Protein 4H40 (pdb70)

Solvent-accessible surface area: 27819 Å² total

Sequence (594 aa):
RVRIDPVAGGYYPSISPSRGATPDGETLKDRPIFLLEDGSTIRLVVYDDAKNLLEEYSKAYLVRRNAGTSGSSLLYPCEVDDNGAVISSSSTPLYKAGTYYFRILSPAKALNSKGFVNIGNGEYLLATDDRYTQTATAVTITNVQTLYLPPIINQTARQFTVRAGEGVHTLELAEGIEISGIQQPLDNTTSFDWVNGDVLPVKVGDQSASVRITQATRNADNSLVAHTGVLPTDARSHSISVLLNLKVNGNPTQYQLLTGLYLTAGHSYNYTATVKISNGVTVLTWQNRSWTENVVDRVRIDPVAGGYYPSISPSAQTRGATPDGETLKDRPIFLLEDGSTIRLVVYDDAKNLLEEYSKAYLVRNAGTSGSSLLYPCEVDDNGAVISSSSTPLYKAGTYYFRILSPAKALNSKGFVNIGNGEYLLATDDRYTQTATAVTITNVQTLYLPPIINQTARQFTVRAGEGVHTLELAEGIEISGIQQPLDNTTSFDWVNGDVLPVKVGDQSASVRITQATRNADNSLVAHTGVLPTDARSHSISVLLNLKVNGNPTQYQLLTGLYLTAGHSYNYTATVKISNGVTVLTWQNRSWTENVV

Nearest PDB structures (foldseek):
  4h40-assembly1_B  TM=1.003E+00  e=1.495E-59  Bacteroides fragilis NCTC 9343
  4h40-assembly1_A  TM=9.725E-01  e=2.189E-54  Bacteroides fragilis NCTC 9343
  7czp-assembly1_J  TM=1.763E-01  e=9.739E-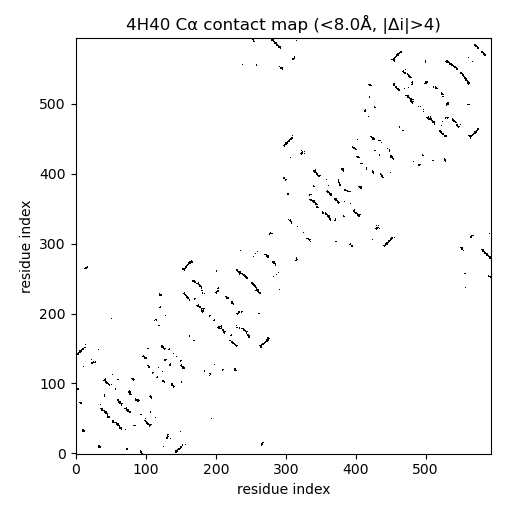01  Homo sapiens
  5lgj-assembly1_A  TM=1.960E-01  e=3.233E+00  Homo sapiens
  4h40-assembly1_A  TM=1.003E+00  e=3.041E-61  Bacteroides fragilis NCTC 9343

Structure (mmCIF, N/CA/C/O backbone):
data_4H40
#
_entry.id   4H40
#
_cell.length_a   87.638
_cell.length_b   132.421
_cell.length_c   64.255
_cell.angle_alpha   90.000
_cell.angle_beta   101.060
_cell.angle_gamma   90.000
#
_symmetry.space_group_name_H-M   'C 1 2 1'
#
loop_
_entity.id
_entity.type
_entity.pdbx_description
1 polymer 'putative cell adhesion protein'
2 non-polymer 'CHLORIDE ION'
3 water water
#
loop_
_atom_site.group_PDB
_atom_site.id
_atom_site.type_symbol
_atom_site.label_atom_id
_atom_site.label_alt_id
_atom_site.label_comp_id
_atom_site.label_asym_id
_atom_site.label_entity_id
_atom_site.label_seq_id
_atom_site.pdbx_PDB_ins_code
_atom_site.Cartn_x
_atom_site.Cartn_y
_atom_site.Cartn_z
_atom_site.occupancy
_atom_site.B_iso_or_equiv
_atom_site.auth_seq_id
_atom_site.auth_comp_id
_atom_site.auth_asym_id
_atom_site.auth_atom_id
_atom_site.pdbx_PDB_model_num
ATOM 1 N N . ARG A 1 13 ? -51.955 32.940 16.391 1.00 108.36 34 ARG A N 1
ATOM 2 C CA . ARG A 1 13 ? -50.788 32.072 16.281 1.00 104.22 34 ARG A CA 1
ATOM 3 C C . ARG A 1 13 ? -50.586 31.637 14.813 1.00 107.17 34 ARG A C 1
ATOM 4 O O . ARG A 1 13 ? -51.540 31.228 14.142 1.00 109.17 34 ARG A O 1
ATOM 6 N N . VAL A 1 14 ? -49.344 31.773 14.320 1.00 99.61 35 VAL A N 1
ATOM 7 C CA . VAL A 1 14 ? -48.911 31.465 12.951 1.00 96.81 35 VAL A CA 1
ATOM 8 C C . VAL A 1 14 ? -48.487 29.998 12.864 1.00 95.72 35 VAL A C 1
ATOM 9 O O . VAL A 1 14 ? -47.844 29.506 13.790 1.00 92.99 35 VAL A O 1
ATOM 13 N N . ARG A 1 15 ? -48.830 29.308 11.751 1.00 91.54 36 ARG A N 1
ATOM 14 C CA . ARG A 1 15 ? -48.387 27.930 11.523 1.00 88.67 36 ARG A CA 1
ATOM 15 C C . ARG A 1 15 ? -46.929 27.938 11.028 1.00 91.40 36 ARG A C 1
ATOM 16 O O . ARG A 1 15 ? -46.605 28.661 10.077 1.00 91.82 36 ARG A O 1
ATOM 24 N N . ILE A 1 16 ? -46.059 27.142 11.695 1.00 85.44 37 ILE A N 1
ATOM 25 C CA . ILE A 1 16 ? -44.641 27.004 11.353 1.00 83.00 37 ILE A CA 1
ATOM 26 C C . ILE A 1 16 ? -44.445 25.803 10.415 1.00 86.71 37 ILE A C 1
ATOM 27 O O . ILE A 1 16 ? -44.764 24.663 10.774 1.00 84.42 37 ILE A O 1
ATOM 32 N N . ASP A 1 17 ? -43.920 26.086 9.212 1.00 86.20 38 ASP A N 1
ATOM 33 C CA . ASP A 1 17 ? -43.581 25.098 8.180 1.00 86.19 38 ASP A CA 1
ATOM 34 C C . ASP A 1 17 ? -42.037 25.057 8.049 1.00 86.92 38 ASP A C 1
ATOM 35 O O . ASP A 1 17 ? -41.450 25.896 7.348 1.00 86.94 38 ASP A O 1
ATOM 40 N N . PRO A 1 18 ? -41.346 24.141 8.778 1.00 80.31 39 PRO A N 1
ATOM 41 C CA . PRO A 1 18 ? -39.886 24.137 8.701 1.00 77.33 39 PRO A CA 1
ATOM 42 C C . PRO A 1 18 ? -39.377 23.445 7.439 1.00 81.49 39 PRO A C 1
ATOM 43 O O . PRO A 1 18 ? -39.937 22.437 7.006 1.00 82.53 39 PRO A O 1
ATOM 47 N N . VAL A 1 19 ? -38.319 24.010 6.842 1.00 76.65 40 VAL A N 1
ATOM 48 C CA . VAL A 1 19 ? -37.702 23.504 5.621 1.00 74.39 40 VAL A CA 1
ATOM 49 C C . VAL A 1 19 ? -36.274 23.072 5.971 1.00 75.05 40 VAL A C 1
ATOM 50 O O . VAL A 1 19 ? -35.481 23.880 6.458 1.00 74.49 40 VAL A O 1
ATOM 54 N N . ALA A 1 20 ? -35.977 21.776 5.751 1.00 68.63 41 ALA A N 1
ATOM 55 C CA . ALA A 1 20 ? -34.688 21.138 6.020 1.00 64.91 41 ALA A CA 1
ATOM 56 C C . ALA A 1 20 ? -33.526 21.855 5.323 1.00 65.94 41 ALA A C 1
ATOM 57 O O . ALA A 1 20 ? -33.654 22.271 4.167 1.00 66.11 41 ALA A O 1
ATOM 59 N N . GLY A 1 21 ? -32.417 22.004 6.050 1.00 58.57 42 GLY A N 1
ATOM 60 C CA . GLY A 1 21 ? -31.218 22.658 5.543 1.00 56.95 42 GLY A CA 1
ATOM 61 C C . GLY A 1 21 ? -30.068 21.718 5.270 1.00 57.95 42 GLY A C 1
ATOM 62 O O . GLY A 1 21 ? -28.994 22.165 4.866 1.00 58.11 42 GLY A O 1
ATOM 63 N N . GLY A 1 22 ? -30.295 20.425 5.497 1.00 51.83 43 GLY A N 1
ATOM 64 C CA . GLY A 1 22 ? -29.321 19.372 5.260 1.00 49.54 43 GLY A CA 1
ATOM 65 C C . GLY A 1 22 ? -28.301 19.207 6.364 1.00 51.19 43 GLY A C 1
ATOM 66 O O . GLY A 1 22 ? -28.504 19.683 7.472 1.00 50.21 43 GLY A O 1
ATOM 67 N N . TYR A 1 23 ? -27.215 18.477 6.085 1.00 47.27 44 TYR A N 1
ATOM 68 C CA . TYR A 1 23 ? -26.165 18.306 7.066 1.00 45.84 44 TYR A CA 1
ATOM 69 C C . TYR A 1 23 ? -24.786 18.231 6.416 1.00 49.97 44 TYR A C 1
ATOM 70 O O . TYR A 1 23 ? -24.659 17.920 5.228 1.00 48.11 44 TYR A O 1
ATOM 79 N N . TYR A 1 24 ? -23.756 18.575 7.211 1.00 46.10 45 TYR A N 1
ATOM 80 C CA . TYR A 1 24 ? -22.369 18.448 6.809 1.00 44.01 45 TYR A CA 1
ATOM 81 C C . TYR A 1 24 ? -21.910 17.094 7.327 1.00 49.62 45 TYR A C 1
ATOM 82 O O . TYR A 1 24 ? -21.932 16.859 8.542 1.00 48.13 45 TYR A O 1
ATOM 91 N N . PRO A 1 25 ? -21.604 16.138 6.426 1.00 47.94 46 PRO A N 1
ATOM 92 C CA . PRO A 1 25 ? -21.195 14.802 6.899 1.00 46.07 46 PRO A CA 1
ATOM 93 C C . PRO A 1 25 ? -19.793 14.798 7.515 1.00 48.55 46 PRO A C 1
ATOM 94 O O . PRO A 1 25 ? -18.987 15.703 7.276 1.00 49.21 46 PRO A O 1
ATOM 98 N N . SER A 1 26 ? -19.499 13.754 8.280 1.00 42.38 47 SER A N 1
ATOM 99 C CA . SER A 1 26 ? -18.195 13.546 8.909 1.00 41.08 47 SER A CA 1
ATOM 100 C C . SER A 1 26 ? -17.090 13.392 7.842 1.00 47.34 47 SER A C 1
ATOM 101 O O . SER A 1 26 ? -17.320 12.727 6.828 1.00 48.80 47 SER A O 1
ATOM 104 N N . ILE A 1 27 ? -15.906 14.021 8.048 1.00 45.03 48 ILE A N 1
ATOM 105 C CA . ILE A 1 27 ? -14.757 13.942 7.122 1.00 45.36 48 ILE A CA 1
ATOM 106 C C . ILE A 1 27 ? -13.469 13.569 7.877 1.00 48.17 48 ILE A C 1
ATOM 107 O O . ILE A 1 27 ? -13.443 13.596 9.091 1.00 49.33 48 ILE A O 1
ATOM 112 N N . SER A 1 28 ? -12.407 13.268 7.168 1.00 44.59 49 SER A N 1
ATOM 113 C CA . SER A 1 28 ? -11.138 12.932 7.784 1.00 46.51 49 SER A CA 1
ATOM 114 C C . SER A 1 28 ? -10.477 14.171 8.335 1.00 58.44 49 SER A C 1
ATOM 115 O O . SER A 1 28 ? -10.598 15.235 7.731 1.00 59.07 49 SER A O 1
ATOM 118 N N . PRO A 1 29 ? -9.745 14.063 9.462 1.00 60.96 50 PRO A N 1
ATOM 119 C CA . PRO A 1 29 ? -9.074 15.253 10.009 1.00 64.42 50 PRO A CA 1
ATOM 120 C C . PRO A 1 29 ? -8.105 15.900 9.016 1.00 76.91 50 PRO A C 1
ATOM 121 O O . PRO A 1 29 ? -7.555 15.222 8.128 1.00 77.95 50 PRO A O 1
ATOM 125 N N . SER A 1 30 ? -7.980 17.249 9.122 1.00 77.54 51 SER A N 1
ATOM 126 C CA . SER A 1 30 ? -7.111 18.111 8.300 1.00 93.06 51 SER A CA 1
ATOM 127 C C . SER A 1 30 ? -6.661 19.333 9.105 1.00 129.23 51 SER A C 1
ATOM 128 O O . SER A 1 30 ? -6.712 19.313 10.335 1.00 95.70 51 SER A O 1
ATOM 131 N N . ARG A 1 34 ? -8.137 26.888 11.652 1.00 118.21 55 ARG A N 1
ATOM 132 C CA . ARG A 1 34 ? -7.839 26.953 13.082 1.00 118.32 55 ARG A CA 1
ATOM 133 C C . ARG A 1 34 ? -8.964 27.718 13.852 1.00 122.87 55 ARG A C 1
ATOM 134 O O . ARG A 1 34 ? -10.098 27.793 13.362 1.00 121.70 55 ARG A O 1
ATOM 136 N N . GLY A 1 35 ? -8.640 28.246 15.042 1.00 120.32 56 GLY A N 1
ATOM 137 C CA . GLY A 1 35 ? -9.566 28.979 15.903 1.00 120.45 56 GLY A CA 1
ATOM 138 C C . GLY A 1 35 ? -9.604 30.483 15.685 1.00 125.10 56 GLY A C 1
ATOM 139 O O . GLY A 1 35 ? -8.583 31.165 15.834 1.00 126.42 56 GLY A O 1
ATOM 140 N N . ALA A 1 36 ? -10.811 30.995 15.329 1.00 120.22 57 ALA A N 1
ATOM 141 C CA . ALA A 1 36 ? -11.215 32.396 15.071 1.00 121.41 57 ALA A CA 1
ATOM 142 C C . ALA A 1 36 ? -12.760 32.460 15.079 1.00 121.01 57 ALA A C 1
ATOM 143 O O . ALA A 1 36 ? -13.380 32.920 14.113 1.00 121.47 57 ALA A O 1
ATOM 145 N N . THR A 1 37 ? -13.363 31.954 16.185 1.00 113.12 58 THR A N 1
ATOM 146 C CA . THR A 1 37 ? -14.796 31.729 16.443 1.00 110.48 58 THR A CA 1
ATOM 147 C C . THR A 1 37 ? -15.754 32.962 16.307 1.00 111.81 58 THR A C 1
ATOM 148 O O . THR A 1 37 ? -15.567 33.969 17.000 1.00 114.20 58 THR A O 1
ATOM 150 N N . PRO A 1 38 ? -16.842 32.832 15.484 1.00 103.07 59 PRO A N 1
ATOM 151 C CA . PRO A 1 38 ? -17.152 31.671 14.640 1.00 98.26 59 PRO A CA 1
ATOM 152 C C . PRO A 1 38 ? -16.359 31.674 13.322 1.00 96.91 59 PRO A C 1
ATOM 153 O O . PRO A 1 38 ? -16.059 32.712 12.717 1.00 99.56 59 PRO A O 1
ATOM 157 N N . ASP A 1 39 ? -16.013 30.462 12.908 1.00 84.97 60 ASP A N 1
ATOM 158 C CA . ASP A 1 39 ? -15.213 30.094 11.758 1.00 80.83 60 ASP A CA 1
ATOM 159 C C . ASP A 1 39 ? -16.097 29.994 10.502 1.00 80.48 60 ASP A C 1
ATOM 160 O O . ASP A 1 39 ? -17.013 29.177 10.464 1.00 79.73 60 ASP A O 1
ATOM 165 N N . GLY A 1 40 ? -15.826 30.825 9.501 1.00 74.02 61 GLY A N 1
ATOM 166 C CA . GLY A 1 40 ? -16.589 30.812 8.262 1.00 72.18 61 GLY A CA 1
ATOM 167 C C . GLY A 1 40 ? -15.855 30.147 7.120 1.00 73.40 61 GLY A C 1
ATOM 168 O O . GLY A 1 40 ? -16.399 30.022 6.019 1.00 73.09 61 GLY A O 1
ATOM 169 N N . GLU A 1 41 ? -14.621 29.696 7.376 1.00 67.83 62 GLU A N 1
ATOM 170 C CA . GLU A 1 41 ? -13.754 29.133 6.357 1.00 67.25 62 GLU A CA 1
ATOM 171 C C . GLU A 1 41 ? -13.659 27.604 6.337 1.00 66.90 62 GLU A C 1
ATOM 172 O O . GLU A 1 41 ? -13.338 27.048 5.284 1.00 67.03 62 GLU A O 1
ATOM 178 N N . THR A 1 42 ? -13.882 26.930 7.473 1.00 59.73 63 THR A N 1
ATOM 179 C CA . THR A 1 42 ? -13.768 25.468 7.574 1.00 56.56 63 THR A CA 1
ATOM 180 C C . THR A 1 42 ? -14.780 24.739 6.658 1.00 57.27 63 THR A C 1
ATOM 181 O O . THR A 1 42 ? -14.411 23.764 5.995 1.00 57.21 63 THR A O 1
ATOM 185 N N . LEU A 1 43 ? -16.011 25.233 6.591 1.00 50.72 64 LEU A N 1
ATOM 186 C CA . LEU A 1 43 ? -17.076 24.582 5.840 1.00 48.75 64 LEU A CA 1
ATOM 187 C C . LEU A 1 43 ? -17.396 25.220 4.502 1.00 58.21 64 LEU A C 1
ATOM 188 O O . LEU A 1 43 ? -18.297 24.720 3.823 1.00 58.70 64 LEU A O 1
ATOM 193 N N . LYS A 1 44 ? -16.693 26.310 4.108 1.00 59.49 65 LYS A N 1
ATOM 194 C CA . LYS A 1 44 ? -17.020 27.026 2.869 1.00 61.48 65 LYS A CA 1
ATOM 195 C C . LYS A 1 44 ? -17.112 26.082 1.648 1.00 64.18 65 LYS A C 1
ATOM 196 O O . LYS A 1 44 ? -18.131 26.121 0.967 1.00 65.76 65 LYS A O 1
ATOM 202 N N . ASP A 1 45 ? -16.137 25.194 1.434 1.00 58.34 66 ASP A N 1
ATOM 203 C CA . ASP A 1 45 ? -16.144 24.265 0.281 1.00 57.99 66 ASP A CA 1
ATOM 204 C C . ASP A 1 45 ? -16.602 22.845 0.662 1.00 60.46 66 ASP A C 1
ATOM 205 O O . ASP A 1 45 ? -16.261 21.871 -0.022 1.00 60.78 66 ASP A O 1
ATOM 210 N N . ARG A 1 46 ? -17.325 22.717 1.772 1.00 54.53 67 ARG A N 1
ATOM 211 C CA . ARG A 1 46 ? -17.828 21.420 2.205 1.00 51.63 67 ARG A CA 1
ATOM 212 C C . ARG A 1 46 ? -19.210 21.178 1.608 1.00 54.82 67 ARG A C 1
ATOM 213 O O . ARG A 1 46 ? -20.056 22.084 1.642 1.00 55.04 67 ARG A O 1
ATOM 221 N N . PRO A 1 47 ? -19.455 19.986 1.011 1.00 49.77 68 PRO A N 1
ATOM 222 C CA . PRO A 1 47 ? -20.797 19.727 0.463 1.00 49.06 68 PRO A CA 1
ATOM 223 C C . PRO A 1 47 ? -21.793 19.386 1.571 1.00 50.11 68 PRO A C 1
ATOM 224 O O . PRO A 1 47 ? -21.438 18.816 2.605 1.00 47.40 68 PRO A O 1
ATOM 228 N N . ILE A 1 48 ? -23.043 19.747 1.328 1.00 47.95 69 ILE A N 1
ATOM 229 C CA . ILE A 1 48 ? -24.161 19.488 2.208 1.00 47.53 69 ILE A CA 1
ATOM 230 C C . ILE A 1 48 ? -24.957 18.311 1.640 1.00 53.68 69 ILE A C 1
ATOM 231 O O . ILE A 1 48 ? -25.347 18.326 0.466 1.00 54.09 69 ILE A O 1
ATOM 236 N N . PHE A 1 49 ? -25.212 17.311 2.490 1.00 49.77 70 PHE A N 1
ATOM 237 C CA . PHE A 1 49 ? -26.025 16.146 2.156 1.00 49.51 70 PHE A CA 1
ATOM 238 C C . PHE A 1 49 ? -27.445 16.369 2.631 1.00 52.29 70 PHE A C 1
ATOM 239 O O . PHE A 1 49 ? -27.657 17.207 3.500 1.00 50.26 70 PHE A O 1
ATOM 247 N N . LEU A 1 50 ? -28.420 15.645 2.060 1.00 51.17 71 LEU A N 1
ATOM 248 C CA . LEU A 1 50 ? -29.799 15.736 2.514 1.00 52.59 71 LEU A CA 1
ATOM 249 C C . LEU A 1 50 ? -29.901 14.963 3.793 1.00 60.75 71 LEU A C 1
ATOM 250 O O . LEU A 1 50 ? -29.210 13.950 3.921 1.00 61.69 71 LEU A O 1
ATOM 255 N N . LEU A 1 51 ? -30.775 15.391 4.720 1.00 57.93 72 LEU A N 1
ATOM 256 C CA . LEU A 1 51 ? -31.008 14.661 5.963 1.00 57.93 72 LEU A CA 1
ATOM 257 C C . LEU A 1 51 ? -31.468 13.268 5.591 1.00 62.64 72 LEU A C 1
ATOM 258 O O . LEU A 1 51 ? -32.239 13.132 4.645 1.00 65.16 72 LEU A O 1
ATOM 263 N N . GLU A 1 52 ? -30.946 12.234 6.243 1.00 58.74 73 GLU A N 1
ATOM 264 C CA . GLU A 1 52 ? -31.285 10.858 5.870 1.00 60.28 73 GLU A CA 1
ATOM 265 C C . GLU A 1 52 ? -32.783 10.540 6.081 1.00 65.95 73 GLU A C 1
ATOM 266 O O . GLU A 1 52 ? -33.379 10.931 7.079 1.00 65.94 73 GLU A O 1
ATOM 272 N N . ASP A 1 53 ? -33.388 9.898 5.088 1.00 64.46 74 ASP A N 1
ATOM 273 C CA . ASP A 1 53 ? -34.796 9.502 5.115 1.00 66.12 74 ASP A CA 1
ATOM 274 C C . ASP A 1 53 ? -35.060 8.620 6.352 1.00 69.37 74 ASP A C 1
ATOM 275 O O . ASP A 1 53 ? -34.281 7.688 6.619 1.00 68.56 74 ASP A O 1
ATOM 280 N N . GLY A 1 54 ? -36.099 8.972 7.120 1.00 64.07 75 GLY A N 1
ATOM 281 C CA . GLY A 1 54 ? -36.495 8.245 8.323 1.00 63.69 75 GLY A CA 1
ATOM 282 C C . GLY A 1 54 ? -35.896 8.763 9.619 1.00 65.55 75 GLY A C 1
ATOM 283 O O . GLY A 1 54 ? -36.314 8.356 10.711 1.00 66.67 75 GLY A O 1
ATOM 284 N N . SER A 1 55 ? -34.908 9.665 9.513 1.00 57.36 76 SER A N 1
ATOM 285 C CA . SER A 1 55 ? -34.291 10.293 10.667 1.00 53.98 76 SER A CA 1
ATOM 286 C C . SER A 1 55 ? -35.248 11.324 11.255 1.00 54.87 76 SER A C 1
ATOM 287 O O . SER A 1 55 ? -36.210 11.723 10.599 1.00 53.66 76 SER A O 1
ATOM 290 N N . THR A 1 56 ? -35.015 11.718 12.502 1.00 52.08 77 THR A N 1
ATOM 291 C CA . THR A 1 56 ? -35.863 12.712 13.165 1.00 52.70 77 THR A CA 1
ATOM 292 C C . THR A 1 56 ? -35.048 13.927 13.525 1.00 55.18 77 THR A C 1
ATOM 293 O O . THR A 1 56 ? -33.846 13.805 13.752 1.00 51.71 77 THR A O 1
ATOM 297 N N . ILE A 1 57 ? -35.694 15.096 13.552 1.00 54.75 78 ILE A N 1
ATOM 298 C CA . ILE A 1 57 ? -35.067 16.338 13.984 1.00 55.21 78 ILE A CA 1
ATOM 299 C C . ILE A 1 57 ? -35.932 16.927 15.086 1.00 60.12 78 ILE A C 1
ATOM 300 O O . ILE A 1 57 ? -37.158 16.815 15.025 1.00 60.44 78 ILE A O 1
ATOM 305 N N . ARG A 1 58 ? -35.291 17.506 16.109 1.00 56.54 79 ARG A N 1
ATOM 306 C CA . ARG A 1 58 ? -36.011 18.216 17.162 1.00 57.00 79 ARG A CA 1
ATOM 307 C C . ARG A 1 58 ? -35.734 19.702 17.022 1.00 61.15 79 ARG A C 1
ATOM 308 O O . ARG A 1 58 ? -34.572 20.118 16.842 1.00 57.87 79 ARG A O 1
ATOM 316 N N . LEU A 1 59 ? -36.830 20.487 17.040 1.00 60.29 80 LEU A N 1
ATOM 317 C CA . LEU A 1 59 ? -36.811 21.941 17.023 1.00 60.92 80 LEU A CA 1
ATOM 318 C C . LEU A 1 59 ? -36.845 22.442 18.462 1.00 65.24 80 LEU A C 1
ATOM 319 O O . LEU A 1 59 ? -37.739 22.090 19.245 1.00 66.84 80 LEU A O 1
ATOM 324 N N . VAL A 1 60 ? -35.828 23.210 18.825 1.00 60.24 81 VAL A N 1
ATOM 325 C CA . VAL A 1 60 ? -35.712 23.784 20.168 1.00 60.78 81 VAL A CA 1
ATOM 326 C C . VAL A 1 60 ? -35.908 25.293 20.014 1.00 67.02 81 VAL A C 1
ATOM 327 O O . VAL A 1 60 ? -35.139 25.929 19.288 1.00 64.23 81 VAL A O 1
ATOM 331 N N . VAL A 1 61 ? -36.962 25.850 20.658 1.00 68.60 82 VAL A N 1
ATOM 332 C CA . VAL A 1 61 ? -37.305 27.278 20.563 1.00 70.13 82 VAL A CA 1
ATOM 333 C C . VAL A 1 61 ? -36.936 28.017 21.845 1.00 75.86 82 VAL A C 1
ATOM 334 O O . VAL A 1 61 ? -37.124 27.493 22.943 1.00 76.14 82 VAL A O 1
ATOM 338 N N . TYR A 1 62 ? -36.384 29.235 21.675 1.00 73.76 83 TYR A N 1
ATOM 339 C CA . TYR A 1 62 ? -35.991 30.175 22.728 1.00 76.31 83 TYR A CA 1
ATOM 340 C C . TYR A 1 62 ? -36.618 31.552 22.469 1.00 84.33 83 TYR A C 1
ATOM 341 O O . TYR A 1 62 ? -36.890 31.876 21.315 1.00 84.41 83 TYR A O 1
ATOM 350 N N . ASP A 1 63 ? -36.825 32.377 23.511 1.00 84.00 84 ASP A N 1
ATOM 351 C CA . ASP A 1 63 ? -37.349 33.731 23.292 1.00 87.14 84 ASP A CA 1
ATOM 352 C C . ASP A 1 63 ? -36.183 34.653 22.841 1.00 92.67 84 ASP A C 1
ATOM 353 O O . ASP A 1 63 ? -35.059 34.162 22.662 1.00 89.57 84 ASP A O 1
ATOM 358 N N . ASP A 1 64 ? -36.440 35.971 22.662 1.00 93.14 85 ASP A N 1
ATOM 359 C CA . ASP A 1 64 ? -35.418 36.942 22.227 1.00 93.60 85 ASP A CA 1
ATOM 360 C C . ASP A 1 64 ? -34.260 37.091 23.252 1.00 94.87 85 ASP A C 1
ATOM 361 O O . ASP A 1 64 ? -33.164 37.518 22.874 1.00 92.68 85 ASP A O 1
ATOM 366 N N . ALA A 1 65 ? -34.502 36.708 24.524 1.00 91.42 86 ALA A N 1
ATOM 367 C CA . ALA A 1 65 ? -33.512 36.749 25.599 1.00 91.34 86 ALA A CA 1
ATOM 368 C C . ALA A 1 65 ? -32.790 35.381 25.787 1.00 92.42 86 ALA A C 1
ATOM 369 O O . ALA A 1 65 ? -32.056 35.199 26.769 1.00 92.98 86 ALA A O 1
ATOM 371 N N . LYS A 1 66 ? -32.983 34.446 24.826 1.00 84.94 87 LYS A N 1
ATOM 372 C CA . LYS A 1 66 ? -32.381 33.099 24.752 1.00 81.18 87 LYS A CA 1
ATOM 373 C C . LYS A 1 66 ? -32.844 32.160 25.900 1.00 86.43 87 LYS A C 1
ATOM 374 O O . LYS A 1 66 ? -32.079 31.277 26.320 1.00 85.33 87 LYS A O 1
ATOM 380 N N . ASN A 1 67 ? -34.113 32.310 26.345 1.00 83.96 88 ASN A N 1
ATOM 381 C CA . ASN A 1 67 ? -34.726 31.459 27.377 1.00 84.55 88 ASN A CA 1
ATOM 382 C C . ASN A 1 67 ? -35.593 30.388 26.723 1.00 87.25 88 ASN A C 1
ATOM 383 O O . ASN A 1 67 ? -36.361 30.698 25.809 1.00 86.88 88 ASN A O 1
ATOM 388 N N . LEU A 1 68 ? -35.479 29.137 27.203 1.00 82.24 89 LEU A N 1
ATOM 389 C CA . LEU A 1 68 ? -36.185 27.975 26.665 1.00 80.32 89 LEU A CA 1
ATOM 390 C C . LEU A 1 68 ? -37.713 28.114 26.691 1.00 87.41 89 LEU A C 1
ATOM 391 O O . LEU A 1 68 ? -38.294 28.491 27.707 1.00 90.41 89 LEU A O 1
ATOM 396 N N . LEU A 1 69 ? -38.353 27.780 25.558 1.00 83.14 90 LEU A N 1
ATOM 397 C CA . LEU A 1 69 ? -39.801 27.799 25.409 1.00 84.72 90 LEU A CA 1
ATOM 398 C C . LEU A 1 69 ? -40.276 26.382 25.115 1.00 88.69 90 LEU A C 1
ATOM 399 O O . LEU A 1 69 ? -40.541 26.028 23.967 1.00 86.79 90 LEU A O 1
ATOM 404 N N . GLU A 1 70 ? -40.364 25.570 26.183 1.00 87.13 91 GLU A N 1
ATOM 405 C CA . GLU A 1 70 ? -40.793 24.162 26.221 1.00 86.11 91 GLU A CA 1
ATOM 406 C C . GLU A 1 70 ? -42.095 23.925 25.406 1.00 91.42 91 GLU A C 1
ATOM 407 O O . GLU A 1 70 ? -42.240 22.883 24.761 1.00 89.19 91 GLU A O 1
ATOM 413 N N . GLU A 1 71 ? -43.024 24.901 25.423 1.00 91.47 92 GLU A N 1
ATOM 414 C CA . GLU A 1 71 ? -44.311 24.833 24.709 1.00 92.88 92 GLU A CA 1
ATOM 415 C C . GLU A 1 71 ? -44.129 24.767 23.174 1.00 94.68 92 GLU A C 1
ATOM 416 O O . GLU A 1 71 ? -44.946 24.142 22.499 1.00 95.85 92 GLU A O 1
ATOM 422 N N . TYR A 1 72 ? -43.057 25.376 22.633 1.00 87.10 93 TYR A N 1
ATOM 423 C CA . TYR A 1 72 ? -42.827 25.377 21.196 1.00 83.65 93 TYR A CA 1
ATOM 424 C C . TYR A 1 72 ? -41.840 24.268 20.768 1.00 81.46 93 TYR A C 1
ATOM 425 O O . TYR A 1 72 ? -41.399 24.251 19.612 1.00 77.78 93 TYR A O 1
ATOM 434 N N . SER A 1 73 ? -41.543 23.316 21.679 1.00 76.85 94 SER A N 1
ATOM 435 C CA . SER A 1 73 ? -40.643 22.197 21.381 1.00 73.82 94 SER A CA 1
ATOM 436 C C . SER A 1 73 ? -41.371 21.233 20.471 1.00 76.76 94 SER A C 1
ATOM 437 O O . SER A 1 73 ? -42.479 20.818 20.813 1.00 78.25 94 SER A O 1
ATOM 440 N N . LYS A 1 74 ? -40.788 20.920 19.282 1.00 70.49 95 LYS A N 1
ATOM 441 C CA . LYS A 1 74 ? -41.424 20.043 18.293 1.00 68.98 95 LYS A CA 1
ATOM 442 C C . LYS A 1 74 ? -40.428 19.075 17.637 1.00 69.88 95 LYS A C 1
ATOM 443 O O . LYS A 1 74 ? -39.293 19.446 17.367 1.00 67.83 95 LYS A O 1
ATOM 449 N N . ALA A 1 75 ? -40.890 17.845 17.344 1.00 65.97 96 ALA A N 1
ATOM 450 C CA . ALA A 1 75 ? -40.133 16.790 16.665 1.00 62.79 96 ALA A CA 1
ATOM 451 C C . ALA A 1 75 ? -40.692 16.552 15.264 1.00 64.88 96 ALA A C 1
ATOM 452 O O . ALA A 1 75 ? -41.906 16.639 15.064 1.00 66.58 96 ALA A O 1
ATOM 454 N N . TYR A 1 76 ? -39.814 16.264 14.294 1.00 58.34 97 TYR A N 1
ATOM 455 C CA . TYR A 1 76 ? -40.228 16.035 12.909 1.00 57.69 97 TYR A CA 1
ATOM 456 C C . TYR A 1 76 ? -39.627 14.771 12.321 1.00 60.97 97 TYR A C 1
ATOM 457 O O . TYR A 1 76 ? -38.547 14.378 12.718 1.00 60.08 97 TYR A O 1
ATOM 466 N N . LEU A 1 77 ? -40.329 14.129 11.388 1.00 60.06 98 LEU A N 1
ATOM 467 C CA . LEU A 1 77 ? -39.842 12.941 10.688 1.00 59.47 98 LEU A CA 1
ATOM 468 C C . LEU A 1 77 ? -39.420 13.358 9.289 1.00 64.38 98 LEU A C 1
ATOM 469 O O . LEU A 1 77 ? -40.134 14.128 8.633 1.00 66.13 98 LEU A O 1
ATOM 474 N N . VAL A 1 78 ? -38.230 12.901 8.859 1.00 58.06 99 VAL A N 1
ATOM 475 C CA . VAL A 1 78 ? -37.674 13.242 7.554 1.00 56.45 99 VAL A CA 1
ATOM 476 C C . VAL A 1 78 ? -38.098 12.195 6.523 1.00 63.79 99 VAL A C 1
ATOM 477 O O . VAL A 1 78 ? -38.013 10.989 6.771 1.00 64.26 99 VAL A O 1
ATOM 481 N N . ARG A 1 79 ? -38.558 12.683 5.368 1.00 62.92 100 ARG A N 1
ATOM 482 C CA A ARG A 1 79 ? -38.920 11.889 4.193 0.50 63.65 100 ARG A CA 1
ATOM 483 C CA B ARG A 1 79 ? -38.887 11.886 4.183 0.50 63.64 100 ARG A CA 1
ATOM 484 C C . ARG A 1 79 ? -38.447 12.690 2.968 1.00 67.51 100 ARG A C 1
ATOM 485 O O . ARG A 1 79 ? -38.945 13.790 2.734 1.00 66.74 100 ARG A O 1
ATOM 500 N N . ASN A 1 80 ? -37.419 12.193 2.255 1.00 66.58 101 ASN A N 1
ATOM 501 C CA . ASN A 1 80 ? -36.854 12.852 1.066 1.00 68.48 101 ASN A CA 1
ATOM 502 C C . ASN A 1 80 ? -37.808 12.636 -0.116 1.00 79.89 101 ASN A C 1
ATOM 503 O O . ASN A 1 80 ? -37.512 11.934 -1.098 1.00 81.33 101 ASN A O 1
ATOM 508 N N . ALA A 1 81 ? -38.980 13.237 0.024 1.00 80.48 102 ALA A N 1
ATOM 509 C CA . ALA A 1 81 ? -40.106 13.135 -0.889 1.00 84.36 102 ALA A CA 1
ATOM 510 C C . ALA A 1 81 ? -40.386 14.474 -1.601 1.00 93.34 102 ALA A C 1
ATOM 511 O O . ALA A 1 81 ? -41.278 14.504 -2.438 1.00 95.55 102 ALA A O 1
ATOM 513 N N . GLY A 1 82 ? -39.651 15.552 -1.251 1.00 89.59 103 GLY A N 1
ATOM 514 C CA . GLY A 1 82 ? -39.797 16.898 -1.826 1.00 90.88 103 GLY A CA 1
ATOM 515 C C . GLY A 1 82 ? -39.931 16.924 -3.337 1.00 96.45 103 GLY A C 1
ATOM 516 O O . GLY A 1 82 ? -39.275 16.132 -4.025 1.00 94.20 103 GLY A O 1
ATOM 517 N N . THR A 1 83 ? -40.794 17.836 -3.865 1.00 97.02 104 THR A N 1
ATOM 518 C CA . THR A 1 83 ? -41.133 17.965 -5.307 1.00 99.74 104 THR A CA 1
ATOM 519 C C . THR A 1 83 ? -39.865 18.153 -6.199 1.00 105.06 104 THR A C 1
ATOM 520 O O . THR A 1 83 ? -39.943 18.010 -7.431 1.00 105.91 104 THR A O 1
ATOM 524 N N . SER A 1 84 ? -38.694 18.377 -5.540 1.00 100.19 105 SER A N 1
ATOM 525 C CA . SER A 1 84 ? -37.357 18.575 -6.115 1.00 99.20 105 SER A CA 1
ATOM 526 C C . SER A 1 84 ? -36.451 17.319 -5.968 1.00 100.76 105 SER A C 1
ATOM 527 O O . SER A 1 84 ? -35.563 17.103 -6.793 1.00 101.09 105 SER A O 1
ATOM 530 N N . GLY A 1 85 ? -36.713 16.519 -4.933 1.00 94.59 106 GLY A N 1
ATOM 531 C CA . GLY A 1 85 ? -35.958 15.338 -4.515 1.00 91.75 106 GLY A CA 1
ATOM 532 C C . GLY A 1 85 ? -35.560 15.554 -3.065 1.00 91.32 106 GLY A C 1
ATOM 533 O O . GLY A 1 85 ? -34.968 14.689 -2.409 1.00 87.38 106 GLY A O 1
ATOM 534 N N . SER A 1 86 ? -35.962 16.747 -2.576 1.00 89.00 107 SER A N 1
ATOM 535 C CA . SER A 1 86 ? -35.753 17.412 -1.286 1.00 88.03 107 SER A CA 1
ATOM 536 C C . SER A 1 86 ? -36.346 16.689 -0.079 1.00 90.16 107 SER A C 1
ATOM 537 O O . SER A 1 86 ? -37.227 15.838 -0.220 1.00 92.61 107 SER A O 1
ATOM 540 N N . SER A 1 87 ? -35.901 17.093 1.121 1.00 81.04 108 SER A N 1
ATOM 541 C CA . SER A 1 87 ? -36.396 16.559 2.382 1.00 78.36 108 SER A CA 1
ATOM 542 C C . SER A 1 87 ? -37.663 17.301 2.830 1.00 79.60 108 SER A C 1
ATOM 543 O O . SER A 1 87 ? -37.717 18.542 2.830 1.00 79.84 108 SER A O 1
ATOM 546 N N . LEU A 1 88 ? -38.671 16.532 3.243 1.00 73.18 109 LEU A N 1
ATOM 547 C CA . LEU A 1 88 ? -39.917 17.060 3.787 1.00 72.25 109 LEU A CA 1
ATOM 548 C C . LEU A 1 88 ? -39.983 16.679 5.256 1.00 71.70 109 LEU A C 1
ATOM 549 O O . LEU A 1 88 ? -39.625 15.549 5.617 1.00 69.30 109 LEU A O 1
ATOM 554 N N . LEU A 1 89 ? -40.413 17.637 6.106 1.00 66.05 110 LEU A N 1
ATOM 555 C CA . LEU A 1 89 ? -40.465 17.467 7.555 1.00 63.55 110 LEU A CA 1
ATOM 556 C C . LEU A 1 89 ? -41.921 17.319 8.055 1.00 66.96 110 LEU A C 1
ATOM 557 O O . LEU A 1 89 ? -42.745 18.249 7.936 1.00 67.03 110 LEU A O 1
ATOM 562 N N . TYR A 1 90 ? -42.217 16.141 8.633 1.00 61.61 111 TYR A N 1
ATOM 563 C CA . TYR A 1 90 ? -43.556 15.812 9.108 1.00 62.87 111 TYR A CA 1
ATOM 564 C C . TYR A 1 90 ? -43.633 15.803 10.623 1.00 66.97 111 TYR A C 1
ATOM 565 O O . TYR A 1 90 ? -42.929 15.013 11.252 1.00 63.65 111 TYR A O 1
ATOM 574 N N . PRO A 1 91 ? -44.537 16.608 11.229 1.00 66.95 112 PRO A N 1
ATOM 575 C CA . PRO A 1 91 ? -44.667 16.585 12.694 1.00 68.10 112 PRO A CA 1
ATOM 576 C C . PRO A 1 91 ? -44.883 15.166 13.212 1.00 73.89 112 PRO A C 1
ATOM 577 O O . PRO A 1 91 ? -45.652 14.409 12.637 1.00 74.73 112 PRO A O 1
ATOM 581 N N . CYS A 1 92 ? -44.144 14.784 14.242 1.00 71.43 113 CYS A N 1
ATOM 582 C CA . CYS A 1 92 ? -44.252 13.449 14.800 1.00 72.86 113 CYS A CA 1
ATOM 583 C C . CYS A 1 92 ? -44.090 13.497 16.319 1.00 77.93 113 CYS A C 1
ATOM 584 O O . CYS A 1 92 ? -43.850 14.563 16.903 1.00 79.08 113 CYS A O 1
ATOM 587 N N . GLU A 1 93 ? -44.290 12.339 16.954 1.00 73.55 114 GLU A N 1
ATOM 588 C CA . GLU A 1 93 ? -44.154 12.150 18.388 1.00 72.93 114 GLU A CA 1
ATOM 589 C C . GLU A 1 93 ? -43.036 11.151 18.577 1.00 73.97 114 GLU A C 1
ATOM 590 O O . GLU A 1 93 ? -42.999 10.131 17.880 1.00 73.24 114 GLU A O 1
ATOM 596 N N . VAL A 1 94 ? -42.077 11.476 19.447 1.00 67.83 115 VAL A N 1
ATOM 597 C CA . VAL A 1 94 ? -40.926 10.602 19.640 1.00 65.51 115 VAL A CA 1
ATOM 598 C C . VAL A 1 94 ? -40.735 10.237 21.105 1.00 73.77 115 VAL A C 1
ATOM 599 O O . VAL A 1 94 ? -41.313 10.878 22.002 1.00 75.12 115 VAL A O 1
ATOM 603 N N . ASP A 1 95 ? -39.898 9.202 21.331 1.00 71.27 116 ASP A N 1
ATOM 604 C CA . ASP A 1 95 ? -39.474 8.782 22.660 1.00 73.57 116 ASP A CA 1
ATOM 605 C C . ASP A 1 95 ? -38.274 9.685 23.056 1.00 78.02 116 ASP A C 1
ATOM 606 O O . ASP A 1 95 ? -37.833 10.519 22.246 1.00 76.54 116 ASP A O 1
ATOM 611 N N . ASP A 1 96 ? -37.716 9.506 24.257 1.00 74.71 117 ASP A N 1
ATOM 612 C CA . ASP A 1 96 ? -36.602 10.347 24.699 1.00 72.32 117 ASP A CA 1
ATOM 613 C C . ASP A 1 96 ? -35.323 10.133 23.852 1.00 71.52 117 ASP A C 1
ATOM 614 O O . ASP A 1 96 ? -34.459 11.006 23.839 1.00 70.10 117 ASP A O 1
ATOM 619 N N . ASN A 1 97 ? -35.247 9.033 23.084 1.00 65.60 118 ASN A N 1
ATOM 620 C CA . ASN A 1 97 ? -34.100 8.741 22.217 1.00 62.12 118 ASN A CA 1
ATOM 621 C C . ASN A 1 97 ? -34.291 9.249 20.779 1.00 64.73 118 ASN A C 1
ATOM 622 O O . ASN A 1 97 ? -33.396 9.098 19.953 1.00 64.04 118 ASN A O 1
ATOM 627 N N . GLY A 1 98 ? -35.444 9.841 20.497 1.00 62.34 119 GLY A N 1
ATOM 628 C CA . GLY A 1 98 ? -35.767 10.390 19.190 1.00 61.10 119 GLY A CA 1
ATOM 629 C C . GLY A 1 98 ? -36.383 9.444 18.188 1.00 65.31 119 GLY A C 1
ATOM 630 O O . GLY A 1 98 ? -36.481 9.801 17.014 1.00 67.12 119 GLY A O 1
ATOM 631 N N . ALA A 1 99 ? -36.803 8.243 18.618 1.00 60.44 120 ALA A N 1
ATOM 632 C CA . ALA A 1 99 ? -37.452 7.274 17.729 1.00 60.93 120 ALA A CA 1
ATOM 633 C C . ALA A 1 99 ? -38.945 7.575 17.656 1.00 70.67 120 ALA A C 1
ATOM 634 O O . ALA A 1 99 ? -39.532 7.876 18.710 1.00 73.67 120 ALA A O 1
ATOM 636 N N . VAL A 1 100 ? -39.582 7.501 16.451 1.00 68.42 121 VAL A N 1
ATOM 637 C CA . VAL A 1 100 ? -41.031 7.794 16.373 1.00 71.92 121 VAL A CA 1
ATOM 638 C C . VAL A 1 100 ? -41.839 6.719 17.134 1.00 81.62 121 VAL A C 1
ATOM 639 O O . VAL A 1 100 ? -41.570 5.519 17.014 1.00 80.45 121 VAL A O 1
ATOM 643 N N . ILE A 1 101 ? -42.784 7.178 17.967 1.00 84.28 122 ILE A N 1
ATOM 644 C CA . ILE A 1 101 ? -43.667 6.323 18.778 1.00 87.93 122 ILE A CA 1
ATOM 645 C C . ILE A 1 101 ? -45.086 6.422 18.223 1.00 95.45 122 ILE A C 1
ATOM 646 O O . ILE A 1 101 ? -45.921 5.545 18.462 1.00 98.74 122 ILE A O 1
ATOM 651 N N . SER A 1 102 ? -45.278 7.466 17.379 1.00 91.43 123 SER A N 1
ATOM 652 C CA . SER A 1 102 ? -46.460 7.858 16.619 1.00 93.53 123 SER A CA 1
ATOM 653 C C . SER A 1 102 ? -46.090 8.920 15.572 1.00 97.92 123 SER A C 1
ATOM 654 O O . SER A 1 102 ? -45.347 9.855 15.873 1.00 95.67 123 SER A O 1
ATOM 657 N N . SER A 1 103 ? -46.616 8.782 14.349 1.00 97.44 124 SER A N 1
ATOM 658 C CA . SER A 1 103 ? -46.412 9.771 13.289 1.00 97.11 124 SER A CA 1
ATOM 659 C C . SER A 1 103 ? -47.687 10.657 13.149 1.00 106.01 124 SER A C 1
ATOM 660 O O . SER A 1 103 ? -47.884 11.285 12.099 1.00 105.91 124 SER A O 1
ATOM 663 N N . SER A 1 104 ? -48.541 10.711 14.232 1.00 105.25 125 SER A N 1
ATOM 664 C CA . SER A 1 104 ? -49.751 11.549 14.312 1.00 107.14 125 SER A CA 1
ATOM 665 C C . SER A 1 104 ? -49.311 13.024 14.400 1.00 108.86 125 SER A C 1
ATOM 666 O O . SER A 1 104 ? -48.838 13.512 15.442 1.00 107.39 125 SER A O 1
ATOM 669 N N . SER A 1 105 ? -49.394 13.692 13.237 1.00 104.24 126 SER A N 1
ATOM 670 C CA . SER A 1 105 ? -48.940 15.058 13.007 1.00 102.13 126 SER A CA 1
ATOM 671 C C . SER A 1 105 ? -49.835 16.134 13.616 1.00 104.73 126 SER A C 1
ATOM 672 O O . SER A 1 105 ? -50.989 16.305 13.216 1.00 108.62 126 SER A O 1
ATOM 675 N N . THR A 1 106 ? -49.278 16.866 14.570 1.00 96.10 127 THR A N 1
ATOM 676 C CA . THR A 1 106 ? -49.874 18.053 15.144 1.00 96.95 127 THR A CA 1
ATOM 677 C C . THR A 1 106 ? -48.919 19.201 14.743 1.00 96.92 127 THR A C 1
ATOM 678 O O . THR A 1 106 ? -47.777 19.223 15.226 1.00 94.05 127 THR A O 1
ATOM 682 N N . PRO A 1 107 ? -49.329 20.118 13.819 1.00 92.19 128 PRO A N 1
ATOM 683 C CA . PRO A 1 107 ? -48.412 21.198 13.381 1.00 89.58 128 PRO A CA 1
ATOM 684 C C . PRO A 1 107 ? -48.001 22.177 14.487 1.00 92.08 128 PRO A C 1
ATOM 685 O O . PRO A 1 107 ? -48.642 22.256 15.533 1.00 93.52 128 PRO A O 1
ATOM 689 N N . LEU A 1 108 ? -46.916 22.923 14.245 1.00 86.57 129 LEU A N 1
ATOM 690 C CA . LEU A 1 108 ? -46.431 23.904 15.202 1.00 86.63 129 LEU A CA 1
ATOM 691 C C . LEU A 1 108 ? -47.073 25.253 14.951 1.00 91.37 129 LEU A C 1
ATOM 692 O O . LEU A 1 108 ? -46.998 25.793 13.845 1.00 91.18 129 LEU A O 1
ATOM 697 N N . TYR A 1 109 ? -47.691 25.800 15.995 1.00 88.17 130 TYR A N 1
ATOM 698 C CA . TYR A 1 109 ? -48.257 27.129 15.933 1.00 89.67 130 TYR A CA 1
ATOM 699 C C . TYR A 1 109 ? -47.543 27.976 16.964 1.00 91.55 130 TYR A C 1
ATOM 700 O O . TYR A 1 109 ? -47.407 27.558 18.117 1.00 91.02 130 TYR A O 1
ATOM 717 N N . LYS A 1 111 ? -46.772 32.261 18.443 1.00 93.03 132 LYS A N 1
ATOM 718 C CA . LYS A 1 111 ? -47.217 33.660 18.407 1.00 96.84 132 LYS A CA 1
ATOM 719 C C . LYS A 1 111 ? -46.160 34.513 17.734 1.00 102.54 132 LYS A C 1
ATOM 720 O O . LYS A 1 111 ? -45.017 34.067 17.586 1.00 99.23 132 LYS A O 1
ATOM 726 N N . ALA A 1 112 ? -46.527 35.750 17.351 1.00 103.87 133 ALA A N 1
ATOM 727 C CA . ALA A 1 112 ? -45.630 36.714 16.709 1.00 104.34 133 ALA A CA 1
ATOM 728 C C . ALA A 1 112 ? -44.518 37.176 17.658 1.00 108.57 133 ALA A C 1
ATOM 729 O O . ALA A 1 112 ? -44.731 37.237 18.875 1.00 109.44 133 ALA A O 1
ATOM 731 N N . GLY A 1 113 ? -43.361 37.510 17.078 1.00 104.17 134 GLY A N 1
ATOM 732 C CA . GLY A 1 113 ? -42.184 37.989 17.797 1.00 103.78 134 GLY A CA 1
ATOM 733 C C . GLY A 1 113 ? -40.876 37.424 17.282 1.00 105.00 134 GLY A C 1
ATOM 734 O O . GLY A 1 113 ? -40.857 36.722 16.267 1.00 103.50 134 GLY A O 1
ATOM 735 N N . THR A 1 114 ? -39.763 37.731 17.979 1.00 100.82 135 THR A N 1
ATOM 736 C CA . THR A 1 114 ? -38.429 37.241 17.621 1.00 96.95 135 THR A CA 1
ATOM 737 C C . THR A 1 114 ? -38.070 36.060 18.532 1.00 97.69 135 THR A C 1
ATOM 738 O O . THR A 1 114 ? -38.218 36.166 19.759 1.00 97.93 135 THR A O 1
ATOM 742 N N . TYR A 1 115 ? -37.592 34.938 17.904 1.00 90.43 136 TYR A N 1
ATOM 743 C CA . TYR A 1 115 ? -37.200 33.679 18.556 1.00 86.53 136 TYR A CA 1
ATOM 744 C C . TYR A 1 115 ? -35.874 33.128 18.036 1.00 85.94 136 TYR A C 1
ATOM 745 O O . TYR A 1 115 ? -35.574 33.250 16.854 1.00 84.15 136 TYR A O 1
ATOM 754 N N . TYR A 1 116 ? -35.107 32.485 18.916 1.00 80.79 137 TYR A N 1
ATOM 755 C CA . TYR A 1 116 ? -33.881 31.775 18.563 1.00 77.73 137 TYR A CA 1
ATOM 756 C C . TYR A 1 116 ? -34.241 30.328 18.426 1.00 77.71 137 TYR A C 1
ATOM 757 O O . TYR A 1 116 ? -35.136 29.867 19.140 1.00 78.38 137 TYR A O 1
ATOM 766 N N . PHE A 1 117 ? -33.595 29.600 17.522 1.00 69.93 138 PHE A N 1
ATOM 767 C CA . PHE A 1 117 ? -33.922 28.186 17.424 1.00 67.79 138 PHE A CA 1
ATOM 768 C C . PHE A 1 117 ? -32.666 27.338 17.154 1.00 68.29 138 PHE A C 1
ATOM 769 O O . PHE A 1 117 ? -31.738 27.765 16.458 1.00 66.22 138 PHE A O 1
ATOM 777 N N . ARG A 1 118 ? -32.648 26.144 17.756 1.00 62.28 139 ARG A N 1
ATOM 778 C CA . ARG A 1 118 ? -31.591 25.153 17.600 1.00 59.01 139 ARG A CA 1
ATOM 779 C C . ARG A 1 118 ? -32.198 23.844 17.119 1.00 63.34 139 ARG A C 1
ATOM 780 O O . ARG A 1 118 ? -33.394 23.618 17.299 1.00 65.01 139 ARG A O 1
ATOM 788 N N . ILE A 1 119 ? -31.376 22.994 16.482 1.00 58.70 140 ILE A N 1
ATOM 789 C CA . ILE A 1 119 ? -31.783 21.687 15.939 1.00 56.66 140 ILE A CA 1
ATOM 790 C C . ILE A 1 119 ? -30.896 20.591 16.496 1.00 57.53 140 ILE A C 1
ATOM 791 O O . ILE A 1 119 ? -29.706 20.808 16.716 1.00 55.50 140 ILE A O 1
ATOM 796 N N . LEU A 1 120 ? -31.483 19.409 16.675 1.00 53.35 141 LEU A N 1
ATOM 797 C CA . LEU A 1 120 ? -30.860 18.154 17.104 1.00 50.14 141 LEU A CA 1
ATOM 798 C C . LEU A 1 120 ? -31.382 17.032 16.239 1.00 54.47 141 LEU A C 1
ATOM 799 O O . LEU A 1 120 ? -32.574 17.026 15.884 1.00 56.90 141 LEU A O 1
ATOM 804 N N . SER A 1 121 ? -30.528 16.065 15.919 1.00 47.81 142 SER A N 1
ATOM 805 C CA . SER A 1 121 ? -30.932 14.883 15.155 1.00 46.08 142 SER A CA 1
ATOM 806 C C . SER A 1 121 ? -30.066 13.719 15.581 1.00 49.31 142 SER A C 1
ATOM 807 O O . SER A 1 121 ? -28.845 13.837 15.479 1.00 48.27 142 SER A O 1
ATOM 810 N N . PRO A 1 122 ? -30.631 12.643 16.181 1.00 48.32 143 PRO A N 1
ATOM 811 C CA . PRO A 1 122 ? -32.070 12.348 16.402 1.00 51.18 143 PRO A CA 1
ATOM 812 C C . PRO A 1 122 ? -32.780 13.335 17.337 1.00 58.58 143 PRO A C 1
ATOM 813 O O . PRO A 1 122 ? -32.128 14.058 18.099 1.00 59.41 143 PRO A O 1
ATOM 817 N N . ALA A 1 123 ? -34.131 13.345 17.290 1.00 56.05 144 ALA A N 1
ATOM 818 C CA . ALA A 1 123 ? -34.974 14.229 18.108 1.00 56.60 144 ALA A CA 1
ATOM 819 C C . ALA A 1 123 ? -34.979 13.779 19.563 1.00 60.09 144 ALA A C 1
ATOM 820 O O . ALA A 1 123 ? -36.030 13.534 20.137 1.00 61.26 144 ALA A O 1
ATOM 822 N N . LYS A 1 124 ? -33.786 13.663 20.157 1.00 55.89 145 LYS A N 1
ATOM 823 C CA . LYS A 1 124 ? -33.593 13.271 21.558 1.00 57.14 145 LYS A CA 1
ATOM 824 C C . LYS A 1 124 ? -34.209 14.315 22.502 1.00 63.54 145 LYS A C 1
ATOM 825 O O . LYS A 1 124 ? -34.297 15.496 22.155 1.00 62.84 145 LYS A O 1
ATOM 831 N N . ALA A 1 125 ? -34.654 13.871 23.677 1.00 63.86 146 ALA A N 1
ATOM 832 C CA . ALA A 1 125 ? -35.272 14.746 24.678 1.00 66.97 146 ALA A CA 1
ATOM 833 C C . ALA A 1 125 ? -34.233 15.619 25.372 1.00 73.26 146 ALA A C 1
ATOM 834 O O . ALA A 1 125 ? -33.099 15.172 25.609 1.00 72.82 146 ALA A O 1
ATOM 836 N N . LEU A 1 126 ? -34.611 16.868 25.682 1.00 72.86 147 LEU A N 1
ATOM 837 C CA . LEU A 1 126 ? -33.717 17.792 26.366 1.00 74.00 147 LEU A CA 1
ATOM 838 C C . LEU A 1 126 ? -33.616 17.425 27.830 1.00 82.58 147 LEU A C 1
ATOM 839 O O . LEU A 1 126 ? -34.626 17.083 28.440 1.00 85.24 147 LEU A O 1
ATOM 844 N N . ASN A 1 127 ? -32.397 17.473 28.392 1.00 80.63 148 ASN A N 1
ATOM 845 C CA . ASN A 1 127 ? -32.171 17.177 29.804 1.00 83.48 148 ASN A CA 1
ATOM 846 C C . ASN A 1 127 ? -32.381 18.468 30.653 1.00 93.51 148 ASN A C 1
ATOM 847 O O . ASN A 1 127 ? -32.776 19.508 30.113 1.00 93.83 148 ASN A O 1
ATOM 852 N N . SER A 1 128 ? -32.134 18.385 31.972 1.00 93.73 149 SER A N 1
ATOM 853 C CA . SER A 1 128 ? -32.281 19.485 32.930 1.00 96.70 149 SER A CA 1
ATOM 854 C C . SER A 1 128 ? -31.429 20.730 32.565 1.00 99.21 149 SER A C 1
ATOM 855 O O . SER A 1 128 ? -31.869 21.860 32.778 1.00 101.11 149 SER A O 1
ATOM 858 N N . LYS A 1 129 ? -30.234 20.516 32.004 1.00 92.52 150 LYS A N 1
ATOM 859 C CA . LYS A 1 129 ? -29.288 21.571 31.628 1.00 91.50 150 LYS A CA 1
ATOM 860 C C . LYS A 1 129 ? -29.594 22.212 30.249 1.00 92.30 150 LYS A C 1
ATOM 861 O O . LYS A 1 129 ? -28.839 23.085 29.813 1.00 92.66 150 LYS A O 1
ATOM 863 N N . GLY A 1 130 ? -30.674 21.787 29.584 1.00 85.31 151 GLY A N 1
ATOM 864 C CA . GLY A 1 130 ? -31.060 22.336 28.287 1.00 82.94 151 GLY A CA 1
ATOM 865 C C . GLY A 1 130 ? -30.396 21.712 27.068 1.00 83.26 151 GLY A C 1
ATOM 866 O O . GLY A 1 130 ? -30.649 22.160 25.944 1.00 82.57 151 GLY A O 1
ATOM 867 N N . PHE A 1 131 ? -29.519 20.694 27.266 1.00 75.64 152 PHE A N 1
ATOM 868 C CA . PHE A 1 131 ? -28.890 19.948 26.170 1.00 70.41 152 PHE A CA 1
ATOM 869 C C . PHE A 1 131 ? -29.499 18.538 26.142 1.00 71.18 152 PHE A C 1
ATOM 870 O O . PHE A 1 131 ? -30.589 18.336 26.668 1.00 72.69 152 PHE A O 1
ATOM 878 N N . VAL A 1 132 ? -28.816 17.580 25.517 1.00 63.34 153 VAL A N 1
ATOM 879 C CA . VAL A 1 132 ? -29.251 16.197 25.407 1.00 60.92 153 VAL A CA 1
ATOM 880 C C . VAL A 1 132 ? -28.209 15.288 26.047 1.00 60.92 153 VAL A C 1
ATOM 881 O O . VAL A 1 132 ? -27.033 15.638 26.110 1.00 59.69 153 VAL A O 1
ATOM 885 N N . ASN A 1 133 ? -28.637 14.115 26.493 1.00 57.43 154 ASN A N 1
ATOM 886 C CA . ASN A 1 133 ? -27.740 13.101 27.021 1.00 57.59 154 ASN A CA 1
ATOM 887 C C . ASN A 1 133 ? -27.088 12.366 25.834 1.00 61.19 154 ASN A C 1
ATOM 888 O O . ASN A 1 133 ? -27.804 11.830 24.981 1.00 60.63 154 ASN A O 1
ATOM 893 N N . ILE A 1 134 ? -25.750 12.448 25.712 1.00 57.88 155 ILE A N 1
ATOM 894 C CA . ILE A 1 134 ? -24.964 11.767 24.666 1.00 56.52 155 ILE A CA 1
ATOM 895 C C . ILE A 1 134 ? -23.950 10.875 25.320 1.00 61.00 155 ILE A C 1
ATOM 896 O O . ILE A 1 134 ? -23.299 11.289 26.280 1.00 63.60 155 ILE A O 1
ATOM 901 N N . GLY A 1 135 ? -23.787 9.683 24.771 1.00 54.47 156 GLY A N 1
ATOM 902 C CA . GLY A 1 135 ? -22.742 8.752 25.164 1.00 52.59 156 GLY A CA 1
ATOM 903 C C . GLY A 1 135 ? -21.915 8.350 23.952 1.00 51.96 156 GLY A C 1
ATOM 904 O O . GLY A 1 135 ? -21.912 9.019 22.902 1.00 47.74 156 GLY A O 1
ATOM 905 N N . ASN A 1 136 ? -21.218 7.231 24.098 1.00 46.83 157 ASN A N 1
ATOM 906 C CA . ASN A 1 136 ? -20.443 6.627 23.035 1.00 43.34 157 ASN A CA 1
ATOM 907 C C . ASN A 1 136 ? -21.345 5.654 22.296 1.00 48.58 157 ASN A C 1
ATOM 908 O O . ASN A 1 13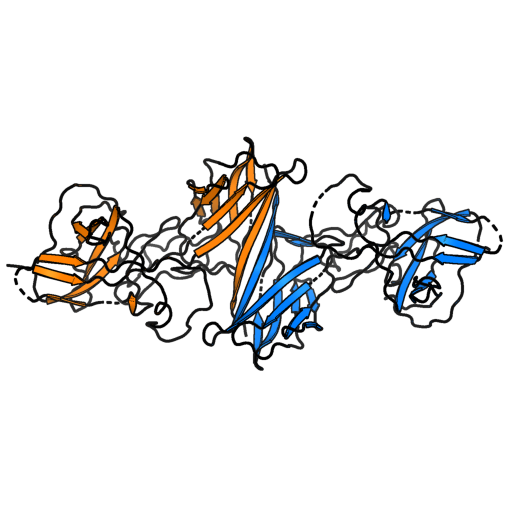6 ? -22.351 5.193 22.848 1.00 48.94 157 ASN A O 1
ATOM 913 N N . GLY A 1 137 ? -21.024 5.398 21.034 1.00 45.44 158 GLY A N 1
ATOM 914 C CA . GLY A 1 137 ? -21.821 4.500 20.211 1.00 45.42 158 GLY A CA 1
ATOM 915 C C . GLY A 1 137 ? -23.070 5.138 19.649 1.00 48.69 158 GLY A C 1
ATOM 916 O O . GLY A 1 137 ? -24.088 4.459 19.440 1.00 49.05 158 GLY A O 1
ATOM 917 N N . GLU A 1 138 ? -22.989 6.446 19.372 1.00 43.65 159 GLU A N 1
ATOM 918 C CA . GLU A 1 138 ? -24.100 7.183 18.778 1.00 42.84 159 GLU A CA 1
ATOM 919 C C . GLU A 1 138 ? -23.614 8.450 18.057 1.00 47.50 159 GLU A C 1
ATOM 920 O O . GLU A 1 138 ? -22.600 9.046 18.430 1.00 47.21 159 GLU A O 1
ATOM 926 N N . TYR A 1 139 ? -24.372 8.845 17.027 1.00 43.62 160 TYR A N 1
ATOM 927 C CA . TYR A 1 139 ? -24.153 10.058 16.272 1.00 41.86 160 TYR A CA 1
ATOM 928 C C . TYR A 1 139 ? -25.213 11.062 16.661 1.00 44.51 160 TYR A C 1
ATOM 929 O O . TYR A 1 139 ? -26.339 10.671 16.932 1.00 45.03 160 TYR A O 1
ATOM 938 N N . LEU A 1 140 ? -24.839 12.343 16.739 1.00 41.24 161 LEU A N 1
ATOM 939 C CA . LEU A 1 140 ? -25.753 13.444 17.004 1.00 42.49 161 LEU A CA 1
ATOM 940 C C . LEU A 1 140 ? -25.393 14.624 16.143 1.00 46.10 161 LEU A C 1
ATOM 941 O O . LEU A 1 140 ? -24.306 15.201 16.271 1.00 45.10 161 LEU A O 1
ATOM 946 N N . LEU A 1 141 ? -26.311 14.954 15.244 1.00 42.01 162 LEU A N 1
ATOM 947 C CA . LEU A 1 141 ? -26.214 16.116 14.396 1.00 41.38 162 LEU A CA 1
ATOM 948 C C . LEU A 1 141 ? -26.930 17.228 15.115 1.00 50.04 162 LEU A C 1
ATOM 949 O O . LEU A 1 141 ? -27.973 16.981 15.732 1.00 53.06 162 LEU A O 1
ATOM 954 N N . ALA A 1 142 ? -26.371 18.431 15.093 1.00 45.80 163 ALA A N 1
ATOM 955 C CA . ALA A 1 142 ? -26.982 19.559 15.786 1.00 46.32 163 ALA A CA 1
ATOM 956 C C . ALA A 1 142 ? -26.454 20.890 15.268 1.00 53.00 163 ALA A C 1
ATOM 957 O O . ALA A 1 142 ? -25.565 20.931 14.399 1.00 51.96 163 ALA A O 1
ATOM 959 N N . THR A 1 143 ? -27.018 21.972 15.802 1.00 51.33 164 THR A N 1
ATOM 960 C CA . THR A 1 143 ? -26.613 23.364 15.601 1.00 51.79 164 THR A CA 1
ATOM 961 C C . THR A 1 143 ? -25.209 23.501 16.200 1.00 55.08 164 THR A C 1
ATOM 962 O O . THR A 1 143 ? -24.965 22.999 17.299 1.00 55.79 164 THR A O 1
ATOM 966 N N . ASP A 1 144 ? -24.291 24.146 15.495 1.00 50.40 165 ASP A N 1
ATOM 967 C CA . ASP A 1 144 ? -22.932 24.324 16.003 1.00 49.64 165 ASP A CA 1
ATOM 968 C C . ASP A 1 144 ? -22.522 25.774 15.880 1.00 55.25 165 ASP A C 1
ATOM 969 O O . ASP A 1 144 ? -22.480 26.309 14.773 1.00 55.53 165 ASP A O 1
ATOM 974 N N . ASP A 1 145 ? -22.212 26.418 17.015 1.00 52.54 166 ASP A N 1
ATOM 975 C CA . ASP A 1 145 ? -21.838 27.824 17.015 1.00 53.93 166 ASP A CA 1
ATOM 976 C C . ASP A 1 145 ? -20.365 28.020 16.634 1.00 57.49 166 ASP A C 1
ATOM 977 O O . ASP A 1 145 ? -19.924 29.161 16.459 1.00 58.83 166 ASP A O 1
ATOM 982 N N . ARG A 1 146 ? -19.620 26.918 16.454 1.00 51.53 167 ARG A N 1
ATOM 983 C CA . ARG A 1 146 ? -18.210 26.972 16.069 1.00 51.44 167 ARG A CA 1
ATOM 984 C C . ARG A 1 146 ? -18.050 27.433 14.625 1.00 57.16 167 ARG A C 1
ATOM 985 O O . ARG A 1 146 ? -17.007 27.980 14.302 1.00 60.38 167 ARG A O 1
ATOM 993 N N . TYR A 1 147 ? -19.063 27.223 13.763 1.00 51.95 168 TYR A N 1
ATOM 994 C CA . TYR A 1 147 ? -19.006 27.616 12.352 1.00 52.18 168 TYR A CA 1
ATOM 995 C C . TYR A 1 147 ? -20.178 28.476 12.012 1.00 57.17 168 TYR A C 1
ATOM 996 O O . TYR A 1 147 ? -21.256 28.253 12.545 1.00 56.97 168 TYR A O 1
ATOM 1005 N N . THR A 1 148 ? -19.978 29.462 11.137 1.00 56.96 169 THR A N 1
ATOM 1006 C CA . THR A 1 148 ? -21.022 30.426 10.764 1.00 59.96 169 THR A CA 1
ATOM 1007 C C . THR A 1 148 ? -22.190 29.749 10.000 1.00 62.76 169 THR A C 1
ATOM 1008 O O . THR A 1 148 ? -23.358 30.094 10.212 1.00 63.35 169 THR A O 1
ATOM 1012 N N . GLN A 1 149 ? -21.865 28.774 9.150 1.00 56.47 170 GLN A N 1
ATOM 1013 C CA . GLN A 1 149 ? -22.824 28.060 8.312 1.00 55.14 170 GLN A CA 1
ATOM 1014 C C . GLN A 1 149 ? -23.891 27.297 9.126 1.00 55.62 170 GLN A C 1
ATOM 1015 O O . GLN A 1 149 ? -25.054 27.221 8.702 1.00 53.82 170 GLN A O 1
ATOM 1021 N N . THR A 1 150 ? -23.471 26.754 10.295 1.00 50.64 171 THR A N 1
ATOM 1022 C CA . THR A 1 150 ? -24.240 25.903 11.200 1.00 49.36 171 THR A CA 1
ATOM 1023 C C . THR A 1 150 ? -24.672 26.630 12.495 1.00 56.65 171 THR A C 1
ATOM 1024 O O . THR A 1 150 ? -25.438 26.063 13.294 1.00 55.70 171 THR A O 1
ATOM 1028 N N . ALA A 1 151 ? -24.207 27.884 12.688 1.00 55.53 172 ALA A N 1
ATOM 1029 C CA . ALA A 1 151 ? -24.531 28.709 13.856 1.00 56.83 172 ALA A CA 1
ATOM 1030 C C . ALA A 1 151 ? -26.018 28.971 13.956 1.00 60.53 172 ALA A C 1
ATOM 1031 O O . ALA A 1 151 ? -26.723 29.023 12.932 1.00 60.02 172 ALA A O 1
ATOM 1041 N N . THR A 1 153 ? -29.629 30.632 14.480 1.00 63.70 174 THR A N 1
ATOM 1042 C CA . THR A 1 153 ? -30.262 31.785 13.871 1.00 65.93 174 THR A CA 1
ATOM 1043 C C . THR A 1 153 ? -31.524 32.200 14.636 1.00 73.19 174 THR A C 1
ATOM 1044 O O . THR A 1 153 ? -32.099 31.436 15.428 1.00 72.03 174 THR A O 1
ATOM 1048 N N . ALA A 1 154 ? -31.923 33.449 14.406 1.00 71.92 175 ALA A N 1
ATOM 1049 C CA . ALA A 1 154 ? -33.134 34.012 14.937 1.00 73.43 175 ALA A CA 1
ATOM 1050 C C . ALA A 1 154 ? -34.147 34.126 13.812 1.00 79.04 175 ALA A C 1
ATOM 1051 O O . ALA A 1 154 ? -33.775 34.228 12.636 1.00 76.75 175 ALA A O 1
ATOM 1053 N N . VAL A 1 155 ? -35.435 34.052 14.171 1.00 78.79 176 VAL A N 1
ATOM 1054 C CA . VAL A 1 155 ? -36.557 34.164 13.243 1.00 79.49 176 VAL A CA 1
ATOM 1055 C C . VAL A 1 155 ? -37.539 35.161 13.823 1.00 88.81 176 VAL A C 1
ATOM 1056 O O . VAL A 1 155 ? -37.784 35.156 15.030 1.00 89.49 176 VAL A O 1
ATOM 1060 N N . THR A 1 156 ? -38.081 36.034 12.970 1.00 89.15 177 THR A N 1
ATOM 1061 C CA . THR A 1 156 ? -39.109 36.982 13.369 1.00 92.05 177 THR A CA 1
ATOM 1062 C C . THR A 1 156 ? -40.404 36.507 12.731 1.00 96.70 177 THR A C 1
ATOM 1063 O O . THR A 1 156 ? -40.467 36.338 11.512 1.00 95.84 177 THR A O 1
ATOM 1067 N N . ILE A 1 157 ? -41.413 36.241 13.565 1.00 95.09 178 ILE A N 1
ATOM 1068 C CA . ILE A 1 157 ? -42.730 35.794 13.113 1.00 95.88 178 ILE A CA 1
ATOM 1069 C C . ILE A 1 157 ? -43.660 37.016 13.093 1.00 105.16 178 ILE A C 1
ATOM 1070 O O . ILE A 1 157 ? -43.745 37.755 14.081 1.00 106.78 178 ILE A O 1
ATOM 1075 N N . THR A 1 158 ? -44.312 37.250 11.938 1.00 104.05 179 THR A N 1
ATOM 1076 C CA . THR A 1 158 ? -45.216 38.385 11.715 1.00 140.82 179 THR A CA 1
ATOM 1077 C C . THR A 1 158 ? -46.685 37.949 11.752 1.00 166.67 179 THR A C 1
ATOM 1078 O O . THR A 1 158 ? -47.001 36.798 11.457 1.00 121.62 179 THR A O 1
ATOM 1082 N N . ASN A 1 168 ? -51.106 34.179 8.834 1.00 115.48 189 ASN A N 1
ATOM 1083 C CA . ASN A 1 168 ? -51.612 32.847 8.508 1.00 114.16 189 ASN A CA 1
ATOM 1084 C C . ASN A 1 168 ? -50.527 31.784 8.734 1.00 114.16 189 ASN A C 1
ATOM 1085 O O . ASN A 1 168 ? -50.632 31.050 9.716 1.00 112.64 189 ASN A O 1
ATOM 1087 N N . VAL A 1 169 ? -49.495 31.685 7.844 1.00 108.77 190 VAL A N 1
ATOM 1088 C CA . VAL A 1 169 ? -48.394 30.699 7.976 1.00 104.50 190 VAL A CA 1
ATOM 1089 C C . VAL A 1 169 ? -47.029 31.336 7.679 1.00 106.73 190 VAL A C 1
ATOM 1090 O O . VAL A 1 169 ? -46.954 32.361 6.996 1.00 108.51 190 VAL A O 1
ATOM 1094 N N . GLN A 1 170 ? -45.947 30.696 8.156 1.00 99.69 191 GLN A N 1
ATOM 1095 C CA . GLN A 1 170 ? -44.579 31.162 7.914 1.00 97.43 191 GLN A CA 1
ATOM 1096 C C . GLN A 1 170 ? -43.644 29.992 7.689 1.00 97.63 191 GLN A C 1
ATOM 1097 O O . GLN A 1 170 ? -43.737 28.969 8.372 1.00 95.63 191 GLN A O 1
ATOM 1103 N N . THR A 1 171 ? -42.742 30.150 6.719 1.00 93.65 192 THR A N 1
ATOM 1104 C CA . THR A 1 171 ? -41.746 29.139 6.388 1.00 90.47 192 THR A CA 1
ATOM 1105 C C . THR A 1 171 ? -40.486 29.421 7.213 1.00 92.64 192 THR A C 1
ATOM 1106 O O . THR A 1 171 ? -39.958 30.539 7.199 1.00 93.34 192 THR A O 1
ATOM 1110 N N . LEU A 1 172 ? -40.039 28.399 7.955 1.00 85.93 193 LEU A N 1
ATOM 1111 C CA . LEU A 1 172 ? -38.849 28.449 8.792 1.00 82.90 193 LEU A CA 1
ATOM 1112 C C . LEU A 1 172 ? -37.727 27.719 8.078 1.00 82.94 193 LEU A C 1
ATOM 1113 O O . LEU A 1 172 ? -37.729 26.491 8.025 1.00 79.61 193 LEU A O 1
ATOM 1118 N N . TYR A 1 173 ? -36.788 28.473 7.498 1.00 80.49 194 TYR A N 1
ATOM 1119 C CA . TYR A 1 173 ? -35.653 27.885 6.793 1.00 78.65 194 TYR A CA 1
ATOM 1120 C C . TYR A 1 173 ? -34.571 27.488 7.807 1.00 77.49 194 TYR A C 1
ATOM 1121 O O . TYR A 1 173 ? -34.004 28.342 8.505 1.00 77.07 194 TYR A O 1
ATOM 1130 N N . LEU A 1 174 ? -34.329 26.161 7.916 1.00 69.06 195 LEU A N 1
ATOM 1131 C CA . LEU A 1 174 ? -33.377 25.603 8.866 1.00 64.21 195 LEU A CA 1
ATOM 1132 C C . LEU A 1 174 ? -31.977 25.659 8.332 1.00 64.89 195 LEU A C 1
ATOM 1133 O O . LEU A 1 174 ? -31.763 25.320 7.170 1.00 65.06 195 LEU A O 1
ATOM 1138 N N . PRO A 1 175 ? -30.989 26.053 9.157 1.00 58.35 196 PRO A N 1
ATOM 1139 C CA . PRO A 1 175 ? -29.603 26.025 8.683 1.00 56.29 196 PRO A CA 1
ATOM 1140 C C . PRO A 1 175 ? -29.079 24.571 8.655 1.00 57.11 196 PRO A C 1
ATOM 1141 O O . PRO A 1 175 ? -29.691 23.690 9.291 1.00 55.19 196 PRO A O 1
ATOM 1145 N N . PRO A 1 176 ? -28.006 24.248 7.886 1.00 49.88 197 PRO A N 1
ATOM 1146 C CA . PRO A 1 176 ? -27.510 22.865 7.931 1.00 47.81 197 PRO A CA 1
ATOM 1147 C C . PRO A 1 176 ? -26.979 22.513 9.334 1.00 48.71 197 PRO A C 1
ATOM 1148 O O . PRO A 1 176 ? -26.630 23.406 10.104 1.00 49.75 197 PRO A O 1
ATOM 1152 N N . ILE A 1 177 ? -26.976 21.216 9.687 1.00 41.96 198 ILE A N 1
ATOM 1153 C CA . ILE A 1 177 ? -26.488 20.747 10.984 1.00 40.11 198 ILE A CA 1
ATOM 1154 C C . ILE A 1 177 ? -25.197 19.923 10.762 1.00 43.37 198 ILE A C 1
ATOM 1155 O O . ILE A 1 177 ? -24.845 19.587 9.635 1.00 44.23 198 ILE A O 1
ATOM 1160 N N . ILE A 1 178 ? -24.450 19.681 11.807 1.00 39.69 199 ILE A N 1
ATOM 1161 C CA . ILE A 1 178 ? -23.151 19.021 11.733 1.00 37.60 199 ILE A CA 1
ATOM 1162 C C . ILE A 1 178 ? -22.980 18.135 12.961 1.00 43.07 199 ILE A C 1
ATOM 1163 O O . ILE A 1 178 ? -23.660 18.341 13.968 1.00 45.66 199 ILE A O 1
ATOM 1168 N N . ASN A 1 179 ? -22.109 17.131 12.858 1.00 39.86 200 ASN A N 1
ATOM 1169 C CA . ASN A 1 179 ? -21.817 16.125 13.898 1.00 39.43 200 ASN A CA 1
ATOM 1170 C C . ASN A 1 179 ? -21.178 16.689 15.145 1.00 42.90 200 ASN A C 1
ATOM 1171 O O . ASN A 1 179 ? -20.207 17.470 15.072 1.00 41.78 200 ASN A O 1
ATOM 1176 N N . GLN A 1 180 ? -21.687 16.221 16.287 1.00 39.31 201 GLN A N 1
ATOM 1177 C CA . GLN A 1 180 ? -21.215 16.624 17.611 1.00 40.63 201 GLN A CA 1
ATOM 1178 C C . GLN A 1 180 ? -20.215 15.627 18.196 1.00 46.67 201 GLN A C 1
ATOM 1179 O O . GLN A 1 180 ? -19.467 15.992 19.102 1.00 48.00 201 GLN A O 1
ATOM 1185 N N . THR A 1 181 ? -20.187 14.385 17.693 1.00 42.66 202 THR A N 1
ATOM 1186 C CA . THR A 1 181 ? -19.249 13.340 18.106 1.00 41.79 202 THR A CA 1
ATOM 1187 C C . THR A 1 181 ? -18.174 13.063 17.005 1.00 46.47 202 THR A C 1
ATOM 1188 O O . THR A 1 181 ? -18.262 13.500 15.843 1.00 43.46 202 THR A O 1
ATOM 1192 N N . ALA A 1 182 ? -17.184 12.286 17.385 1.00 44.21 203 ALA A N 1
ATOM 1193 C CA . ALA A 1 182 ? -16.180 11.779 16.474 1.00 43.10 203 ALA A CA 1
ATOM 1194 C C . ALA A 1 182 ? -16.737 10.473 15.927 1.00 45.47 203 ALA A C 1
ATOM 1195 O O . ALA A 1 182 ? -17.717 9.949 16.453 1.00 43.25 203 ALA A O 1
ATOM 1197 N N . ARG A 1 183 ? -16.126 9.957 14.874 1.00 43.25 204 ARG A N 1
ATOM 1198 C CA . ARG A 1 183 ? -16.509 8.702 14.259 1.00 42.35 204 ARG A CA 1
ATOM 1199 C C . ARG A 1 183 ? -15.264 7.867 14.052 1.00 45.83 204 ARG A C 1
ATOM 1200 O O . ARG A 1 183 ? -14.211 8.387 13.659 1.00 45.74 204 ARG A O 1
ATOM 1216 N N . GLN A 1 185 ? -13.978 4.211 12.226 1.00 40.77 206 GLN A N 1
ATOM 1217 C CA . GLN A 1 185 ? -14.352 3.182 11.290 1.00 40.22 206 GLN A CA 1
ATOM 1218 C C . GLN A 1 185 ? -13.192 2.222 11.107 1.00 45.39 206 GLN A C 1
ATOM 1219 O O . GLN A 1 185 ? -12.041 2.646 11.004 1.00 46.82 206 GLN A O 1
ATOM 1225 N N . PHE A 1 186 ? -13.502 0.927 11.092 1.00 41.33 207 PHE A N 1
ATOM 1226 C CA . PHE A 1 186 ? -12.535 -0.140 10.885 1.00 41.14 207 PHE A CA 1
ATOM 1227 C C . PHE A 1 186 ? -12.965 -0.976 9.677 1.00 46.73 207 PHE A C 1
ATOM 1228 O O . PHE A 1 186 ? -14.101 -1.449 9.615 1.00 46.88 207 PHE A O 1
ATOM 1236 N N . THR A 1 187 ? -12.070 -1.066 8.689 1.00 41.94 208 THR A N 1
ATOM 1237 C CA . THR A 1 187 ? -12.172 -1.896 7.513 1.00 43.02 208 THR A CA 1
ATOM 1238 C C . THR A 1 187 ? -11.171 -3.027 7.735 1.00 49.56 208 THR A C 1
ATOM 1239 O O . THR A 1 187 ? -9.958 -2.792 7.759 1.00 50.72 208 THR A O 1
ATOM 1243 N N . VAL A 1 188 ? -11.674 -4.239 7.921 1.00 45.97 209 VAL A N 1
ATOM 1244 C CA . VAL A 1 188 ? -10.839 -5.414 8.108 1.00 46.26 209 VAL A CA 1
ATOM 1245 C C . VAL A 1 188 ? -10.795 -6.174 6.793 1.00 54.11 209 VAL A C 1
ATOM 1246 O O . VAL A 1 188 ? -11.821 -6.675 6.343 1.00 55.68 209 VAL A O 1
ATOM 1250 N N . ARG A 1 189 ? -9.620 -6.266 6.179 1.00 52.09 210 ARG A N 1
ATOM 1251 C CA . ARG A 1 189 ? -9.448 -6.948 4.907 1.00 53.92 210 ARG A CA 1
ATOM 1252 C C . ARG A 1 189 ? -9.065 -8.400 5.100 1.00 62.07 210 ARG A C 1
ATOM 1253 O O . ARG A 1 189 ? -8.374 -8.726 6.066 1.00 63.66 210 ARG A O 1
ATOM 1261 N N . ALA A 1 190 ? -9.479 -9.266 4.153 1.00 59.75 211 ALA A N 1
ATOM 1262 C CA . ALA A 1 190 ? -9.137 -10.688 4.130 1.00 60.86 211 ALA A CA 1
ATOM 1263 C C . ALA A 1 190 ? -7.885 -10.852 3.293 1.00 63.77 211 ALA A C 1
ATOM 1264 O O . ALA A 1 190 ? -7.945 -10.740 2.071 1.00 64.47 211 ALA A O 1
ATOM 1266 N N . GLY A 1 191 ? -6.753 -11.009 3.969 1.00 59.95 212 GLY A N 1
ATOM 1267 C CA . GLY A 1 191 ? -5.441 -11.130 3.343 1.00 60.75 212 GLY A CA 1
ATOM 1268 C C . GLY A 1 191 ? -5.053 -12.537 2.957 1.00 68.50 212 GLY A C 1
ATOM 1269 O O . GLY A 1 191 ? -5.912 -13.416 2.835 1.00 70.05 212 GLY A O 1
ATOM 1270 N N . GLU A 1 192 ? -3.748 -12.747 2.752 1.00 67.01 213 GLU A N 1
ATOM 1271 C CA . GLU A 1 192 ? -3.207 -14.032 2.316 1.00 71.77 213 GLU A CA 1
ATOM 1272 C C . GLU A 1 192 ? -3.618 -15.194 3.251 1.00 78.63 213 GLU A C 1
ATOM 1273 O O . GLU A 1 192 ? -3.306 -15.184 4.448 1.00 77.89 213 GLU A O 1
ATOM 1275 N N . GLY A 1 193 ? -4.332 -16.160 2.662 1.00 76.86 214 GLY A N 1
ATOM 1276 C CA . GLY A 1 193 ? -4.807 -17.372 3.321 1.00 77.83 214 GLY A CA 1
ATOM 1277 C C . GLY A 1 193 ? -6.139 -17.255 4.030 1.00 77.69 214 GLY A C 1
ATOM 1278 O O . GLY A 1 193 ? -6.591 -18.228 4.636 1.00 78.43 214 GLY A O 1
ATOM 1279 N N . VAL A 1 194 ? -6.767 -16.063 3.990 1.00 70.08 215 VAL A N 1
ATOM 1280 C CA . VAL A 1 194 ? -8.046 -15.829 4.664 1.00 67.36 215 VAL A CA 1
ATOM 1281 C C . VAL A 1 194 ? -9.147 -16.035 3.645 1.00 74.20 215 VAL A C 1
ATOM 1282 O O . VAL A 1 194 ? -9.214 -15.318 2.640 1.00 73.76 215 VAL A O 1
ATOM 1286 N N . HIS A 1 195 ? -9.962 -17.069 3.877 1.00 72.43 216 HIS A N 1
ATOM 1287 C CA . HIS A 1 195 ? -11.058 -17.451 2.995 1.00 73.24 216 HIS A CA 1
ATOM 1288 C C . HIS A 1 195 ? -12.369 -16.917 3.520 1.00 74.04 216 HIS A C 1
ATOM 1289 O O . HIS A 1 195 ? -13.207 -16.475 2.736 1.00 73.51 216 HIS A O 1
ATOM 1296 N N . THR A 1 196 ? -12.561 -16.984 4.843 1.00 68.25 217 THR A N 1
ATOM 1297 C CA . THR A 1 196 ? -13.764 -16.485 5.505 1.00 66.13 217 THR A CA 1
ATOM 1298 C C . THR A 1 196 ? -13.352 -15.590 6.661 1.00 66.61 217 THR A C 1
ATOM 1299 O O . THR A 1 196 ? -12.434 -15.922 7.429 1.00 65.40 217 THR A O 1
ATOM 1303 N N . LEU A 1 197 ? -14.046 -14.461 6.773 1.00 60.19 218 LEU A N 1
ATOM 1304 C CA . LEU A 1 197 ? -13.796 -13.451 7.782 1.00 57.14 218 LEU A CA 1
ATOM 1305 C C . LEU A 1 197 ? -15.138 -12.881 8.196 1.00 59.87 218 LEU A C 1
ATOM 1306 O O . LEU A 1 197 ? -15.811 -12.231 7.398 1.00 57.11 218 LEU A O 1
ATOM 1311 N N . GLU A 1 198 ? -15.532 -13.155 9.440 1.00 58.88 219 GLU A N 1
ATOM 1312 C CA . GLU A 1 198 ? -16.797 -12.700 10.025 1.00 58.72 219 GLU A CA 1
ATOM 1313 C C . GLU A 1 198 ? -16.545 -12.037 11.369 1.00 62.63 219 GLU A C 1
ATOM 1314 O O . GLU A 1 198 ? -15.449 -12.174 11.925 1.00 62.40 219 GLU A O 1
ATOM 1328 N N . LEU A 1 200 ? -17.362 -11.776 15.426 1.00 65.06 221 LEU A N 1
ATOM 1329 C CA . LEU A 1 200 ? -17.880 -12.608 16.498 1.00 67.51 221 LEU A CA 1
ATOM 1330 C C . LEU A 1 200 ? -18.984 -11.802 17.214 1.00 73.59 221 LEU A C 1
ATOM 1331 O O . LEU A 1 200 ? -19.062 -10.583 17.014 1.00 71.68 221 LEU A O 1
ATOM 1336 N N . ALA A 1 201 ? -19.830 -12.448 18.045 1.00 72.80 222 ALA A N 1
ATOM 1337 C CA . ALA A 1 201 ? -20.867 -11.725 18.789 1.00 72.19 222 ALA A CA 1
ATOM 1338 C C . ALA A 1 201 ? -20.247 -10.595 19.648 1.00 76.30 222 ALA A C 1
ATOM 1339 O O . ALA A 1 201 ? -20.877 -9.552 19.850 1.00 76.70 222 ALA A O 1
ATOM 1341 N N . GLU A 1 202 ? -18.982 -10.783 20.075 1.00 70.52 223 GLU A N 1
ATOM 1342 C CA . GLU A 1 202 ? -18.220 -9.813 20.857 1.00 68.33 223 GLU A CA 1
ATOM 1343 C C . GLU A 1 202 ? -17.814 -8.579 20.018 1.00 64.46 223 GLU A C 1
ATOM 1344 O O . GLU A 1 202 ? -17.536 -7.532 20.599 1.00 61.63 223 GLU A O 1
ATOM 1350 N N . GLY A 1 203 ? -17.773 -8.726 18.681 1.00 57.16 224 GLY A N 1
ATOM 1351 C CA . GLY A 1 203 ? -17.426 -7.680 17.724 1.00 52.16 224 GLY A CA 1
ATOM 1352 C C . GLY A 1 203 ? -16.163 -6.904 18.034 1.00 56.24 224 GLY A C 1
ATOM 1353 O O . GLY A 1 203 ? -15.167 -7.467 18.499 1.00 56.76 224 GLY A O 1
ATOM 1354 N N . ILE A 1 204 ? -16.203 -5.593 17.784 1.00 52.26 225 ILE A N 1
ATOM 1355 C CA . ILE A 1 204 ? -15.084 -4.684 18.030 1.00 51.37 225 ILE A CA 1
ATOM 1356 C C . ILE A 1 204 ? -15.392 -3.833 19.266 1.00 59.13 225 ILE A C 1
ATOM 1357 O O . ILE A 1 204 ? -16.383 -3.100 19.290 1.00 60.23 225 ILE A O 1
ATOM 1362 N N . GLU A 1 205 ? -14.552 -3.960 20.300 1.00 56.55 226 GLU A N 1
ATOM 1363 C CA . GLU A 1 205 ? -14.674 -3.207 21.539 1.00 55.67 226 GLU A CA 1
ATOM 1364 C C . GLU A 1 205 ? -13.524 -2.189 21.657 1.00 56.54 226 GLU A C 1
ATOM 1365 O O . GLU A 1 205 ? -12.343 -2.553 21.662 1.00 57.03 226 GLU A O 1
ATOM 1371 N N . ILE A 1 206 ? -13.904 -0.911 21.714 1.00 48.70 227 ILE A N 1
ATOM 1372 C CA . ILE A 1 206 ? -13.063 0.273 21.843 1.00 45.49 227 ILE A CA 1
ATOM 1373 C C . ILE A 1 206 ? -13.196 0.805 23.275 1.00 49.99 227 ILE A C 1
ATOM 1374 O O . ILE A 1 206 ? -14.322 1.011 23.741 1.00 48.91 227 ILE A O 1
ATOM 1379 N N . SER A 1 207 ? -12.055 1.014 23.962 1.00 47.67 228 SER A N 1
ATOM 1380 C CA . SER A 1 207 ? -11.972 1.569 25.321 1.00 48.30 228 SER A CA 1
ATOM 1381 C C . SER A 1 207 ? -10.866 2.631 25.378 1.00 50.00 228 SER A C 1
ATOM 1382 O O . SER A 1 207 ? -10.069 2.738 24.451 1.00 48.74 228 SER A O 1
ATOM 1385 N N . GLY A 1 208 ? -10.858 3.434 26.431 1.00 47.71 229 GLY A N 1
ATOM 1386 C CA . GLY A 1 208 ? -9.897 4.519 26.583 1.00 47.90 229 GLY A CA 1
ATOM 1387 C C . GLY A 1 208 ? -10.399 5.795 25.933 1.00 53.61 229 GLY A C 1
ATOM 1388 O O . GLY A 1 208 ? -9.594 6.660 25.565 1.00 55.28 229 GLY A O 1
ATOM 1389 N N . ILE A 1 209 ? -11.752 5.893 25.745 1.00 47.68 230 ILE A N 1
ATOM 1390 C CA . ILE A 1 209 ? -12.478 7.029 25.154 1.00 44.46 230 ILE A CA 1
ATOM 1391 C C . ILE A 1 209 ? -13.150 7.858 26.276 1.00 50.06 230 ILE A C 1
ATOM 1392 O O . ILE A 1 209 ? -13.190 7.396 27.410 1.00 49.93 230 ILE A O 1
ATOM 1397 N N . GLN A 1 210 ? -13.584 9.110 25.985 1.00 47.06 231 GLN A N 1
ATOM 1398 C CA . GLN A 1 210 ? -14.229 10.006 26.960 1.00 46.68 231 GLN A CA 1
ATOM 1399 C C . GLN A 1 210 ? -15.327 9.295 27.719 1.00 50.56 231 GLN A C 1
ATOM 1400 O O . GLN A 1 210 ? -16.052 8.485 27.139 1.00 47.95 231 GLN A O 1
ATOM 1406 N N . GLN A 1 211 ? -15.394 9.569 29.047 1.00 51.21 232 GLN A N 1
ATOM 1407 C CA . GLN A 1 211 ? -16.362 9.034 29.990 1.00 52.11 232 GLN A CA 1
ATOM 1408 C C . GLN A 1 211 ? -17.613 9.918 29.932 1.00 57.34 232 GLN A C 1
ATOM 1409 O O . GLN A 1 211 ? -17.571 11.118 30.294 1.00 56.58 232 GLN A O 1
ATOM 1415 N N . PRO A 1 212 ? -18.736 9.337 29.457 1.00 55.09 233 PRO A N 1
ATOM 1416 C CA . PRO A 1 212 ? -20.002 10.106 29.424 1.00 56.08 233 PRO A CA 1
ATOM 1417 C C . PRO A 1 212 ? -20.505 10.417 30.836 1.00 64.67 233 PRO A C 1
ATOM 1418 O O . PRO A 1 212 ? -21.066 11.488 31.103 1.00 65.42 233 PRO A O 1
ATOM 1422 N N . LEU A 1 213 ? -20.239 9.487 31.755 1.00 64.51 234 LEU A N 1
ATOM 1423 C CA . LEU A 1 213 ? -20.669 9.579 33.135 1.00 68.69 234 LEU A CA 1
ATOM 1424 C C . LEU A 1 213 ? -19.969 10.716 33.907 1.00 81.23 234 LEU A C 1
ATOM 1425 O O . LEU A 1 213 ? -20.569 11.224 34.842 1.00 83.50 234 LEU A O 1
ATOM 1430 N N . ASP A 1 214 ? -18.799 11.202 33.456 1.00 83.56 235 ASP A N 1
ATOM 1431 C CA . ASP A 1 214 ? -18.100 12.360 34.047 1.00 87.58 235 ASP A CA 1
ATOM 1432 C C . ASP A 1 214 ? -18.893 13.622 33.655 1.00 97.73 235 ASP A C 1
ATOM 1433 O O . ASP A 1 214 ? -18.697 14.199 32.586 1.00 95.84 235 ASP A O 1
ATOM 1438 N N . ASN A 1 215 ? -19.860 13.979 34.494 1.00 102.03 236 ASN A N 1
ATOM 1439 C CA . ASN A 1 215 ? -20.794 15.073 34.237 1.00 104.63 236 ASN A CA 1
ATOM 1440 C C . ASN A 1 215 ? -20.225 16.460 34.551 1.00 114.76 236 ASN A C 1
ATOM 1441 O O . ASN A 1 215 ? -19.436 16.635 35.491 1.00 116.73 236 ASN A O 1
ATOM 1446 N N . THR A 1 216 ? -20.676 17.448 33.758 1.00 113.22 237 THR A N 1
ATOM 1447 C CA . THR A 1 216 ? -20.376 18.869 33.911 1.00 115.28 237 THR A CA 1
ATOM 1448 C C . THR A 1 216 ? -21.700 19.627 34.187 1.00 122.71 237 THR A C 1
ATOM 1449 O O . THR A 1 216 ? -22.719 19.363 33.523 1.00 122.03 237 THR A O 1
ATOM 1451 N N . THR A 1 217 ? -21.700 20.523 35.196 1.00 121.20 238 THR A N 1
ATOM 1452 C CA . THR A 1 217 ? -22.868 21.362 35.494 1.00 122.43 238 THR A CA 1
ATOM 1453 C C . THR A 1 217 ? -22.781 22.617 34.616 1.00 124.03 238 THR A C 1
ATOM 1454 O O . THR A 1 217 ? -23.806 23.229 34.291 1.00 124.91 238 THR A O 1
ATOM 1456 N N . SER A 1 218 ? -21.534 22.957 34.207 1.00 116.74 239 SER A N 1
ATOM 1457 C CA . SER A 1 218 ? -21.139 24.095 33.381 1.00 114.62 239 SER A CA 1
ATOM 1458 C C . SER A 1 218 ? -21.406 23.845 31.870 1.00 111.30 239 SER A C 1
ATOM 1459 O O . SER A 1 218 ? -20.453 23.867 31.072 1.00 110.07 239 SER A O 1
ATOM 1462 N N . PHE A 1 219 ? -22.699 23.611 31.480 1.00 102.29 240 PHE A N 1
ATOM 1463 C CA . PHE A 1 219 ? -23.091 23.415 30.074 1.00 96.84 240 PHE A CA 1
ATOM 1464 C C . PHE A 1 219 ? -24.291 24.285 29.729 1.00 96.21 240 PHE A C 1
ATOM 1465 O O . PHE A 1 219 ? -25.419 24.018 30.149 1.00 97.25 240 PHE A O 1
ATOM 1473 N N . ASP A 1 220 ? -24.007 25.364 28.985 1.00 88.33 241 ASP A N 1
ATOM 1474 C CA . ASP A 1 220 ? -24.937 26.379 28.478 1.00 86.95 241 ASP A CA 1
ATOM 1475 C C . ASP A 1 220 ? -24.876 26.337 26.946 1.00 82.52 241 ASP A C 1
ATOM 1476 O O . ASP A 1 220 ? -24.213 27.160 26.308 1.00 82.14 241 ASP A O 1
ATOM 1481 N N . TRP A 1 221 ? -25.550 25.337 26.369 1.00 73.05 242 TRP A N 1
ATOM 1482 C CA . TRP A 1 221 ? -25.552 25.059 24.937 1.00 69.05 242 TRP A CA 1
ATOM 1483 C C . TRP A 1 221 ? -26.021 26.239 24.084 1.00 73.53 242 TRP A C 1
ATOM 1484 O O . TRP A 1 221 ? -25.381 26.529 23.070 1.00 73.15 242 TRP A O 1
ATOM 1495 N N . VAL A 1 222 ? -27.087 26.930 24.498 1.00 70.64 243 VAL A N 1
ATOM 1496 C CA . VAL A 1 222 ? -27.660 28.061 23.760 1.00 71.62 243 VAL A CA 1
ATOM 1497 C C . VAL A 1 222 ? -26.672 29.264 23.632 1.00 78.97 243 VAL A C 1
ATOM 1498 O O . VAL A 1 222 ? -26.801 30.066 22.705 1.00 79.16 243 VAL A O 1
ATOM 1502 N N . ASN A 1 223 ? -25.679 29.362 24.517 1.00 78.70 244 ASN A N 1
ATOM 1503 C CA . ASN A 1 223 ? -24.730 30.466 24.434 1.00 81.62 244 ASN A CA 1
ATOM 1504 C C . ASN A 1 223 ? -23.381 30.051 23.802 1.00 86.01 244 ASN A C 1
ATOM 1505 O O . ASN A 1 223 ? -22.465 30.871 23.746 1.00 88.85 244 ASN A O 1
ATOM 1510 N N . GLY A 1 224 ? -23.302 28.835 23.267 1.00 79.80 245 GLY A N 1
ATOM 1511 C CA . GLY A 1 224 ? -22.118 28.359 22.559 1.00 78.41 245 GLY A CA 1
ATOM 1512 C C . GLY A 1 224 ? -21.287 27.231 23.147 1.00 81.44 245 GLY A C 1
ATOM 1513 O O . GLY A 1 224 ? -20.245 26.896 22.570 1.00 81.38 245 GLY A O 1
ATOM 1514 N N . ASP A 1 225 ? -21.712 26.637 24.287 1.00 75.70 246 ASP A N 1
ATOM 1515 C CA . ASP A 1 225 ? -20.980 25.520 24.886 1.00 72.62 246 ASP A CA 1
ATOM 1516 C C . ASP A 1 225 ? -21.119 24.287 24.007 1.00 70.97 246 ASP A C 1
ATOM 1517 O O . ASP A 1 225 ? -22.151 24.091 23.354 1.00 69.77 246 ASP A O 1
ATOM 1522 N N . VAL A 1 226 ? -20.017 23.534 23.907 1.00 65.02 247 VAL A N 1
ATOM 1523 C CA . VAL A 1 226 ? -19.844 22.331 23.091 1.00 61.65 247 VAL A CA 1
ATOM 1524 C C . VAL A 1 226 ? -19.136 21.258 23.929 1.00 65.94 247 VAL A C 1
ATOM 1525 O O . VAL A 1 226 ? -18.475 21.590 24.913 1.00 67.43 247 VAL A O 1
ATOM 1529 N N . LEU A 1 227 ? -19.280 19.976 23.539 1.00 61.52 248 LEU A N 1
ATOM 1530 C CA . LEU A 1 227 ? -18.672 18.843 24.242 1.00 60.64 248 LEU A CA 1
ATOM 1531 C C . LEU A 1 227 ? -17.155 19.014 24.395 1.00 62.57 248 LEU A C 1
ATOM 1532 O O . LEU A 1 227 ? -16.469 19.284 23.406 1.00 62.00 248 LEU A O 1
ATOM 1537 N N . PRO A 1 228 ? -16.606 18.857 25.613 1.00 57.88 249 PRO A N 1
ATOM 1538 C CA . PRO A 1 228 ? -15.151 19.001 25.776 1.00 58.04 249 PRO A CA 1
ATOM 1539 C C . PRO A 1 228 ? -14.359 17.822 25.196 1.00 59.00 249 PRO A C 1
ATOM 1540 O O . PRO A 1 228 ? -14.891 16.712 25.121 1.00 57.94 249 PRO A O 1
ATOM 1544 N N . VAL A 1 229 ? -13.114 18.073 24.745 1.00 54.03 250 VAL A N 1
ATOM 1545 C CA . VAL A 1 229 ? -12.248 17.014 24.248 1.00 52.01 250 VAL A CA 1
ATOM 1546 C C . VAL A 1 229 ? -11.504 16.495 25.482 1.00 56.96 250 VAL A C 1
ATOM 1547 O O . VAL A 1 229 ? -10.415 16.969 25.784 1.00 59.75 250 VAL A O 1
ATOM 1551 N N . LYS A 1 230 ? -12.140 15.587 26.244 1.00 51.57 251 LYS A N 1
ATOM 1552 C CA . LYS A 1 230 ? -11.575 15.063 27.485 1.00 52.57 251 LYS A CA 1
ATOM 1553 C C . LYS A 1 230 ? -10.599 13.931 27.278 1.00 55.72 251 LYS A C 1
ATOM 1554 O O . LYS A 1 230 ? -10.758 13.146 26.363 1.00 52.72 251 LYS A O 1
ATOM 1560 N N . VAL A 1 231 ? -9.637 13.796 28.203 1.00 55.12 252 VAL A N 1
ATOM 1561 C CA . VAL A 1 231 ? -8.725 12.647 28.253 1.00 53.99 252 VAL A CA 1
ATOM 1562 C C . VAL A 1 231 ? -9.621 11.409 28.492 1.00 58.97 252 VAL A C 1
ATOM 1563 O O . VAL A 1 231 ? -10.519 11.449 29.348 1.00 60.33 252 VAL A O 1
ATOM 1567 N N . GLY A 1 232 ? -9.393 10.358 27.709 1.00 53.57 253 GLY A N 1
ATOM 1568 C CA . GLY A 1 232 ? -10.136 9.106 27.795 1.00 52.62 253 GLY A CA 1
ATOM 1569 C C . GLY A 1 232 ? -9.923 8.356 29.092 1.00 59.36 253 GLY A C 1
ATOM 1570 O O . GLY A 1 232 ? -8.992 8.633 29.858 1.00 61.76 253 GLY A O 1
ATOM 1571 N N . ASP A 1 233 ? -10.777 7.376 29.289 1.00 55.59 254 ASP A N 1
ATOM 1572 C CA . ASP A 1 233 ? -10.915 6.521 30.445 1.00 56.04 254 ASP A CA 1
ATOM 1573 C C . ASP A 1 233 ? -10.990 5.070 29.985 1.00 56.55 254 ASP A C 1
ATOM 1574 O O . ASP A 1 233 ? -11.841 4.741 29.166 1.00 54.88 254 ASP A O 1
ATOM 1579 N N . GLN A 1 234 ? -10.112 4.205 30.493 1.00 53.78 255 GLN A N 1
ATOM 1580 C CA . GLN A 1 234 ? -10.115 2.775 30.175 1.00 54.17 255 GLN A CA 1
ATOM 1581 C C . GLN A 1 234 ? -11.417 2.144 30.606 1.00 62.07 255 GLN A C 1
ATOM 1582 O O . GLN A 1 234 ? -11.886 1.223 29.931 1.00 61.73 255 GLN A O 1
ATOM 1588 N N . SER A 1 235 ? -12.045 2.670 31.701 1.00 61.81 256 SER A N 1
ATOM 1589 C CA . SER A 1 235 ? -13.362 2.184 32.155 1.00 63.30 256 SER A CA 1
ATOM 1590 C C . SER A 1 235 ? -14.484 2.521 31.129 1.00 64.54 256 SER A C 1
ATOM 1591 O O . SER A 1 235 ? -15.503 1.842 31.100 1.00 67.06 256 SER A O 1
ATOM 1594 N N . ALA A 1 236 ? -14.282 3.542 30.280 1.00 56.64 257 ALA A N 1
ATOM 1595 C CA . ALA A 1 236 ? -15.268 3.950 29.296 1.00 53.12 257 ALA A CA 1
ATOM 1596 C C . ALA A 1 236 ? -15.037 3.179 28.007 1.00 57.87 257 ALA A C 1
ATOM 1597 O O . ALA A 1 236 ? -13.916 3.153 27.497 1.00 57.37 257 ALA A O 1
ATOM 1599 N N . SER A 1 237 ? -16.083 2.467 27.528 1.00 55.05 258 SER A N 1
ATOM 1600 C CA . SER A 1 237 ? -15.989 1.632 26.332 1.00 53.03 258 SER A CA 1
ATOM 1601 C C . SER A 1 237 ? -17.275 1.616 25.454 1.00 55.16 258 SER A C 1
ATOM 1602 O O . SER A 1 237 ? -18.361 2.015 25.887 1.00 56.38 258 SER A O 1
ATOM 1605 N N . VAL A 1 238 ? -17.128 1.127 24.229 1.00 48.75 259 VAL A N 1
ATOM 1606 C CA . VAL A 1 238 ? -18.225 0.969 23.284 1.00 47.76 259 VAL A CA 1
ATOM 1607 C C . VAL A 1 238 ? -17.990 -0.325 22.439 1.00 52.57 259 VAL A C 1
ATOM 1608 O O . VAL A 1 238 ? -16.847 -0.698 22.197 1.00 51.71 259 VAL A O 1
ATOM 1612 N N . ARG A 1 239 ? -19.070 -1.038 22.085 1.00 50.27 260 ARG A N 1
ATOM 1613 C CA . ARG A 1 239 ? -18.990 -2.268 21.303 1.00 50.21 260 ARG A CA 1
ATOM 1614 C C . ARG A 1 239 ? -19.694 -2.122 19.953 1.00 53.43 260 ARG A C 1
ATOM 1615 O O . ARG A 1 239 ? -20.834 -1.670 19.894 1.00 53.74 260 ARG A O 1
ATOM 1623 N N . ILE A 1 240 ? -18.996 -2.476 18.870 1.00 50.24 261 ILE A N 1
ATOM 1624 C CA . ILE A 1 240 ? -19.540 -2.505 17.501 1.00 49.69 261 ILE A CA 1
ATOM 1625 C C . ILE A 1 240 ? -19.840 -3.973 17.256 1.00 60.01 261 ILE A C 1
ATOM 1626 O O . ILE A 1 240 ? -18.932 -4.800 17.364 1.00 61.43 261 ILE A O 1
ATOM 1631 N N . THR A 1 241 ? -21.108 -4.318 17.039 1.00 59.17 262 THR A N 1
ATOM 1632 C CA . THR A 1 241 ? -21.494 -5.715 16.840 1.00 61.05 262 THR A CA 1
ATOM 1633 C C . THR A 1 241 ? -21.829 -5.962 15.365 1.00 65.83 262 THR A C 1
ATOM 1634 O O . THR A 1 241 ? -21.768 -7.108 14.894 1.00 68.48 262 THR A O 1
ATOM 1638 N N . GLN A 1 242 ? -22.150 -4.884 14.631 1.00 58.10 263 GLN A N 1
ATOM 1639 C CA . GLN A 1 242 ? -22.563 -4.988 13.234 1.00 55.76 263 GLN A CA 1
ATOM 1640 C C . GLN A 1 242 ? -21.542 -4.425 12.256 1.00 56.02 263 GLN A C 1
ATOM 1641 O O . GLN A 1 242 ? -20.925 -3.390 12.497 1.00 54.61 263 GLN A O 1
ATOM 1647 N N . ALA A 1 243 ? -21.370 -5.131 11.139 1.00 52.73 264 ALA A N 1
ATOM 1648 C CA . ALA A 1 243 ? -20.445 -4.766 10.079 1.00 51.37 264 ALA A CA 1
ATOM 1649 C C . ALA A 1 243 ? -21.094 -4.973 8.736 1.00 56.13 264 ALA A C 1
ATOM 1650 O O . ALA A 1 243 ? -22.062 -5.729 8.643 1.00 57.86 264 ALA A O 1
ATOM 1652 N N . THR A 1 244 ? -20.578 -4.302 7.694 1.00 52.14 265 THR A N 1
ATOM 1653 C CA . THR A 1 244 ? -21.069 -4.478 6.313 1.00 52.98 265 THR A CA 1
ATOM 1654 C C . THR A 1 244 ? -19.983 -5.170 5.489 1.00 56.58 265 THR A C 1
ATOM 1655 O O . THR A 1 244 ? -18.808 -5.050 5.802 1.00 53.41 265 THR A O 1
ATOM 1659 N N . ARG A 1 245 ? -20.365 -5.851 4.416 1.00 57.05 266 ARG A N 1
ATOM 1660 C CA . ARG A 1 245 ? -19.357 -6.491 3.603 1.00 57.75 266 ARG A CA 1
ATOM 1661 C C . ARG A 1 245 ? -19.129 -5.778 2.302 1.00 59.78 266 ARG A C 1
ATOM 1662 O O . ARG A 1 245 ? -20.084 -5.442 1.622 1.00 60.64 266 ARG A O 1
ATOM 1670 N N . ASN A 1 246 ? -17.855 -5.594 1.941 1.00 54.59 267 ASN A N 1
ATOM 1671 C CA . ASN A 1 246 ? -17.417 -5.034 0.668 1.00 53.54 267 ASN A CA 1
ATOM 1672 C C . ASN A 1 246 ? -17.229 -6.170 -0.303 1.00 59.24 267 ASN A C 1
ATOM 1673 O O . ASN A 1 246 ? -17.148 -7.324 0.131 1.00 60.08 267 ASN A O 1
ATOM 1678 N N . ALA A 1 247 ? -17.147 -5.855 -1.615 1.00 56.51 268 ALA A N 1
ATOM 1679 C CA . ALA A 1 247 ? -17.038 -6.842 -2.686 1.00 59.21 268 ALA A CA 1
ATOM 1680 C C . ALA A 1 247 ? -15.770 -7.711 -2.585 1.00 65.33 268 ALA A C 1
ATOM 1681 O O . ALA A 1 247 ? -15.774 -8.889 -3.005 1.00 68.47 268 ALA A O 1
ATOM 1683 N N . ASP A 1 248 ? -14.697 -7.128 -2.023 1.00 60.18 269 ASP A N 1
ATOM 1684 C CA . ASP A 1 248 ? -13.397 -7.765 -1.813 1.00 61.25 269 ASP A CA 1
ATOM 1685 C C . ASP A 1 248 ? -13.369 -8.655 -0.526 1.00 65.40 269 ASP A C 1
ATOM 1686 O O . ASP A 1 248 ? -12.298 -9.143 -0.155 1.00 67.40 269 ASP A O 1
ATOM 1691 N N . ASN A 1 249 ? -14.546 -8.867 0.126 1.00 58.60 270 ASN A N 1
ATOM 1692 C CA . ASN A 1 249 ? -14.786 -9.704 1.302 1.00 58.03 270 ASN A CA 1
ATOM 1693 C C . ASN A 1 249 ? -14.328 -9.019 2.577 1.00 61.08 270 ASN A C 1
ATOM 1694 O O . ASN A 1 249 ? -14.376 -9.629 3.650 1.00 62.58 270 ASN A O 1
ATOM 1699 N N . SER A 1 250 ? -13.956 -7.735 2.498 1.00 55.18 271 SER A N 1
ATOM 1700 C CA . SER A 1 250 ? -13.586 -6.992 3.698 1.00 51.64 271 SER A CA 1
ATOM 1701 C C . SER A 1 250 ? -14.839 -6.583 4.477 1.00 53.60 271 SER A C 1
ATOM 1702 O O . SER A 1 250 ? -15.933 -6.571 3.916 1.00 51.15 271 SER A O 1
ATOM 1705 N N . LEU A 1 251 ? -14.682 -6.350 5.797 1.00 52.11 272 LEU A N 1
ATOM 1706 C CA . LEU A 1 251 ? -15.741 -5.941 6.709 1.00 51.61 272 LEU A CA 1
ATOM 1707 C C . LEU A 1 251 ? -15.583 -4.499 7.065 1.00 55.62 272 LEU A C 1
ATOM 1708 O O . LEU A 1 251 ? -14.455 -4.048 7.278 1.00 56.32 272 LEU A O 1
ATOM 1713 N N . VAL A 1 252 ? -16.698 -3.778 7.191 1.00 50.58 273 VAL A N 1
ATOM 1714 C CA . VAL A 1 252 ? -16.641 -2.372 7.607 1.00 47.73 273 VAL A CA 1
ATOM 1715 C C . VAL A 1 252 ? -17.549 -2.185 8.856 1.00 51.21 273 VAL A C 1
ATOM 1716 O O . VAL A 1 252 ? -18.772 -2.375 8.797 1.00 51.12 273 VAL A O 1
ATOM 1720 N N . ALA A 1 253 ? -16.912 -1.829 9.975 1.00 46.93 274 ALA A N 1
ATOM 1721 C CA . ALA A 1 253 ? -17.553 -1.515 11.251 1.00 46.85 274 ALA A CA 1
ATOM 1722 C C . ALA A 1 253 ? -17.304 -0.034 11.602 1.00 49.52 274 ALA A C 1
ATOM 1723 O O . ALA A 1 253 ? -16.259 0.507 11.262 1.00 51.06 274 ALA A O 1
ATOM 1725 N N . HIS A 1 254 ? -18.266 0.633 12.208 1.00 44.39 275 HIS A N 1
ATOM 1726 C CA . HIS A 1 254 ? -18.111 2.036 12.595 1.00 43.11 275 HIS A CA 1
ATOM 1727 C C . HIS A 1 254 ? -18.981 2.382 13.786 1.00 46.13 275 HIS A C 1
ATOM 1728 O O . HIS A 1 254 ? -19.971 1.707 14.069 1.00 46.42 275 HIS A O 1
ATOM 1735 N N . THR A 1 255 ? -18.630 3.474 14.458 1.00 41.19 276 THR A N 1
ATOM 1736 C CA . THR A 1 255 ? -19.338 3.923 15.630 1.00 40.89 276 THR A CA 1
ATOM 1737 C C . THR A 1 255 ? -18.985 5.354 15.927 1.00 45.27 276 THR A C 1
ATOM 1738 O O . THR A 1 255 ? -17.948 5.851 15.471 1.00 43.66 276 THR A O 1
ATOM 1742 N N . GLY A 1 256 ? -19.849 5.997 16.710 1.00 42.58 277 GLY A N 1
ATOM 1743 C CA . GLY A 1 256 ? -19.620 7.342 17.192 1.00 40.74 277 GLY A CA 1
ATOM 1744 C C . GLY A 1 256 ? -18.855 7.209 18.479 1.00 47.76 277 GLY A C 1
ATOM 1745 O O . GLY A 1 256 ? -19.059 6.238 19.215 1.00 50.11 277 GLY A O 1
ATOM 1746 N N . VAL A 1 257 ? -17.943 8.153 18.743 1.00 42.45 278 VAL A N 1
ATOM 1747 C CA . VAL A 1 257 ? -17.199 8.244 19.984 1.00 40.54 278 VAL A CA 1
ATOM 1748 C C . VAL A 1 257 ? -17.166 9.714 20.371 1.00 45.09 278 VAL A C 1
ATOM 1749 O O . VAL A 1 257 ? -17.108 10.573 19.506 1.00 45.06 278 VAL A O 1
ATOM 1753 N N . LEU A 1 258 ? -17.276 10.011 21.654 1.00 42.15 279 LEU A N 1
ATOM 1754 C CA . LEU A 1 258 ? -17.273 11.388 22.137 1.00 41.47 279 LEU A CA 1
ATOM 1755 C C . LEU A 1 258 ? -15.897 11.953 21.974 1.00 50.68 279 LEU A C 1
ATOM 1756 O O . LEU A 1 258 ? -14.933 11.186 22.169 1.00 52.98 279 LEU A O 1
ATOM 1761 N N . PRO A 1 259 ? -15.727 13.270 21.665 1.00 46.47 280 PRO A N 1
ATOM 1762 C CA . PRO A 1 259 ? -14.347 13.801 21.493 1.00 45.10 280 PRO A CA 1
ATOM 1763 C C . PRO A 1 259 ? -13.356 13.350 22.612 1.00 49.52 280 PRO A C 1
ATOM 1764 O O . PRO A 1 259 ? -13.623 13.497 23.801 1.00 50.00 280 PRO A O 1
ATOM 1768 N N . THR A 1 260 ? -12.230 12.733 22.205 1.00 45.49 281 THR A N 1
ATOM 1769 C CA . THR A 1 260 ? -11.207 12.139 23.080 1.00 44.69 281 THR A CA 1
ATOM 1770 C C . THR A 1 260 ? -9.776 12.664 22.817 1.00 49.42 281 THR A C 1
ATOM 1771 O O . THR A 1 260 ? -9.302 12.710 21.666 1.00 50.11 281 THR A O 1
ATOM 1775 N N . ASP A 1 261 ? -9.070 12.990 23.917 1.00 45.41 282 ASP A N 1
ATOM 1776 C CA . ASP A 1 261 ? -7.656 13.363 23.905 1.00 45.48 282 ASP A CA 1
ATOM 1777 C C . ASP A 1 261 ? -6.816 12.095 24.154 1.00 49.42 282 ASP A C 1
ATOM 1778 O O . ASP A 1 261 ? -6.580 11.690 25.318 1.00 49.51 282 ASP A O 1
ATOM 1783 N N . ALA A 1 262 ? -6.415 11.434 23.047 1.00 44.89 283 ALA A N 1
ATOM 1784 C CA . ALA A 1 262 ? -5.537 10.262 23.140 1.00 44.74 283 ALA A CA 1
ATOM 1785 C C . ALA A 1 262 ? -4.144 10.625 22.612 1.00 49.87 283 ALA A C 1
ATOM 1786 O O . ALA A 1 262 ? -3.519 9.826 21.916 1.00 51.31 283 ALA A O 1
ATOM 1788 N N . ARG A 1 263 ? -3.653 11.843 22.953 1.00 47.20 284 ARG A N 1
ATOM 1789 C CA . ARG A 1 263 ? -2.339 12.286 22.515 1.00 48.43 284 ARG A CA 1
ATOM 1790 C C . ARG A 1 263 ? -1.255 11.602 23.340 1.00 59.85 284 ARG A C 1
ATOM 1791 O O . ARG A 1 263 ? -0.290 11.064 22.762 1.00 63.03 284 ARG A O 1
ATOM 1799 N N . SER A 1 264 ? -1.416 11.603 24.682 1.00 56.79 285 SER A N 1
ATOM 1800 C CA . SER A 1 264 ? -0.462 10.977 25.616 1.00 58.77 285 SER A CA 1
ATOM 1801 C C . SER A 1 264 ? -1.013 9.669 26.161 1.00 62.19 285 SER A C 1
ATOM 1802 O O . SER A 1 264 ? -0.313 8.984 26.895 1.00 64.81 285 SER A O 1
ATOM 1805 N N . HIS A 1 265 ? -2.285 9.349 25.855 1.00 56.12 286 HIS A N 1
ATOM 1806 C CA . HIS A 1 265 ? -2.953 8.134 26.361 1.00 53.95 286 HIS A CA 1
ATOM 1807 C C . HIS A 1 265 ? -3.469 7.299 25.217 1.00 59.54 286 HIS A C 1
ATOM 1808 O O . HIS A 1 265 ? -3.559 7.786 24.085 1.00 61.62 286 HIS A O 1
ATOM 1815 N N . SER A 1 266 ? -3.745 6.028 25.481 1.00 55.38 287 SER A N 1
ATOM 1816 C CA . SER A 1 266 ? -4.141 5.140 24.405 1.00 53.01 287 SER A CA 1
ATOM 1817 C C . SER A 1 266 ? -5.571 4.732 24.436 1.00 57.77 287 SER A C 1
ATOM 1818 O O . SER A 1 266 ? -6.197 4.653 25.510 1.00 60.50 287 SER A O 1
ATOM 1821 N N . ILE A 1 267 ? -6.053 4.424 23.219 1.00 51.07 288 ILE A N 1
ATOM 1822 C CA . ILE A 1 267 ? -7.321 3.820 22.872 1.00 49.96 288 ILE A CA 1
ATOM 1823 C C . ILE A 1 267 ? -6.977 2.374 22.529 1.00 54.55 288 ILE A C 1
ATOM 1824 O O . ILE A 1 267 ? -5.961 2.118 21.871 1.00 52.55 288 ILE A O 1
ATOM 1829 N N . SER A 1 268 ? -7.774 1.427 23.024 1.00 52.89 289 SER A N 1
ATOM 1830 C CA . SER A 1 268 ? -7.551 0.011 22.752 1.00 52.97 289 SER A CA 1
ATOM 1831 C C . SER A 1 268 ? -8.701 -0.551 21.911 1.00 57.56 289 SER A C 1
ATOM 1832 O O . SER A 1 268 ? -9.872 -0.402 22.261 1.00 58.80 289 SER A O 1
ATOM 1835 N N . VAL A 1 269 ? -8.367 -1.179 20.797 1.00 52.57 290 VAL A N 1
ATOM 1836 C CA . VAL A 1 269 ? -9.375 -1.761 19.931 1.00 50.36 290 VAL A CA 1
ATOM 1837 C C . VAL A 1 269 ? -9.160 -3.243 19.970 1.00 53.90 290 VAL A C 1
ATOM 1838 O O . VAL A 1 269 ? -8.081 -3.719 19.624 1.00 53.58 290 VAL A O 1
ATOM 1842 N N . LEU A 1 270 ? -10.154 -3.960 20.477 1.00 50.97 291 LEU A N 1
ATOM 1843 C CA . LEU A 1 270 ? -10.136 -5.412 20.534 1.00 52.51 291 LEU A CA 1
ATOM 1844 C C . LEU A 1 270 ? -11.077 -5.938 19.461 1.00 55.04 291 LEU A C 1
ATOM 1845 O O . LEU A 1 270 ? -12.281 -5.745 19.546 1.00 54.71 291 LEU A O 1
ATOM 1850 N N . LEU A 1 271 ? -10.524 -6.562 18.437 1.00 50.18 292 LEU A N 1
ATOM 1851 C CA . LEU A 1 271 ? -11.294 -7.102 17.325 1.00 49.26 292 LEU A CA 1
ATOM 1852 C C . LEU A 1 271 ? -11.474 -8.584 17.538 1.00 58.17 292 LEU A C 1
ATOM 1853 O O . LEU A 1 271 ? -10.483 -9.316 17.629 1.00 60.37 292 LEU A O 1
ATOM 1858 N N . ASN A 1 272 ? -12.731 -9.013 17.704 1.00 55.88 293 ASN A N 1
ATOM 1859 C CA . ASN A 1 272 ? -13.117 -10.415 17.899 1.00 57.76 293 ASN A CA 1
ATOM 1860 C C . ASN A 1 272 ? -13.678 -10.905 16.586 1.00 61.82 293 ASN A C 1
ATOM 1861 O O . ASN A 1 272 ? -14.781 -10.498 16.186 1.00 62.54 293 ASN A O 1
ATOM 1866 N N . LEU A 1 273 ? -12.868 -11.677 15.847 1.00 56.31 294 LEU A N 1
ATOM 1867 C CA . LEU A 1 273 ? -13.230 -12.117 14.493 1.00 53.93 294 LEU A CA 1
ATOM 1868 C C . LEU A 1 273 ? -13.151 -13.622 14.353 1.00 61.89 294 LEU A C 1
ATOM 1869 O O . LEU A 1 273 ? -12.395 -14.286 15.077 1.00 63.50 294 LEU A O 1
ATOM 1874 N N . LYS A 1 274 ? -13.932 -14.156 13.404 1.00 58.03 295 LYS A N 1
ATOM 1875 C CA . LYS A 1 274 ? -13.939 -15.568 13.052 1.00 59.77 295 LYS A CA 1
ATOM 1876 C C . LYS A 1 274 ? -13.179 -15.707 11.734 1.00 64.89 295 LYS A C 1
ATOM 1877 O O . LYS A 1 274 ? -13.732 -15.428 10.675 1.00 65.23 295 LYS A O 1
ATOM 1883 N N . VAL A 1 275 ? -11.885 -16.056 11.810 1.00 61.23 296 VAL A N 1
ATOM 1884 C CA . VAL A 1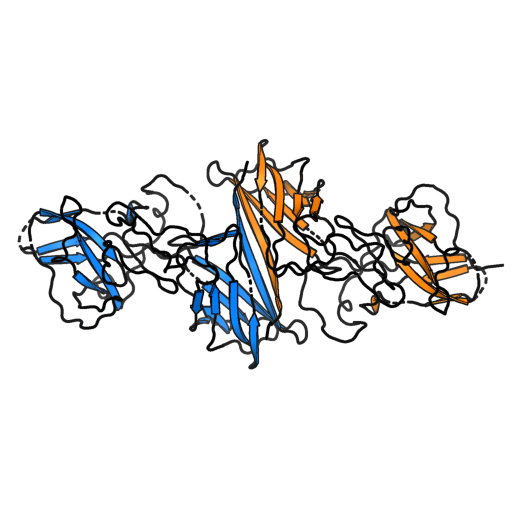 275 ? -11.009 -16.209 10.647 1.00 60.75 296 VAL A CA 1
ATOM 1885 C C . VAL A 1 275 ? -10.957 -17.695 10.263 1.00 67.76 296 VAL A C 1
ATOM 1886 O O . VAL A 1 275 ? -10.601 -18.537 11.093 1.00 69.46 296 VAL A O 1
ATOM 1890 N N . ASN A 1 276 ? -11.347 -18.009 9.015 1.00 63.20 297 ASN A N 1
ATOM 1891 C CA . ASN A 1 276 ? -11.396 -19.359 8.471 1.00 66.01 297 ASN A CA 1
ATOM 1892 C C . ASN A 1 276 ? -12.100 -20.351 9.435 1.00 72.50 297 ASN A C 1
ATOM 1893 O O . ASN A 1 276 ? -11.676 -21.489 9.580 1.00 75.15 297 ASN A O 1
ATOM 1898 N N . GLY A 1 277 ? -13.185 -19.899 10.057 1.00 69.26 298 GLY A N 1
ATOM 1899 C CA . GLY A 1 277 ? -13.989 -20.699 10.976 1.00 72.28 298 GLY A CA 1
ATOM 1900 C C . GLY A 1 277 ? -13.527 -20.755 12.425 1.00 77.94 298 GLY A C 1
ATOM 1901 O O . GLY A 1 277 ? -14.239 -21.296 13.277 1.00 79.12 298 GLY A O 1
ATOM 1902 N N . ASN A 1 278 ? -12.336 -20.222 12.730 1.00 74.08 299 ASN A N 1
ATOM 1903 C CA . ASN A 1 278 ? -11.810 -20.249 14.097 1.00 74.71 299 ASN A CA 1
ATOM 1904 C C . ASN A 1 278 ? -11.906 -18.873 14.765 1.00 75.46 299 ASN A C 1
ATOM 1905 O O . ASN A 1 278 ? -11.552 -17.875 14.133 1.00 72.70 299 ASN A O 1
ATOM 1910 N N . PRO A 1 279 ? -12.356 -18.796 16.047 1.00 72.95 300 PRO A N 1
ATOM 1911 C CA . PRO A 1 279 ? -12.410 -17.490 16.745 1.00 69.99 300 PRO A CA 1
ATOM 1912 C C . PRO A 1 279 ? -11.016 -16.950 17.073 1.00 73.20 300 PRO A C 1
ATOM 1913 O O . PRO A 1 279 ? -10.154 -17.704 17.534 1.00 75.89 300 PRO A O 1
ATOM 1917 N N . THR A 1 280 ? -10.787 -15.662 16.791 1.00 66.07 301 THR A N 1
ATOM 1918 C CA . THR A 1 280 ? -9.522 -14.961 17.043 1.00 65.27 301 THR A CA 1
ATOM 1919 C C . THR A 1 280 ? -9.797 -13.627 17.766 1.00 68.78 301 THR A C 1
ATOM 1920 O O . THR A 1 280 ? -10.925 -13.133 17.728 1.00 69.71 301 THR A O 1
ATOM 1924 N N . GLN A 1 281 ? -8.766 -13.032 18.389 1.00 62.82 302 GLN A N 1
ATOM 1925 C CA . GLN A 1 281 ? -8.834 -11.715 19.040 1.00 59.33 302 GLN A CA 1
ATOM 1926 C C . GLN A 1 281 ? -7.511 -10.971 18.796 1.00 61.36 302 GLN A C 1
ATOM 1927 O O . GLN A 1 281 ? -6.435 -11.552 18.924 1.00 63.01 302 GLN A O 1
ATOM 1933 N N . TYR A 1 282 ? -7.602 -9.711 18.397 1.00 55.70 303 TYR A N 1
ATOM 1934 C CA . TYR A 1 282 ? -6.457 -8.854 18.117 1.00 55.04 303 TYR A CA 1
ATOM 1935 C C . TYR A 1 282 ? -6.601 -7.541 18.815 1.00 58.94 303 TYR A C 1
ATOM 1936 O O . TYR A 1 282 ? -7.704 -6.984 18.855 1.00 57.36 303 TYR A O 1
ATOM 1945 N N . GLN A 1 283 ? -5.492 -7.007 19.322 1.00 56.66 304 GLN A N 1
ATOM 1946 C CA . GLN A 1 283 ? -5.540 -5.708 19.962 1.00 54.06 304 GLN A CA 1
ATOM 1947 C C . GLN A 1 283 ? -4.752 -4.657 19.216 1.00 56.84 304 GLN A C 1
ATOM 1948 O O . GLN A 1 283 ? -3.547 -4.797 18.967 1.00 57.06 304 GLN A O 1
ATOM 1962 N N . LEU A 1 285 ? -3.594 -0.824 19.700 1.00 49.23 306 LEU A N 1
ATOM 1963 C CA . LEU A 1 285 ? -3.400 0.230 20.666 1.00 48.65 306 LEU A CA 1
ATOM 1964 C C . LEU A 1 285 ? -3.068 1.468 19.855 1.00 54.52 306 LEU A C 1
ATOM 1965 O O . LEU A 1 285 ? -2.102 1.455 19.075 1.00 54.17 306 LEU A O 1
ATOM 1970 N N . LEU A 1 286 ? -3.930 2.504 19.936 1.00 52.85 307 LEU A N 1
ATOM 1971 C CA . LEU A 1 286 ? -3.745 3.730 19.125 1.00 52.00 307 LEU A CA 1
ATOM 1972 C C . LEU A 1 286 ? -3.388 4.902 20.005 1.00 55.24 307 LEU A C 1
ATOM 1973 O O . LEU A 1 286 ? -3.982 5.051 21.053 1.00 55.13 307 LEU A O 1
ATOM 1978 N N . THR A 1 287 ? -2.441 5.751 19.555 1.00 51.93 308 THR A N 1
ATOM 1979 C CA . THR A 1 287 ? -1.956 6.902 20.317 1.00 51.99 308 THR A CA 1
ATOM 1980 C C . THR A 1 287 ? -1.609 8.076 19.370 1.00 54.77 308 THR A C 1
ATOM 1981 O O . THR A 1 287 ? -1.555 7.896 18.148 1.00 53.28 308 THR A O 1
ATOM 1985 N N . GLY A 1 288 ? -1.446 9.271 19.944 1.00 53.56 309 GLY A N 1
ATOM 1986 C CA . GLY A 1 288 ? -1.108 10.484 19.189 1.00 54.17 309 GLY A CA 1
ATOM 1987 C C . GLY A 1 288 ? -2.275 11.031 18.397 1.00 55.05 309 GLY A C 1
ATOM 1988 O O . GLY A 1 288 ? -2.120 11.672 17.353 1.00 52.38 309 GLY A O 1
ATOM 1989 N N . LEU A 1 289 ? -3.451 10.774 18.948 1.00 52.09 310 LEU A N 1
ATOM 1990 C CA . LEU A 1 289 ? -4.740 11.067 18.379 1.00 50.65 310 LEU A CA 1
ATOM 1991 C C . LEU A 1 289 ? -5.543 12.062 19.164 1.00 51.31 310 LEU A C 1
ATOM 1992 O O . LEU A 1 289 ? -5.762 11.874 20.344 1.00 52.24 310 LEU A O 1
ATOM 1997 N N . TYR A 1 290 ? -6.024 13.092 18.500 1.00 45.35 311 TYR A N 1
ATOM 1998 C CA . TYR A 1 290 ? -6.928 14.068 19.082 1.00 44.52 311 TYR A CA 1
ATOM 1999 C C . TYR A 1 290 ? -8.237 13.895 18.329 1.00 49.27 311 TYR A C 1
ATOM 2000 O O . TYR A 1 290 ? -8.328 14.338 17.185 1.00 50.84 311 TYR A O 1
ATOM 2009 N N . LEU A 1 291 ? -9.201 13.132 18.898 1.00 43.56 312 LEU A N 1
ATOM 2010 C CA . LEU A 1 291 ? -10.491 12.838 18.245 1.00 40.77 312 LEU A CA 1
ATOM 2011 C C . LEU A 1 291 ? -11.454 13.931 18.536 1.00 43.97 312 LEU A C 1
ATOM 2012 O O . LEU A 1 291 ? -11.802 14.143 19.690 1.00 44.88 312 LEU A O 1
ATOM 2017 N N . THR A 1 292 ? -11.884 14.633 17.498 1.00 39.85 313 THR A N 1
ATOM 2018 C CA . THR A 1 292 ? -12.776 15.786 17.623 1.00 39.73 313 THR A CA 1
ATOM 2019 C C . THR A 1 292 ? -14.083 15.586 16.860 1.00 43.23 313 THR A C 1
ATOM 2020 O O . THR A 1 292 ? -14.187 14.696 16.022 1.00 42.83 313 THR A O 1
ATOM 2024 N N . ALA A 1 293 ? -15.095 16.409 17.202 1.00 41.10 314 ALA A N 1
ATOM 2025 C CA . ALA A 1 293 ? -16.436 16.438 16.627 1.00 39.83 314 ALA A CA 1
ATOM 2026 C C . ALA A 1 293 ? -16.402 16.681 15.148 1.00 44.86 314 ALA A C 1
ATOM 2027 O O . ALA A 1 293 ? -15.733 17.604 14.696 1.00 46.41 314 ALA A O 1
ATOM 2029 N N . GLY A 1 294 ? -17.148 15.879 14.410 1.00 41.58 315 GLY A N 1
ATOM 2030 C CA . GLY A 1 294 ? -17.274 16.027 12.970 1.00 41.72 315 GLY A CA 1
ATOM 2031 C C . GLY A 1 294 ? -16.201 15.344 12.141 1.00 47.17 315 GLY A C 1
ATOM 2032 O O . GLY A 1 294 ? -16.210 15.468 10.915 1.00 46.03 315 GLY A O 1
ATOM 2033 N N . HIS A 1 295 ? -15.285 14.593 12.786 1.00 44.35 316 HIS A N 1
ATOM 2034 C CA . HIS A 1 295 ? -14.210 13.916 12.074 1.00 44.02 316 HIS A CA 1
ATOM 2035 C C . HIS A 1 295 ? -14.295 12.406 12.150 1.00 48.11 316 HIS A C 1
ATOM 2036 O O . HIS A 1 295 ? -14.822 11.856 13.121 1.00 48.05 316 HIS A O 1
ATOM 2043 N N . SER A 1 296 ? -13.757 11.735 11.098 1.00 43.88 317 SER A N 1
ATOM 2044 C CA . SER A 1 296 ? -13.693 10.282 10.950 1.00 42.21 317 SER A CA 1
ATOM 2045 C C . SER A 1 296 ? -12.276 9.821 11.129 1.00 43.13 317 SER A C 1
ATOM 2046 O O . SER A 1 296 ? -11.365 10.397 10.537 1.00 41.42 317 SER A O 1
ATOM 2049 N N . TYR A 1 297 ? -12.097 8.774 11.938 1.00 39.08 318 TYR A N 1
ATOM 2050 C CA . TYR A 1 297 ? -10.797 8.173 12.239 1.00 38.12 318 TYR A CA 1
ATOM 2051 C C . TYR A 1 297 ? -10.894 6.782 11.699 1.00 44.42 318 TYR A C 1
ATOM 2052 O O . TYR A 1 297 ? -11.540 5.920 12.305 1.00 47.44 318 TYR A O 1
ATOM 2061 N N . ASN A 1 298 ? -10.328 6.595 10.488 1.00 39.63 319 ASN A N 1
ATOM 2062 C CA . ASN A 1 298 ? -10.480 5.364 9.710 1.00 39.87 319 ASN A CA 1
ATOM 2063 C C . ASN A 1 298 ? -9.262 4.534 9.629 1.00 46.75 319 ASN A C 1
ATOM 2064 O O . ASN A 1 298 ? -8.185 5.008 9.270 1.00 47.90 319 ASN A O 1
ATOM 2069 N N . TYR A 1 299 ? -9.463 3.251 9.926 1.00 44.85 320 TYR A N 1
ATOM 2070 C CA . TYR A 1 299 ? -8.424 2.264 9.992 1.00 45.98 320 TYR A CA 1
ATOM 2071 C C . TYR A 1 299 ? -8.694 1.143 9.020 1.00 48.37 320 TYR A C 1
ATOM 2072 O O . TYR A 1 299 ? -9.834 0.712 8.840 1.00 45.43 320 TYR A O 1
ATOM 2081 N N . THR A 1 300 ? -7.620 0.745 8.325 1.00 47.57 321 THR A N 1
ATOM 2082 C CA . THR A 1 300 ? -7.588 -0.347 7.374 1.00 49.32 321 THR A CA 1
ATOM 2083 C C . THR A 1 300 ? -6.596 -1.386 7.936 1.00 56.14 321 THR A C 1
ATOM 2084 O O . THR A 1 300 ? -5.377 -1.150 7.973 1.00 57.48 321 THR A O 1
ATOM 2088 N N . ALA A 1 301 ? -7.167 -2.495 8.454 1.00 51.82 322 ALA A N 1
ATOM 2089 C CA . ALA A 1 301 ? -6.491 -3.627 9.095 1.00 52.16 322 ALA A CA 1
ATOM 2090 C C . ALA A 1 301 ? -6.604 -4.849 8.217 1.00 55.15 322 ALA A C 1
ATOM 2091 O O . ALA A 1 301 ? -7.657 -5.079 7.656 1.00 55.77 322 ALA A O 1
ATOM 2093 N N . THR A 1 302 ? -5.528 -5.610 8.068 1.00 51.25 323 THR A N 1
ATOM 2094 C CA . THR A 1 302 ? -5.512 -6.789 7.214 1.00 51.98 323 THR A CA 1
ATOM 2095 C C . THR A 1 302 ? -5.190 -8.013 8.034 1.00 58.67 323 THR A C 1
ATOM 2096 O O . THR A 1 302 ? -4.188 -8.022 8.760 1.00 58.81 323 THR A O 1
ATOM 2100 N N . VAL A 1 303 ? -6.024 -9.053 7.906 1.00 57.13 324 VAL A N 1
ATOM 2101 C CA . VAL A 1 303 ? -5.793 -10.334 8.573 1.00 59.37 324 VAL A CA 1
ATOM 2102 C C . VAL A 1 303 ? -4.983 -11.210 7.591 1.00 68.11 324 VAL A C 1
ATOM 2103 O O . VAL A 1 303 ? -5.431 -11.469 6.475 1.00 68.45 324 VAL A O 1
ATOM 2107 N N . LYS A 1 304 ? -3.779 -11.616 7.997 1.00 67.65 325 LYS A N 1
ATOM 2108 C CA . LYS A 1 304 ? -2.867 -12.436 7.191 1.00 70.50 325 LYS A CA 1
ATOM 2109 C C . LYS A 1 304 ? -2.531 -13.746 7.865 1.00 77.43 325 LYS A C 1
ATOM 2110 O O . LYS A 1 304 ? -2.547 -13.811 9.090 1.00 76.09 325 LYS A O 1
ATOM 2116 N N . ILE A 1 305 ? -2.162 -14.766 7.072 1.00 79.78 326 ILE A N 1
ATOM 2117 C CA . ILE A 1 305 ? -1.602 -16.039 7.554 1.00 84.72 326 ILE A CA 1
ATOM 2118 C C . ILE A 1 305 ? -0.126 -16.013 7.139 1.00 96.63 326 ILE A C 1
ATOM 2119 O O . ILE A 1 305 ? 0.152 -16.010 5.933 1.00 97.36 326 ILE A O 1
ATOM 2124 N N . SER A 1 306 ? 0.813 -15.936 8.117 1.00 98.23 327 SER A N 1
ATOM 2125 C CA . SER A 1 306 ? 2.256 -15.881 7.829 1.00 101.29 327 SER A CA 1
ATOM 2126 C C . SER A 1 306 ? 2.820 -17.277 7.557 1.00 110.97 327 SER A C 1
ATOM 2127 O O . SER A 1 306 ? 3.554 -17.469 6.582 1.00 112.73 327 SER A O 1
ATOM 2130 N N . ASN A 1 307 ? 2.486 -18.245 8.426 1.00 109.98 328 ASN A N 1
ATOM 2131 C CA . ASN A 1 307 ? 2.857 -19.649 8.268 1.00 114.00 328 ASN A CA 1
ATOM 2132 C C . ASN A 1 307 ? 1.587 -20.456 8.526 1.00 116.72 328 ASN A C 1
ATOM 2133 O O . ASN A 1 307 ? 0.914 -20.879 7.585 1.00 116.95 328 ASN A O 1
ATOM 2138 N N . GLY A 1 308 ? 1.247 -20.585 9.802 1.00 111.17 329 GLY A N 1
ATOM 2139 C CA . GLY A 1 308 ? 0.035 -21.215 10.301 1.00 110.60 329 GLY A CA 1
ATOM 2140 C C . GLY A 1 308 ? -0.606 -20.214 11.232 1.00 108.40 329 GLY A C 1
ATOM 2141 O O . GLY A 1 308 ? -1.805 -20.280 11.518 1.00 106.38 329 GLY A O 1
ATOM 2142 N N . VAL A 1 309 ? 0.224 -19.246 11.663 1.00 102.14 330 VAL A N 1
ATOM 2143 C CA . VAL A 1 309 ? -0.081 -18.139 12.563 1.00 98.32 330 VAL A CA 1
ATOM 2144 C C . VAL A 1 309 ? -0.867 -17.034 11.823 1.00 95.01 330 VAL A C 1
ATOM 2145 O O . VAL A 1 309 ? -0.523 -16.646 10.702 1.00 93.46 330 VAL A O 1
ATOM 2149 N N . THR A 1 310 ? -1.935 -16.551 12.467 1.00 87.43 331 THR A N 1
ATOM 2150 C CA . THR A 1 310 ? -2.771 -15.472 11.932 1.00 82.55 331 THR A CA 1
ATOM 2151 C C . THR A 1 310 ? -2.326 -14.156 12.577 1.00 79.63 331 THR A C 1
ATOM 2152 O O . THR A 1 310 ? -2.171 -14.108 13.801 1.00 79.51 331 THR A O 1
ATOM 2156 N N . VAL A 1 311 ? -2.110 -13.104 11.766 1.00 70.81 332 VAL A N 1
ATOM 2157 C CA . VAL A 1 311 ? -1.734 -11.772 12.267 1.00 66.85 332 VAL A CA 1
ATOM 2158 C C . VAL A 1 311 ? -2.636 -10.684 11.710 1.00 66.30 332 VAL A C 1
ATOM 2159 O O . VAL A 1 311 ? -3.256 -10.850 10.663 1.00 66.48 332 VAL A O 1
ATOM 2163 N N . LEU A 1 312 ? -2.654 -9.546 12.406 1.00 59.10 333 LEU A N 1
ATOM 2164 C CA . LEU A 1 312 ? -3.348 -8.329 12.043 1.00 54.95 333 LEU A CA 1
ATOM 2165 C C . LEU A 1 312 ? -2.319 -7.250 11.879 1.00 59.58 333 LEU A C 1
ATOM 2166 O O . LEU A 1 312 ? -1.476 -7.046 12.759 1.00 59.78 333 LEU A O 1
ATOM 2171 N N . THR A 1 313 ? -2.350 -6.590 10.720 1.00 56.97 334 THR A N 1
ATOM 2172 C CA . THR A 1 313 ? -1.434 -5.498 10.407 1.00 55.81 334 THR A CA 1
ATOM 2173 C C . THR A 1 313 ? -2.215 -4.265 9.986 1.00 55.69 334 THR A C 1
ATOM 2174 O O . THR A 1 313 ? -3.239 -4.357 9.292 1.00 52.31 334 THR A O 1
ATOM 2178 N N . TRP A 1 314 ? -1.738 -3.107 10.430 1.00 51.55 335 TRP A N 1
ATOM 2179 C CA . TRP A 1 314 ? -2.358 -1.855 10.042 1.00 50.16 335 TRP A CA 1
ATOM 2180 C C . TRP A 1 314 ? -1.330 -0.742 10.016 1.00 57.65 335 TRP A C 1
ATOM 2181 O O . TRP A 1 314 ? -0.175 -0.946 10.396 1.00 59.59 335 TRP A O 1
ATOM 2192 N N . GLN A 1 315 ? -1.774 0.456 9.616 1.00 55.26 336 GLN A N 1
ATOM 2193 C CA . GLN A 1 315 ? -0.936 1.633 9.551 1.00 55.81 336 GLN A CA 1
ATOM 2194 C C . GLN A 1 315 ? -1.425 2.674 10.562 1.00 55.70 336 GLN A C 1
ATOM 2195 O O . GLN A 1 315 ? -2.623 2.955 10.663 1.00 52.43 336 GLN A O 1
ATOM 2201 N N . ASN A 1 316 ? -0.484 3.178 11.372 1.00 53.74 337 ASN A N 1
ATOM 2202 C CA . ASN A 1 316 ? -0.746 4.262 12.325 1.00 52.45 337 ASN A CA 1
ATOM 2203 C C . ASN A 1 316 ? -0.505 5.580 11.667 1.00 56.74 337 ASN A C 1
ATOM 2204 O O . ASN A 1 316 ? 0.469 5.725 10.924 1.00 58.42 337 ASN A O 1
ATOM 2209 N N . ARG A 1 317 ? -1.369 6.541 11.948 1.00 51.27 338 ARG A N 1
ATOM 2210 C CA . ARG A 1 317 ? -1.227 7.919 11.522 1.00 50.95 338 ARG A CA 1
ATOM 2211 C C . ARG A 1 317 ? -1.500 8.737 12.772 1.00 53.21 338 ARG A C 1
ATOM 2212 O O . ARG A 1 317 ? -2.568 8.637 13.382 1.00 52.48 338 ARG A O 1
ATOM 2214 N N . SER A 1 318 ? -0.448 9.371 13.265 1.00 50.66 339 SER A N 1
ATOM 2215 C CA . SER A 1 318 ? -0.492 10.195 14.473 1.00 50.52 339 SER A CA 1
ATOM 2216 C C . SER A 1 318 ? 0.094 11.555 14.160 1.00 53.70 339 SER A C 1
ATOM 2217 O O . SER A 1 318 ? 0.611 11.756 13.075 1.00 50.36 339 SER A O 1
ATOM 2220 N N . TRP A 1 319 ? -0.077 12.503 15.046 1.00 56.21 340 TRP A N 1
ATOM 2221 C CA . TRP A 1 319 ? 0.544 13.801 14.924 1.00 60.99 340 TRP A CA 1
ATOM 2222 C C . TRP A 1 319 ? 0.760 14.328 16.331 1.00 59.64 340 TRP A C 1
ATOM 2223 O O . TRP A 1 319 ? 0.144 13.848 17.280 1.00 58.29 340 TRP A O 1
ATOM 2234 N N . THR A 1 320 ? 1.735 15.208 16.475 1.00 55.19 341 THR A N 1
ATOM 2235 C CA . THR A 1 320 ? 2.124 15.851 17.723 1.00 54.31 341 THR A CA 1
ATOM 2236 C C . THR A 1 320 ? 2.590 17.290 17.362 1.00 58.87 341 THR A C 1
ATOM 2237 O O . THR A 1 320 ? 2.909 17.568 16.207 1.00 57.03 341 THR A O 1
ATOM 2241 N N . GLU A 1 321 ? 2.572 18.204 18.328 1.00 58.90 342 GLU A N 1
ATOM 2242 C CA . GLU A 1 321 ? 2.940 19.605 18.105 1.00 61.09 342 GLU A CA 1
ATOM 2243 C C . GLU A 1 321 ? 4.280 19.936 18.731 1.00 65.58 342 GLU A C 1
ATOM 2244 O O . GLU A 1 321 ? 4.767 19.200 19.586 1.00 67.16 342 GLU A O 1
ATOM 2250 N N . ASN A 1 322 ? 4.867 21.049 18.317 1.00 61.66 343 ASN A N 1
ATOM 2251 C CA . ASN A 1 322 ? 6.113 21.526 18.879 1.00 64.34 343 ASN A CA 1
ATOM 2252 C C . ASN A 1 322 ? 5.839 21.968 20.302 1.00 73.30 343 ASN A C 1
ATOM 2253 O O . ASN A 1 322 ? 4.820 22.614 20.569 1.00 74.01 343 ASN A O 1
ATOM 2258 N N . VAL A 1 323 ? 6.697 21.562 21.214 1.00 72.16 344 VAL A N 1
ATOM 2259 C CA . VAL A 1 323 ? 6.556 21.873 22.627 1.00 74.09 344 VAL A CA 1
ATOM 2260 C C . VAL A 1 323 ? 7.322 23.189 22.945 1.00 81.55 344 VAL A C 1
ATOM 2261 O O . VAL A 1 323 ? 6.863 23.976 23.783 1.00 83.15 344 VAL A O 1
ATOM 2265 N N . VAL A 1 324 ? 8.427 23.452 22.211 1.00 78.45 345 VAL A N 1
ATOM 2266 C CA . VAL A 1 324 ? 9.277 24.646 22.323 1.00 84.02 345 VAL A CA 1
ATOM 2267 C C . VAL A 1 324 ? 8.464 25.901 21.924 1.00 132.05 345 VAL A C 1
ATOM 2268 O O . VAL A 1 324 ? 7.859 26.555 22.776 1.00 101.53 345 VAL A O 1
ATOM 2272 N N . ASP B 1 12 ? 55.018 -26.233 13.579 1.00 119.68 33 ASP B N 1
ATOM 2273 C CA . ASP B 1 12 ? 54.463 -27.585 13.691 1.00 119.70 33 ASP B CA 1
ATOM 2274 C C . ASP B 1 12 ? 52.916 -27.597 13.596 1.00 120.52 33 ASP B C 1
ATOM 2275 O O . ASP B 1 12 ? 52.328 -28.671 13.418 1.00 120.30 33 ASP B O 1
ATOM 2277 N N . ARG B 1 13 ? 52.274 -26.400 13.719 1.00 113.61 34 ARG B N 1
ATOM 2278 C CA . ARG B 1 13 ? 50.816 -26.169 13.699 1.00 108.58 34 ARG B CA 1
ATOM 2279 C C . ARG B 1 13 ? 50.284 -25.976 12.248 1.00 110.72 34 ARG B C 1
ATOM 2280 O O . ARG B 1 13 ? 50.969 -26.383 11.303 1.00 114.60 34 ARG B O 1
ATOM 2282 N N . VAL B 1 14 ? 49.050 -25.432 12.080 1.00 100.67 35 VAL B N 1
ATOM 2283 C CA . VAL B 1 14 ? 48.382 -25.208 10.781 1.00 98.09 35 VAL B CA 1
ATOM 2284 C C . VAL B 1 14 ? 47.843 -23.757 10.725 1.00 99.75 35 VAL B C 1
ATOM 2285 O O . VAL B 1 14 ? 47.209 -23.314 11.683 1.00 97.16 35 VAL B O 1
ATOM 2289 N N . ARG B 1 15 ? 48.095 -23.024 9.616 1.00 97.00 36 ARG B N 1
ATOM 2290 C CA . ARG B 1 15 ? 47.641 -21.633 9.460 1.00 94.35 36 ARG B CA 1
ATOM 2291 C C . ARG B 1 15 ? 46.161 -21.591 9.089 1.00 95.69 36 ARG B C 1
ATOM 2292 O O . ARG B 1 15 ? 45.731 -22.300 8.176 1.00 95.22 36 ARG B O 1
ATOM 2300 N N . ILE B 1 16 ? 45.393 -20.737 9.772 1.00 90.75 37 ILE B N 1
ATOM 2301 C CA . ILE B 1 16 ? 43.954 -20.628 9.552 1.00 87.82 37 ILE B CA 1
ATOM 2302 C C . ILE B 1 16 ? 43.622 -19.397 8.688 1.00 92.51 37 ILE B C 1
ATOM 2303 O O . ILE B 1 16 ? 43.863 -18.243 9.077 1.00 90.79 37 ILE B O 1
ATOM 2308 N N . ASP B 1 17 ? 43.063 -19.682 7.502 1.00 91.20 38 ASP B N 1
ATOM 2309 C CA . ASP B 1 17 ? 42.627 -18.696 6.516 1.00 90.91 38 ASP B CA 1
ATOM 2310 C C . ASP B 1 17 ? 41.072 -18.640 6.538 1.00 90.29 38 ASP B C 1
ATOM 2311 O O . ASP B 1 17 ? 40.408 -19.466 5.897 1.00 90.35 38 ASP B O 1
ATOM 2316 N N . PRO B 1 18 ? 40.470 -17.731 7.326 1.00 82.36 39 PRO B N 1
ATOM 2317 C CA . PRO B 1 18 ? 39.008 -17.697 7.395 1.00 79.30 39 PRO B CA 1
ATOM 2318 C C . PRO B 1 18 ? 38.399 -16.998 6.183 1.00 83.81 39 PRO B C 1
ATOM 2319 O O . PRO B 1 18 ? 38.950 -16.017 5.672 1.00 84.74 39 PRO B O 1
ATOM 2323 N N . VAL B 1 19 ? 37.271 -17.534 5.705 1.00 79.18 40 VAL B N 1
ATOM 2324 C CA . VAL B 1 19 ? 36.549 -17.010 4.549 1.00 77.83 40 VAL B CA 1
ATOM 2325 C C . VAL B 1 19 ? 35.176 -16.537 5.033 1.00 77.43 40 VAL B C 1
ATOM 2326 O O . VAL B 1 19 ? 34.411 -17.324 5.594 1.00 76.02 40 VAL B O 1
ATOM 2330 N N . ALA B 1 20 ? 34.907 -15.230 4.848 1.00 72.19 41 ALA B N 1
ATOM 2331 C CA . ALA B 1 20 ? 33.667 -14.551 5.240 1.00 69.80 41 ALA B CA 1
ATOM 2332 C C . ALA B 1 20 ? 32.418 -15.232 4.673 1.00 71.60 41 ALA B C 1
ATOM 2333 O O . ALA B 1 20 ? 32.406 -15.634 3.503 1.00 71.74 41 ALA B O 1
ATOM 2335 N N . GLY B 1 21 ? 31.395 -15.359 5.520 1.00 65.38 42 GLY B N 1
ATOM 2336 C CA . GLY B 1 21 ? 30.132 -15.982 5.153 1.00 64.72 42 GLY B CA 1
ATOM 2337 C C . GLY B 1 21 ? 28.995 -15.001 4.992 1.00 68.53 42 GLY B C 1
ATOM 2338 O O . GLY B 1 21 ? 27.873 -15.404 4.683 1.00 70.21 42 GLY B O 1
ATOM 2339 N N . GLY B 1 22 ? 29.293 -13.720 5.201 1.00 62.98 43 GLY B N 1
ATOM 2340 C CA . GLY B 1 22 ? 28.350 -12.620 5.078 1.00 59.82 43 GLY B CA 1
ATOM 2341 C C . GLY B 1 22 ? 27.461 -12.432 6.285 1.00 58.56 43 GLY B C 1
ATOM 2342 O O . GLY B 1 22 ? 27.769 -12.919 7.377 1.00 57.68 43 GLY B O 1
ATOM 2343 N N . TYR B 1 23 ? 26.374 -11.679 6.107 1.00 52.14 44 TYR B N 1
ATOM 2344 C CA . TYR B 1 23 ? 25.436 -11.484 7.194 1.00 50.23 44 TYR B CA 1
ATOM 2345 C C . TYR B 1 23 ? 24.003 -11.363 6.676 1.00 54.16 44 TYR B C 1
ATOM 2346 O O . TYR B 1 23 ? 23.772 -11.032 5.511 1.00 54.45 44 TYR B O 1
ATOM 2355 N N . TYR B 1 24 ? 23.046 -11.687 7.556 1.00 49.51 45 TYR B N 1
ATOM 2356 C CA . TYR B 1 24 ? 21.636 -11.513 7.290 1.00 48.95 45 TYR B CA 1
ATOM 2357 C C . TYR B 1 24 ? 21.277 -10.152 7.844 1.00 53.68 45 TYR B C 1
ATOM 2358 O O . TYR B 1 24 ? 21.428 -9.928 9.059 1.00 51.61 45 TYR B O 1
ATOM 2367 N N . PRO B 1 25 ? 20.920 -9.182 6.977 1.00 51.15 46 PRO B N 1
ATOM 2368 C CA . PRO B 1 25 ? 20.602 -7.839 7.487 1.00 49.95 46 PRO B CA 1
ATOM 2369 C C . PRO B 1 25 ? 19.267 -7.798 8.224 1.00 53.92 46 PRO B C 1
ATOM 2370 O O . PRO B 1 25 ? 18.403 -8.661 8.046 1.00 55.05 46 PRO B O 1
ATOM 2374 N N . SER B 1 26 ? 19.094 -6.773 9.024 1.00 50.51 47 SER B N 1
ATOM 2375 C CA . SER B 1 26 ? 17.874 -6.520 9.774 1.00 49.63 47 SER B CA 1
ATOM 2376 C C . SER B 1 26 ? 16.674 -6.301 8.812 1.00 54.61 47 SER B C 1
ATOM 2377 O O . SER B 1 26 ? 16.846 -5.625 7.791 1.00 56.06 47 SER B O 1
ATOM 2380 N N . ILE B 1 27 ? 15.488 -6.888 9.119 1.00 50.11 48 ILE B N 1
ATOM 2381 C CA . ILE B 1 27 ? 14.262 -6.751 8.312 1.00 50.76 48 ILE B CA 1
ATOM 2382 C C . ILE B 1 27 ? 13.081 -6.324 9.190 1.00 58.08 48 ILE B C 1
ATOM 2383 O O . ILE B 1 27 ? 13.167 -6.355 10.412 1.00 57.35 48 ILE B O 1
ATOM 2388 N N . SER B 1 28 ? 11.968 -5.951 8.575 1.00 58.96 49 SER B N 1
ATOM 2389 C CA . SER B 1 28 ? 10.789 -5.556 9.341 1.00 60.42 49 SER B CA 1
ATOM 2390 C C . SER B 1 28 ? 10.106 -6.778 9.949 1.00 69.31 49 SER B C 1
ATOM 2391 O O . SER B 1 28 ? 10.147 -7.854 9.337 1.00 70.30 49 SER B O 1
ATOM 2394 N N . PRO B 1 29 ? 9.400 -6.639 11.101 1.00 67.90 50 PRO B N 1
ATOM 2395 C CA . PRO B 1 29 ? 8.673 -7.789 11.651 1.00 70.22 50 PRO B CA 1
ATOM 2396 C C . PRO B 1 29 ? 7.583 -8.334 10.717 1.00 82.67 50 PRO B C 1
ATOM 2397 O O . PRO B 1 29 ? 7.144 -7.704 9.749 1.00 82.34 50 PRO B O 1
ATOM 2401 N N . SER B 1 30 ? 7.211 -9.568 11.007 1.00 86.91 51 SER B N 1
ATOM 2402 C CA . SER B 1 30 ? 6.206 -10.422 10.381 1.00 91.42 51 SER B CA 1
ATOM 2403 C C . SER B 1 30 ? 6.148 -11.663 11.265 1.00 102.57 51 SER B C 1
ATOM 2404 O O . SER B 1 30 ? 7.206 -12.105 11.750 1.00 101.38 51 SER B O 1
ATOM 2407 N N . ALA B 1 31 ? 4.920 -12.174 11.535 1.00 105.19 52 ALA B N 1
ATOM 2408 C CA . ALA B 1 31 ? 4.633 -13.315 12.418 1.00 108.70 52 ALA B CA 1
ATOM 2409 C C . ALA B 1 31 ? 5.675 -14.454 12.345 1.00 116.77 52 ALA B C 1
ATOM 2410 O O . ALA B 1 31 ? 5.929 -15.031 11.278 1.00 116.79 52 ALA B O 1
ATOM 2412 N N . GLN B 1 32 ? 6.282 -14.732 13.516 1.00 115.81 53 GLN B N 1
ATOM 2413 C CA . GLN B 1 32 ? 7.359 -15.692 13.763 1.00 116.79 53 GLN B CA 1
ATOM 2414 C C . GLN B 1 32 ? 6.975 -17.157 13.501 1.00 124.77 53 GLN B C 1
ATOM 2415 O O . GLN B 1 32 ? 5.803 -17.530 13.610 1.00 126.56 53 GLN B O 1
ATOM 2421 N N . THR B 1 33 ? 7.997 -17.985 13.180 1.00 121.96 54 THR B N 1
ATOM 2422 C CA . THR B 1 33 ? 7.869 -19.428 12.989 1.00 124.24 54 THR B CA 1
ATOM 2423 C C . THR B 1 33 ? 7.928 -20.018 14.405 1.00 128.89 54 THR B C 1
ATOM 2424 O O . THR B 1 33 ? 8.998 -20.052 15.027 1.00 127.51 54 THR B O 1
ATOM 2428 N N . ARG B 1 34 ? 6.755 -20.412 14.932 1.00 127.04 55 ARG B N 1
ATOM 2429 C CA . ARG B 1 34 ? 6.588 -20.955 16.283 1.00 127.78 55 ARG B CA 1
ATOM 2430 C C . ARG B 1 34 ? 7.010 -22.444 16.362 1.00 132.48 55 ARG B C 1
ATOM 2431 O O . ARG B 1 34 ? 6.637 -23.151 17.308 1.00 134.76 55 ARG B O 1
ATOM 2433 N N . GLY B 1 35 ? 7.828 -22.877 15.400 1.00 126.68 56 GLY B N 1
ATOM 2434 C CA . GLY B 1 35 ? 8.289 -24.255 15.265 1.00 127.20 56 GLY B CA 1
ATOM 2435 C C . GLY B 1 35 ? 9.525 -24.711 16.020 1.00 126.57 56 GLY B C 1
ATOM 2436 O O . GLY B 1 35 ? 9.811 -24.258 17.135 1.00 125.23 56 GLY B O 1
ATOM 2437 N N . ALA B 1 36 ? 10.233 -25.671 15.392 1.00 120.42 57 ALA B N 1
ATOM 2438 C CA . ALA B 1 36 ? 11.411 -26.384 15.868 1.00 118.56 57 ALA B CA 1
ATOM 2439 C C . ALA B 1 36 ? 12.579 -25.489 16.194 1.00 116.07 57 ALA B C 1
ATOM 2440 O O . ALA B 1 36 ? 12.878 -24.548 15.464 1.00 113.67 57 ALA B O 1
ATOM 2442 N N . THR B 1 37 ? 13.269 -25.823 17.271 1.00 110.37 58 THR B N 1
ATOM 2443 C CA . THR B 1 37 ? 14.493 -25.153 17.665 1.00 107.32 58 THR B CA 1
ATOM 2444 C C . THR B 1 37 ? 15.619 -26.134 17.309 1.00 108.64 58 THR B C 1
ATOM 2445 O O . THR B 1 37 ? 15.594 -27.243 17.852 1.00 110.33 58 THR B O 1
ATOM 2447 N N . PRO B 1 38 ? 16.560 -25.854 16.362 1.00 101.13 59 PRO B N 1
ATOM 2448 C CA . PRO B 1 38 ? 16.768 -24.638 15.550 1.00 97.05 59 PRO B CA 1
ATOM 2449 C C . PRO B 1 38 ? 15.863 -24.587 14.305 1.00 97.17 59 PRO B C 1
ATOM 2450 O O . PRO B 1 38 ? 15.495 -25.606 13.709 1.00 98.93 59 PRO B O 1
ATOM 2454 N N . ASP B 1 39 ? 15.499 -23.356 13.946 1.00 88.17 60 ASP B N 1
ATOM 2455 C CA . ASP B 1 39 ? 14.628 -22.929 12.856 1.00 85.50 60 ASP B CA 1
ATOM 2456 C C . ASP B 1 39 ? 15.410 -22.886 11.529 1.00 85.02 60 ASP B C 1
ATOM 2457 O O . ASP B 1 39 ? 16.401 -22.161 11.413 1.00 83.47 60 ASP B O 1
ATOM 2462 N N . GLY B 1 40 ? 14.968 -23.666 10.550 1.00 79.38 61 GLY B N 1
ATOM 2463 C CA . GLY B 1 40 ? 15.597 -23.689 9.233 1.00 77.89 61 GLY B CA 1
ATOM 2464 C C . GLY B 1 40 ? 14.785 -22.986 8.163 1.00 78.33 61 GLY B C 1
ATOM 2465 O O . GLY B 1 40 ? 15.219 -22.868 7.015 1.00 76.87 61 GLY B O 1
ATOM 2466 N N . GLU B 1 41 ? 13.605 -22.496 8.546 1.00 74.65 62 GLU B N 1
ATOM 2467 C CA . GLU B 1 41 ? 12.649 -21.880 7.629 1.00 74.55 62 GLU B CA 1
ATOM 2468 C C . GLU B 1 41 ? 12.618 -20.343 7.634 1.00 73.16 62 GLU B C 1
ATOM 2469 O O . GLU B 1 41 ? 12.217 -19.764 6.628 1.00 73.22 62 GLU B O 1
ATOM 2475 N N . THR B 1 42 ? 12.974 -19.690 8.749 1.00 65.34 63 THR B N 1
ATOM 2476 C CA . THR B 1 42 ? 12.910 -18.236 8.875 1.00 62.03 63 THR B CA 1
ATOM 2477 C C . THR B 1 42 ? 13.839 -17.528 7.869 1.00 63.81 63 THR B C 1
ATOM 2478 O O . THR B 1 42 ? 13.428 -16.534 7.252 1.00 62.66 63 THR B O 1
ATOM 2482 N N . LEU B 1 43 ? 15.057 -18.059 7.681 1.00 59.66 64 LEU B N 1
ATOM 2483 C CA . LEU B 1 43 ? 16.069 -17.440 6.832 1.00 58.25 64 LEU B CA 1
ATOM 2484 C C . LEU B 1 43 ? 16.231 -18.080 5.456 1.00 65.67 64 LEU B C 1
ATOM 2485 O O . LEU B 1 43 ? 17.083 -17.616 4.688 1.00 64.44 64 LEU B O 1
ATOM 2490 N N . LYS B 1 44 ? 15.449 -19.125 5.129 1.00 67.08 65 LYS B N 1
ATOM 2491 C CA . LYS B 1 44 ? 15.615 -19.835 3.852 1.00 70.14 65 LYS B CA 1
ATOM 2492 C C . LYS B 1 44 ? 15.601 -18.876 2.636 1.00 74.66 65 LYS B C 1
ATOM 2493 O O . LYS B 1 44 ? 16.542 -18.939 1.838 1.00 75.07 65 LYS B O 1
ATOM 2499 N N . ASP B 1 45 ? 14.624 -17.946 2.550 1.00 70.90 66 ASP B N 1
ATOM 2500 C CA . ASP B 1 45 ? 14.529 -17.001 1.423 1.00 71.59 66 ASP B CA 1
ATOM 2501 C C . ASP B 1 45 ? 15.105 -15.618 1.739 1.00 73.51 66 ASP B C 1
ATOM 2502 O O . ASP B 1 45 ? 14.768 -14.640 1.066 1.00 73.71 66 ASP B O 1
ATOM 2507 N N . ARG B 1 46 ? 15.957 -15.530 2.763 1.00 67.72 67 ARG B N 1
ATOM 2508 C CA . ARG B 1 46 ? 16.562 -14.266 3.147 1.00 63.95 67 ARG B CA 1
ATOM 2509 C C . ARG B 1 46 ? 17.878 -14.076 2.422 1.00 67.27 67 ARG B C 1
ATOM 2510 O O . ARG B 1 46 ? 18.681 -15.017 2.364 1.00 67.42 67 ARG B O 1
ATOM 2518 N N . PRO B 1 47 ? 18.110 -12.885 1.819 1.00 63.03 68 PRO B N 1
ATOM 2519 C CA . PRO B 1 47 ? 19.397 -12.670 1.137 1.00 61.94 68 PRO B CA 1
ATOM 2520 C C . PRO B 1 47 ? 20.505 -12.379 2.133 1.00 62.91 68 PRO B C 1
ATOM 2521 O O . PRO B 1 47 ? 20.271 -11.800 3.211 1.00 58.63 68 PRO B O 1
ATOM 2525 N N . ILE B 1 48 ? 21.716 -12.785 1.754 1.00 59.94 69 ILE B N 1
ATOM 2526 C CA . ILE B 1 48 ? 22.920 -12.566 2.539 1.00 57.99 69 ILE B CA 1
ATOM 2527 C C . ILE B 1 48 ? 23.694 -11.416 1.911 1.00 62.37 69 ILE B C 1
ATOM 2528 O O . ILE B 1 48 ? 23.953 -11.431 0.703 1.00 66.11 69 ILE B O 1
ATOM 2533 N N . PHE B 1 49 ? 24.063 -10.425 2.730 1.00 54.31 70 PHE B N 1
ATOM 2534 C CA . PHE B 1 49 ? 24.869 -9.292 2.312 1.00 52.56 70 PHE B CA 1
ATOM 2535 C C . PHE B 1 49 ? 26.318 -9.561 2.639 1.00 59.32 70 PHE B C 1
ATOM 2536 O O . PHE B 1 49 ? 26.601 -10.410 3.480 1.00 58.03 70 PHE B O 1
ATOM 2544 N N . LEU B 1 50 ? 27.246 -8.844 1.976 1.00 59.11 71 LEU B N 1
ATOM 2545 C CA . LEU B 1 50 ? 28.670 -8.974 2.281 1.00 59.70 71 LEU B CA 1
ATOM 2546 C C . LEU B 1 50 ? 28.928 -8.229 3.550 1.00 63.98 71 LEU B C 1
ATOM 2547 O O . LEU B 1 50 ? 28.286 -7.194 3.757 1.00 61.92 71 LEU B O 1
ATOM 2552 N N . LEU B 1 51 ? 29.878 -8.701 4.383 1.00 62.65 72 LEU B N 1
ATOM 2553 C CA . LEU B 1 51 ? 30.255 -7.988 5.602 1.00 62.22 72 LEU B CA 1
ATOM 2554 C C . LEU B 1 51 ? 30.733 -6.607 5.184 1.00 68.58 72 LEU B C 1
ATOM 2555 O O . LEU B 1 51 ? 31.407 -6.493 4.161 1.00 72.47 72 LEU B O 1
ATOM 2560 N N . GLU B 1 52 ? 30.321 -5.561 5.884 1.00 64.01 73 GLU B N 1
ATOM 2561 C CA . GLU B 1 52 ? 30.665 -4.189 5.494 1.00 64.56 73 GLU B CA 1
ATOM 2562 C C . GLU B 1 52 ? 32.182 -3.928 5.571 1.00 69.85 73 GLU B C 1
ATOM 2563 O O . GLU B 1 52 ? 32.860 -4.361 6.502 1.00 69.62 73 GLU B O 1
ATOM 2569 N N . ASP B 1 53 ? 32.712 -3.290 4.530 1.00 67.42 74 ASP B N 1
ATOM 2570 C CA . ASP B 1 53 ? 34.121 -2.937 4.427 1.00 69.18 74 ASP B CA 1
ATOM 2571 C C . ASP B 1 53 ? 34.537 -2.090 5.642 1.00 71.32 74 ASP B C 1
ATOM 2572 O O . ASP B 1 53 ? 33.832 -1.136 5.988 1.00 70.07 74 ASP B O 1
ATOM 2577 N N . GLY B 1 54 ? 35.633 -2.485 6.298 1.00 67.61 75 GLY B N 1
ATOM 2578 C CA . GLY B 1 54 ? 36.171 -1.787 7.462 1.00 67.07 75 GLY B CA 1
ATOM 2579 C C . GLY B 1 54 ? 35.680 -2.301 8.800 1.00 69.90 75 GLY B C 1
ATOM 2580 O O . GLY B 1 54 ? 36.197 -1.902 9.847 1.00 71.55 75 GLY B O 1
ATOM 2581 N N . SER B 1 55 ? 34.667 -3.180 8.784 1.00 63.58 76 SER B N 1
ATOM 2582 C CA . SER B 1 55 ? 34.134 -3.801 9.994 1.00 61.58 76 SER B CA 1
ATOM 2583 C C . SER B 1 55 ? 35.101 -4.867 10.487 1.00 65.34 76 SER B C 1
ATOM 2584 O O . SER B 1 55 ? 35.986 -5.290 9.743 1.00 66.69 76 SER B O 1
ATOM 2587 N N . THR B 1 56 ? 34.973 -5.255 11.755 1.00 60.60 77 THR B N 1
ATOM 2588 C CA . THR B 1 56 ? 35.853 -6.269 12.329 1.00 61.84 77 THR B CA 1
ATOM 2589 C C . THR B 1 56 ? 35.038 -7.455 12.776 1.00 64.28 77 THR B C 1
ATOM 2590 O O . THR B 1 56 ? 33.859 -7.298 13.116 1.00 63.18 77 THR B O 1
ATOM 2594 N N . ILE B 1 57 ? 35.653 -8.644 12.751 1.00 59.89 78 ILE B N 1
ATOM 2595 C CA . ILE B 1 57 ? 35.031 -9.868 13.242 1.00 58.53 78 ILE B CA 1
ATOM 2596 C C . ILE B 1 57 ? 35.978 -10.493 14.246 1.00 60.48 78 ILE B C 1
ATOM 2597 O O . ILE B 1 57 ? 37.185 -10.411 14.061 1.00 62.66 78 ILE B O 1
ATOM 2602 N N . ARG B 1 58 ? 35.442 -11.082 15.313 1.00 55.45 79 ARG B N 1
ATOM 2603 C CA . ARG B 1 58 ? 36.194 -11.855 16.300 1.00 57.24 79 ARG B CA 1
ATOM 2604 C C . ARG B 1 58 ? 35.892 -13.338 16.132 1.00 61.17 79 ARG B C 1
ATOM 2605 O O . ARG B 1 58 ? 34.733 -13.749 16.153 1.00 59.29 79 ARG B O 1
ATOM 2613 N N . LEU B 1 59 ? 36.933 -14.134 16.015 1.00 60.16 80 LEU B N 1
ATOM 2614 C CA . LEU B 1 59 ? 36.804 -15.571 15.931 1.00 61.64 80 LEU B CA 1
ATOM 2615 C C . LEU B 1 59 ? 37.042 -16.106 17.340 1.00 66.47 80 LEU B C 1
ATOM 2616 O O . LEU B 1 59 ? 38.118 -15.876 17.883 1.00 67.99 80 LEU B O 1
ATOM 2621 N N . VAL B 1 60 ? 35.990 -16.687 17.975 1.00 63.27 81 VAL B N 1
ATOM 2622 C CA . VAL B 1 60 ? 35.985 -17.265 19.336 1.00 64.75 81 VAL B CA 1
ATOM 2623 C C . VAL B 1 60 ? 36.121 -18.782 19.170 1.00 72.32 81 VAL B C 1
ATOM 2624 O O . VAL B 1 60 ? 35.260 -19.400 18.528 1.00 71.54 81 VAL B O 1
ATOM 2628 N N . VAL B 1 61 ? 37.210 -19.370 19.713 1.00 71.27 82 VAL B N 1
ATOM 2629 C CA . VAL B 1 61 ? 37.489 -20.800 19.583 1.00 72.46 82 VAL B CA 1
ATOM 2630 C C . VAL B 1 61 ? 37.208 -21.538 20.899 1.00 79.40 82 VAL B C 1
ATOM 2631 O O . VAL B 1 61 ? 37.507 -21.029 21.979 1.00 80.95 82 VAL B O 1
ATOM 2635 N N . TYR B 1 62 ? 36.611 -22.738 20.773 1.00 77.13 83 TYR B N 1
ATOM 2636 C CA . TYR B 1 62 ? 36.288 -23.679 21.849 1.00 79.61 83 TYR B CA 1
ATOM 2637 C C . TYR B 1 62 ? 36.855 -25.069 21.526 1.00 86.83 83 TYR B C 1
ATOM 2638 O O . TYR B 1 62 ? 37.005 -25.393 20.349 1.00 86.97 83 TYR B O 1
ATOM 2647 N N . ASP B 1 63 ? 37.137 -25.906 22.544 1.00 85.15 84 ASP B N 1
ATOM 2648 C CA . ASP B 1 63 ? 37.608 -27.268 22.267 1.00 87.26 84 ASP B CA 1
ATOM 2649 C C . ASP B 1 63 ? 36.386 -28.162 21.921 1.00 90.74 84 ASP B C 1
ATOM 2650 O O . ASP B 1 63 ? 35.265 -27.647 21.851 1.00 87.80 84 ASP B O 1
ATOM 2655 N N . ASP B 1 64 ? 36.597 -29.482 21.709 1.00 89.82 85 ASP B N 1
ATOM 2656 C CA . ASP B 1 64 ? 35.525 -30.432 21.370 1.00 89.23 85 ASP B CA 1
ATOM 2657 C C . ASP B 1 64 ? 34.463 -30.562 22.495 1.00 90.09 85 ASP B C 1
ATOM 2658 O O . ASP B 1 64 ? 33.334 -30.966 22.216 1.00 88.32 85 ASP B O 1
ATOM 2663 N N . ALA B 1 65 ? 34.817 -30.183 23.739 1.00 86.53 86 ALA B N 1
ATOM 2664 C CA . ALA B 1 65 ? 33.930 -30.215 24.902 1.00 86.60 86 ALA B CA 1
ATOM 2665 C C . ALA B 1 65 ? 33.260 -28.835 25.162 1.00 88.39 86 ALA B C 1
ATOM 2666 O O . ALA B 1 65 ? 32.627 -28.646 26.206 1.00 89.64 86 ALA B O 1
ATOM 2668 N N . LYS B 1 66 ? 33.380 -27.895 24.192 1.00 81.18 87 LYS B N 1
ATOM 2669 C CA . LYS B 1 66 ? 32.805 -26.536 24.181 1.00 77.78 87 LYS B CA 1
ATOM 2670 C C . LYS B 1 66 ? 33.392 -25.612 25.284 1.00 83.22 87 LYS B C 1
ATOM 2671 O O . LYS B 1 66 ? 32.694 -24.713 25.777 1.00 80.65 87 LYS B O 1
ATOM 2677 N N . ASN B 1 67 ? 34.699 -25.793 25.611 1.00 83.32 88 ASN B N 1
ATOM 2678 C CA . ASN B 1 67 ? 35.423 -24.963 26.591 1.00 84.10 88 ASN B CA 1
ATOM 2679 C C . ASN B 1 67 ? 36.250 -23.914 25.859 1.00 86.99 88 ASN B C 1
ATOM 2680 O O . ASN B 1 67 ? 36.911 -24.235 24.868 1.00 85.99 88 ASN B O 1
ATOM 2685 N N . LEU B 1 68 ? 36.218 -22.666 26.355 1.00 83.21 89 LEU B N 1
ATOM 2686 C CA . LEU B 1 68 ? 36.899 -21.516 25.759 1.00 81.78 89 LEU B CA 1
ATOM 2687 C C . LEU B 1 68 ? 38.421 -21.694 25.647 1.00 88.89 89 LEU B C 1
ATOM 2688 O O . LEU B 1 68 ? 39.086 -22.102 26.608 1.00 91.26 89 LEU B O 1
ATOM 2693 N N . LEU B 1 69 ? 38.958 -21.363 24.460 1.00 84.75 90 LEU B N 1
ATOM 2694 C CA . LEU B 1 69 ? 40.390 -21.418 24.182 1.00 86.95 90 LEU B CA 1
ATOM 2695 C C . LEU B 1 69 ? 40.875 -20.010 23.857 1.00 92.89 90 LEU B C 1
ATOM 2696 O O . LEU B 1 69 ? 41.039 -19.653 22.687 1.00 91.58 90 LEU B O 1
ATOM 2701 N N . GLU B 1 70 ? 41.082 -19.205 24.920 1.00 92.51 91 GLU B N 1
ATOM 2702 C CA . GLU B 1 70 ? 41.531 -17.814 24.901 1.00 93.08 91 GLU B CA 1
ATOM 2703 C C . GLU B 1 70 ? 42.754 -17.603 23.964 1.00 97.64 91 GLU B C 1
ATOM 2704 O O . GLU B 1 70 ? 42.845 -16.563 23.302 1.00 96.61 91 GLU B O 1
ATOM 2710 N N . GLU B 1 71 ? 43.672 -18.595 23.908 1.00 95.15 92 GLU B N 1
ATOM 2711 C CA . GLU B 1 71 ? 44.890 -18.558 23.088 1.00 95.99 92 GLU B CA 1
ATOM 2712 C C . GLU B 1 71 ? 44.581 -18.474 21.575 1.00 95.12 92 GLU B C 1
ATOM 2713 O O . GLU B 1 71 ? 45.352 -17.856 20.836 1.00 94.29 92 GLU B O 1
ATOM 2719 N N . TYR B 1 72 ? 43.454 -19.065 21.126 1.00 88.06 93 TYR B N 1
ATOM 2720 C CA . TYR B 1 72 ? 43.096 -19.054 19.714 1.00 85.29 93 TYR B CA 1
ATOM 2721 C C . TYR B 1 72 ? 42.107 -17.928 19.367 1.00 86.78 93 TYR B C 1
ATOM 2722 O O . TYR B 1 72 ? 41.572 -17.907 18.248 1.00 85.18 93 TYR B O 1
ATOM 2731 N N . SER B 1 73 ? 41.889 -16.974 20.301 1.00 82.31 94 SER B N 1
ATOM 2732 C CA . SER B 1 73 ? 41.010 -15.835 20.059 1.00 78.66 94 SER B CA 1
ATOM 2733 C C . SER B 1 73 ? 41.705 -14.893 19.059 1.00 82.46 94 SER B C 1
ATOM 2734 O O . SER B 1 73 ? 42.859 -14.516 19.281 1.00 83.20 94 SER B O 1
ATOM 2737 N N . LYS B 1 74 ? 41.032 -14.581 17.925 1.00 77.57 95 LYS B N 1
ATOM 2738 C CA . LYS B 1 74 ? 41.610 -13.754 16.854 1.00 77.15 95 LYS B CA 1
ATOM 2739 C C . LYS B 1 74 ? 40.601 -12.769 16.285 1.00 75.86 95 LYS B C 1
ATOM 2740 O O . LYS B 1 74 ? 39.434 -13.113 16.121 1.00 73.71 95 LYS B O 1
ATOM 2746 N N . ALA B 1 75 ? 41.080 -11.560 15.941 1.00 71.40 96 ALA B N 1
ATOM 2747 C CA . ALA B 1 75 ? 40.304 -10.481 15.344 1.00 68.77 96 ALA B CA 1
ATOM 2748 C C . ALA B 1 75 ? 40.726 -10.255 13.895 1.00 74.06 96 ALA B C 1
ATOM 2749 O O . ALA B 1 75 ? 41.909 -10.386 13.568 1.00 75.92 96 ALA B O 1
ATOM 2751 N N . TYR B 1 76 ? 39.758 -9.933 13.019 1.00 69.88 97 TYR B N 1
ATOM 2752 C CA . TYR B 1 76 ? 40.038 -9.712 11.594 1.00 70.97 97 TYR B CA 1
ATOM 2753 C C . TYR B 1 76 ? 39.428 -8.425 11.077 1.00 73.21 97 TYR B C 1
ATOM 2754 O O . TYR B 1 76 ? 38.395 -8.005 11.590 1.00 70.98 97 TYR B O 1
ATOM 2763 N N . LEU B 1 77 ? 40.070 -7.798 10.069 1.00 70.16 98 LEU B N 1
ATOM 2764 C CA . LEU B 1 77 ? 39.558 -6.591 9.422 1.00 69.09 98 LEU B CA 1
ATOM 2765 C C . LEU B 1 77 ? 38.983 -6.985 8.063 1.00 73.16 98 LEU B C 1
ATOM 2766 O O . LEU B 1 77 ? 39.590 -7.772 7.331 1.00 73.80 98 LEU B O 1
ATOM 2771 N N . VAL B 1 78 ? 37.784 -6.492 7.765 1.00 69.02 99 VAL B N 1
ATOM 2772 C CA . VAL B 1 78 ? 37.085 -6.803 6.519 1.00 68.92 99 VAL B CA 1
ATOM 2773 C C . VAL B 1 78 ? 37.449 -5.761 5.460 1.00 75.66 99 VAL B C 1
ATOM 2774 O O . VAL B 1 78 ? 37.411 -4.555 5.729 1.00 75.05 99 VAL B O 1
ATOM 2778 N N . ARG B 1 79 ? 37.794 -6.240 4.263 1.00 74.74 100 ARG B N 1
ATOM 2779 C CA . ARG B 1 79 ? 38.058 -5.433 3.078 1.00 76.72 100 ARG B CA 1
ATOM 2780 C C . ARG B 1 79 ? 37.454 -6.163 1.890 1.00 82.18 100 ARG B C 1
ATOM 2781 O O . ARG B 1 79 ? 37.868 -7.282 1.561 1.00 82.42 100 ARG B O 1
ATOM 2789 N N . ASN B 1 80 ? 36.432 -5.540 1.277 1.00 79.46 101 ASN B N 1
ATOM 2790 C CA . ASN B 1 80 ? 35.722 -6.064 0.112 1.00 80.33 101 ASN B CA 1
ATOM 2791 C C . ASN B 1 80 ? 36.596 -5.870 -1.133 1.00 88.77 101 ASN B C 1
ATOM 2792 O O . ASN B 1 80 ? 36.215 -5.192 -2.093 1.00 88.60 101 ASN B O 1
ATOM 2797 N N . ALA B 1 81 ? 37.783 -6.511 -1.092 1.00 89.31 102 ALA B N 1
ATOM 2798 C CA . ALA B 1 81 ? 38.817 -6.434 -2.104 1.00 93.65 102 ALA B CA 1
ATOM 2799 C C . ALA B 1 81 ? 38.942 -7.722 -2.934 1.00 103.68 102 ALA B C 1
ATOM 2800 O O . ALA B 1 81 ? 39.756 -7.746 -3.850 1.00 106.58 102 ALA B O 1
ATOM 2802 N N . GLY B 1 82 ? 38.116 -8.740 -2.662 1.00 101.95 103 GLY B N 1
ATOM 2803 C CA . GLY B 1 82 ? 38.121 -10.014 -3.391 1.00 104.96 103 GLY B CA 1
ATOM 2804 C C . GLY B 1 82 ? 37.589 -9.951 -4.817 1.00 112.93 103 GLY B C 1
ATOM 2805 O O . GLY B 1 82 ? 37.192 -8.875 -5.289 1.00 111.80 103 GLY B O 1
ATOM 2806 N N . THR B 1 83 ? 37.586 -11.117 -5.521 1.00 113.55 104 THR B N 1
ATOM 2807 C CA . THR B 1 83 ? 37.102 -11.255 -6.905 1.00 116.46 104 THR B CA 1
ATOM 2808 C C . THR B 1 83 ? 35.610 -10.875 -6.976 1.00 120.34 104 THR B C 1
ATOM 2809 O O . THR B 1 83 ? 34.799 -11.464 -6.249 1.00 118.42 104 THR B O 1
ATOM 2811 N N . SER B 1 84 ? 35.270 -9.845 -7.810 1.00 117.49 105 SER B N 1
ATOM 2812 C CA . SER B 1 84 ? 33.928 -9.246 -8.013 1.00 114.73 105 SER B CA 1
ATOM 2813 C C . SER B 1 84 ? 33.413 -8.568 -6.717 1.00 110.36 105 SER B C 1
ATOM 2814 O O . SER B 1 84 ? 32.241 -8.709 -6.344 1.00 108.08 105 SER B O 1
ATOM 2817 N N . GLY B 1 85 ? 34.299 -7.814 -6.070 1.00 102.86 106 GLY B N 1
ATOM 2818 C CA . GLY B 1 85 ? 33.985 -7.084 -4.846 1.00 97.72 106 GLY B CA 1
ATOM 2819 C C . GLY B 1 85 ? 33.777 -7.917 -3.591 1.00 95.12 106 GLY B C 1
ATOM 2820 O O . GLY B 1 85 ? 33.297 -7.370 -2.599 1.00 90.97 106 GLY B O 1
ATOM 2821 N N . SER B 1 86 ? 34.154 -9.235 -3.612 1.00 91.13 107 SER B N 1
ATOM 2822 C CA . SER B 1 86 ? 34.078 -10.197 -2.494 1.00 88.30 107 SER B CA 1
ATOM 2823 C C . SER B 1 86 ? 34.848 -9.735 -1.241 1.00 87.42 107 SER B C 1
ATOM 2824 O O . SER B 1 86 ? 35.789 -8.950 -1.345 1.00 86.97 107 SER B O 1
ATOM 2827 N N . SER B 1 87 ? 34.454 -10.247 -0.065 1.00 79.72 108 SER B N 1
ATOM 2828 C CA . SER B 1 87 ? 35.106 -9.913 1.198 1.00 76.86 108 SER B CA 1
ATOM 2829 C C . SER B 1 87 ? 36.404 -10.729 1.420 1.00 79.42 108 SER B C 1
ATOM 2830 O O . SER B 1 87 ? 36.468 -11.918 1.064 1.00 78.33 108 SER B O 1
ATOM 2833 N N . LEU B 1 88 ? 37.432 -10.056 2.020 1.00 75.39 109 LEU B N 1
ATOM 2834 C CA . LEU B 1 88 ? 38.714 -10.637 2.446 1.00 76.83 109 LEU B CA 1
ATOM 2835 C C . LEU B 1 88 ? 38.979 -10.288 3.922 1.00 78.38 109 LEU B C 1
ATOM 2836 O O . LEU B 1 88 ? 38.730 -9.144 4.325 1.00 76.55 109 LEU B O 1
ATOM 2841 N N . LEU B 1 89 ? 39.451 -11.272 4.728 1.00 74.69 110 LEU B N 1
ATOM 2842 C CA . LEU B 1 89 ? 39.673 -11.107 6.183 1.00 73.03 110 LEU B CA 1
ATOM 2843 C C . LEU B 1 89 ? 41.162 -11.024 6.546 1.00 81.89 110 LEU B C 1
ATOM 2844 O O . LEU B 1 89 ? 41.928 -11.976 6.324 1.00 84.32 110 LEU B O 1
ATOM 2849 N N . TYR B 1 90 ? 41.569 -9.868 7.102 1.00 79.00 111 TYR B N 1
ATOM 2850 C CA . TYR B 1 90 ? 42.960 -9.592 7.448 1.00 81.68 111 TYR B CA 1
ATOM 2851 C C . TYR B 1 90 ? 43.192 -9.589 8.950 1.00 85.88 111 TYR B C 1
ATOM 2852 O O . TYR B 1 90 ? 42.575 -8.789 9.650 1.00 84.38 111 TYR B O 1
ATOM 2861 N N . PRO B 1 91 ? 44.123 -10.417 9.461 1.00 85.26 112 PRO B N 1
ATOM 2862 C CA . PRO B 1 91 ? 44.396 -10.404 10.907 1.00 85.89 112 PRO B CA 1
ATOM 2863 C C . PRO B 1 91 ? 44.715 -8.994 11.399 1.00 91.59 112 PRO B C 1
ATOM 2864 O O . PRO B 1 91 ? 45.435 -8.249 10.736 1.00 93.39 112 PRO B O 1
ATOM 2868 N N . CYS B 1 92 ? 44.117 -8.605 12.518 1.00 87.53 113 CYS B N 1
ATOM 2869 C CA . CYS B 1 92 ? 44.333 -7.279 13.081 1.00 88.35 113 CYS B CA 1
ATOM 2870 C C . CYS B 1 92 ? 44.328 -7.339 14.611 1.00 93.15 113 CYS B C 1
ATOM 2871 O O . CYS B 1 92 ? 44.104 -8.403 15.200 1.00 92.02 113 CYS B O 1
ATOM 2874 N N . GLU B 1 93 ? 44.634 -6.199 15.242 1.00 91.37 114 GLU B N 1
ATOM 2875 C CA . GLU B 1 93 ? 44.625 -6.032 16.692 1.00 91.88 114 GLU B CA 1
ATOM 2876 C C . GLU B 1 93 ? 43.572 -4.995 17.014 1.00 93.14 114 GLU B C 1
ATOM 2877 O O . GLU B 1 93 ? 43.508 -3.957 16.344 1.00 92.18 114 GLU B O 1
ATOM 2883 N N . VAL B 1 94 ? 42.686 -5.307 17.971 1.00 87.58 115 VAL B N 1
ATOM 2884 C CA . VAL B 1 94 ? 41.585 -4.402 18.300 1.00 84.25 115 VAL B CA 1
ATOM 2885 C C . VAL B 1 94 ? 41.547 -4.053 19.787 1.00 89.14 115 VAL B C 1
ATOM 2886 O O . VAL B 1 94 ? 42.183 -4.725 20.614 1.00 89.97 115 VAL B O 1
ATOM 2890 N N . ASP B 1 95 ? 40.772 -2.995 20.108 1.00 84.80 116 ASP B N 1
ATOM 2891 C CA . ASP B 1 95 ? 40.487 -2.578 21.474 1.00 86.42 116 ASP B CA 1
ATOM 2892 C C . ASP B 1 95 ? 39.301 -3.438 21.979 1.00 90.03 116 ASP B C 1
ATOM 2893 O O . ASP B 1 95 ? 38.764 -4.250 21.213 1.00 87.93 116 ASP B O 1
ATOM 2898 N N . ASP B 1 96 ? 38.863 -3.251 23.233 1.00 87.74 117 ASP B N 1
ATOM 2899 C CA . ASP B 1 96 ? 37.761 -4.045 23.787 1.00 85.28 117 ASP B CA 1
ATOM 2900 C C . ASP B 1 96 ? 36.417 -3.788 23.065 1.00 83.60 117 ASP B C 1
ATOM 2901 O O . ASP B 1 96 ? 35.521 -4.627 23.144 1.00 80.58 117 ASP B O 1
ATOM 2906 N N . ASN B 1 97 ? 36.309 -2.688 22.303 1.00 78.78 118 ASN B N 1
ATOM 2907 C CA . ASN B 1 97 ? 35.096 -2.346 21.563 1.00 74.41 118 ASN B CA 1
ATOM 2908 C C . ASN B 1 97 ? 35.133 -2.842 20.113 1.00 75.99 118 ASN B C 1
ATOM 2909 O O . ASN B 1 97 ? 34.160 -2.655 19.387 1.00 74.11 118 ASN B O 1
ATOM 2914 N N . GLY B 1 98 ? 36.234 -3.470 19.715 1.00 73.47 119 GLY B N 1
ATOM 2915 C CA . GLY B 1 98 ? 36.417 -4.018 18.378 1.00 72.26 119 GLY B CA 1
ATOM 2916 C C . GLY B 1 98 ? 36.965 -3.083 17.318 1.00 75.69 119 GLY B C 1
ATOM 2917 O O . GLY B 1 98 ? 36.947 -3.427 16.136 1.00 73.18 119 GLY B O 1
ATOM 2918 N N . ALA B 1 99 ? 37.452 -1.902 17.711 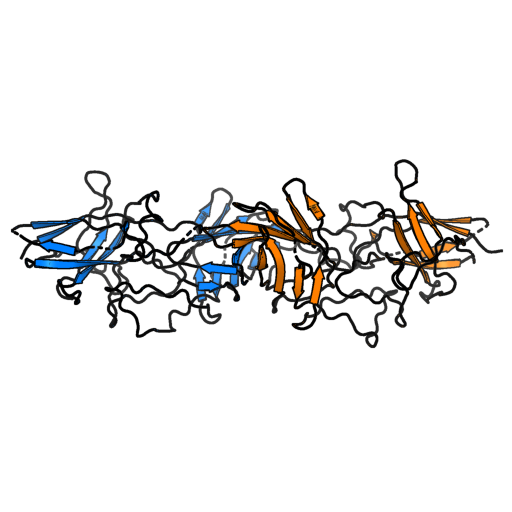1.00 75.09 120 ALA B N 1
ATOM 2919 C CA . ALA B 1 99 ? 38.047 -0.946 16.767 1.00 76.14 120 ALA B CA 1
ATOM 2920 C C . ALA B 1 99 ? 39.525 -1.288 16.553 1.00 84.43 120 ALA B C 1
ATOM 2921 O O . ALA B 1 99 ? 40.197 -1.623 17.541 1.00 86.73 120 ALA B O 1
ATOM 2923 N N . VAL B 1 100 ? 40.049 -1.210 15.295 1.00 80.93 121 VAL B N 1
ATOM 2924 C CA . VAL B 1 100 ? 41.471 -1.545 15.068 1.00 84.00 121 VAL B CA 1
ATOM 2925 C C . VAL B 1 100 ? 42.376 -0.511 15.765 1.00 90.13 121 VAL B C 1
ATOM 2926 O O . VAL B 1 100 ? 42.114 0.698 15.712 1.00 87.84 121 VAL B O 1
ATOM 2930 N N . ILE B 1 101 ? 43.400 -1.021 16.476 1.00 90.42 122 ILE B N 1
ATOM 2931 C CA . ILE B 1 101 ? 44.370 -0.209 17.223 1.00 93.15 122 ILE B CA 1
ATOM 2932 C C . ILE B 1 101 ? 45.765 -0.288 16.582 1.00 101.59 122 ILE B C 1
ATOM 2933 O O . ILE B 1 101 ? 46.544 0.655 16.752 1.00 103.67 122 ILE B O 1
ATOM 2938 N N . SER B 1 102 ? 46.119 -1.374 15.876 1.00 99.87 123 SER B N 1
ATOM 2939 C CA . SER B 1 102 ? 47.450 -1.391 15.264 1.00 104.33 123 SER B CA 1
ATOM 2940 C C . SER B 1 102 ? 47.469 -2.095 13.896 1.00 110.26 123 SER B C 1
ATOM 2941 O O . SER B 1 102 ? 46.480 -2.726 13.471 1.00 105.94 123 SER B O 1
ATOM 2944 N N . SER B 1 103 ? 48.627 -1.936 13.207 1.00 111.69 124 SER B N 1
ATOM 2945 C CA . SER B 1 103 ? 48.929 -2.453 11.878 1.00 112.90 124 SER B CA 1
ATOM 2946 C C . SER B 1 103 ? 49.013 -3.980 11.879 1.00 118.47 124 SER B C 1
ATOM 2947 O O . SER B 1 103 ? 48.282 -4.624 11.117 1.00 116.80 124 SER B O 1
ATOM 2950 N N . SER B 1 104 ? 49.882 -4.539 12.762 1.00 117.76 125 SER B N 1
ATOM 2951 C CA . SER B 1 104 ? 50.214 -5.960 12.957 1.00 118.59 125 SER B CA 1
ATOM 2952 C C . SER B 1 104 ? 49.125 -6.950 12.469 1.00 117.88 125 SER B C 1
ATOM 2953 O O . SER B 1 104 ? 47.957 -6.900 12.882 1.00 113.80 125 SER B O 1
ATOM 2956 N N . SER B 1 105 ? 49.550 -7.817 11.535 1.00 114.78 126 SER B N 1
ATOM 2957 C CA . SER B 1 105 ? 48.764 -8.857 10.889 1.00 111.66 126 SER B CA 1
ATOM 2958 C C . SER B 1 105 ? 49.462 -10.201 11.142 1.00 115.18 126 SER B C 1
ATOM 2959 O O . SER B 1 105 ? 50.244 -10.684 10.315 1.00 116.70 126 SER B O 1
ATOM 2962 N N . THR B 1 106 ? 49.195 -10.766 12.334 1.00 109.47 127 THR B N 1
ATOM 2963 C CA . THR B 1 106 ? 49.767 -12.019 12.815 1.00 110.42 127 THR B CA 1
ATOM 2964 C C . THR B 1 106 ? 48.754 -13.141 12.529 1.00 108.58 127 THR B C 1
ATOM 2965 O O . THR B 1 106 ? 47.654 -13.120 13.097 1.00 106.10 127 THR B O 1
ATOM 2969 N N . PRO B 1 107 ? 49.093 -14.112 11.641 1.00 103.32 128 PRO B N 1
ATOM 2970 C CA . PRO B 1 107 ? 48.127 -15.187 11.334 1.00 99.78 128 PRO B CA 1
ATOM 2971 C C . PRO B 1 107 ? 47.831 -16.109 12.511 1.00 100.15 128 PRO B C 1
ATOM 2972 O O . PRO B 1 107 ? 48.701 -16.335 13.355 1.00 102.21 128 PRO B O 1
ATOM 2976 N N . LEU B 1 108 ? 46.585 -16.631 12.556 1.00 91.60 129 LEU B N 1
ATOM 2977 C CA . LEU B 1 108 ? 46.140 -17.582 13.569 1.00 90.37 129 LEU B CA 1
ATOM 2978 C C . LEU B 1 108 ? 46.615 -18.977 13.190 1.00 96.00 129 LEU B C 1
ATOM 2979 O O . LEU B 1 108 ? 46.219 -19.505 12.147 1.00 95.84 129 LEU B O 1
ATOM 2984 N N . TYR B 1 109 ? 47.484 -19.552 14.029 1.00 93.50 130 TYR B N 1
ATOM 2985 C CA . TYR B 1 109 ? 47.967 -20.915 13.887 1.00 95.05 130 TYR B CA 1
ATOM 2986 C C . TYR B 1 109 ? 47.338 -21.742 15.002 1.00 97.76 130 TYR B C 1
ATOM 2987 O O . TYR B 1 109 ? 47.331 -21.322 16.168 1.00 96.21 130 TYR B O 1
ATOM 3004 N N . LYS B 1 111 ? 46.603 -26.008 16.585 1.00 100.70 132 LYS B N 1
ATOM 3005 C CA . LYS B 1 111 ? 47.005 -27.415 16.510 1.00 103.17 132 LYS B CA 1
ATOM 3006 C C . LYS B 1 111 ? 45.855 -28.219 15.895 1.00 104.41 132 LYS B C 1
ATOM 3007 O O . LYS B 1 111 ? 44.724 -27.725 15.835 1.00 101.36 132 LYS B O 1
ATOM 3013 N N . ALA B 1 112 ? 46.153 -29.450 15.438 1.00 102.29 133 ALA B N 1
ATOM 3014 C CA . ALA B 1 112 ? 45.181 -30.376 14.868 1.00 100.46 133 ALA B CA 1
ATOM 3015 C C . ALA B 1 112 ? 44.154 -30.803 15.929 1.00 101.09 133 ALA B C 1
ATOM 3016 O O . ALA B 1 112 ? 44.475 -30.917 17.113 1.00 100.03 133 ALA B O 1
ATOM 3018 N N . GLY B 1 113 ? 42.913 -30.957 15.493 1.00 97.00 134 GLY B N 1
ATOM 3019 C CA . GLY B 1 113 ? 41.806 -31.346 16.359 1.00 96.04 134 GLY B CA 1
ATOM 3020 C C . GLY B 1 113 ? 40.473 -30.769 15.943 1.00 96.07 134 GLY B C 1
ATOM 3021 O O . GLY B 1 113 ? 40.386 -30.023 14.965 1.00 93.76 134 GLY B O 1
ATOM 3022 N N . THR B 1 114 ? 39.423 -31.133 16.682 1.00 92.71 135 THR B N 1
ATOM 3023 C CA . THR B 1 114 ? 38.072 -30.650 16.418 1.00 89.51 135 THR B CA 1
ATOM 3024 C C . THR B 1 114 ? 37.785 -29.539 17.400 1.00 91.32 135 THR B C 1
ATOM 3025 O O . THR B 1 114 ? 37.973 -29.698 18.610 1.00 91.30 135 THR B O 1
ATOM 3029 N N . TYR B 1 115 ? 37.339 -28.407 16.851 1.00 86.45 136 TYR B N 1
ATOM 3030 C CA . TYR B 1 115 ? 37.034 -27.171 17.561 1.00 84.52 136 TYR B CA 1
ATOM 3031 C C . TYR B 1 115 ? 35.674 -26.591 17.169 1.00 84.74 136 TYR B C 1
ATOM 3032 O O . TYR B 1 115 ? 35.262 -26.696 16.015 1.00 83.78 136 TYR B O 1
ATOM 3041 N N . TYR B 1 116 ? 35.009 -25.932 18.122 1.00 78.80 137 TYR B N 1
ATOM 3042 C CA . TYR B 1 116 ? 33.772 -25.192 17.891 1.00 75.27 137 TYR B CA 1
ATOM 3043 C C . TYR B 1 116 ? 34.157 -23.753 17.726 1.00 79.84 137 TYR B C 1
ATOM 3044 O O . TYR B 1 116 ? 35.122 -23.320 18.352 1.00 80.46 137 TYR B O 1
ATOM 3053 N N . PHE B 1 117 ? 33.453 -23.000 16.890 1.00 76.60 138 PHE B N 1
ATOM 3054 C CA . PHE B 1 117 ? 33.807 -21.597 16.756 1.00 75.68 138 PHE B CA 1
ATOM 3055 C C . PHE B 1 117 ? 32.566 -20.731 16.605 1.00 74.42 138 PHE B C 1
ATOM 3056 O O . PHE B 1 117 ? 31.568 -21.129 15.998 1.00 72.41 138 PHE B O 1
ATOM 3064 N N . ARG B 1 118 ? 32.635 -19.549 17.220 1.00 69.81 139 ARG B N 1
ATOM 3065 C CA . ARG B 1 118 ? 31.597 -18.524 17.187 1.00 66.56 139 ARG B CA 1
ATOM 3066 C C . ARG B 1 118 ? 32.201 -17.239 16.649 1.00 69.93 139 ARG B C 1
ATOM 3067 O O . ARG B 1 118 ? 33.426 -17.057 16.695 1.00 70.28 139 ARG B O 1
ATOM 3075 N N . ILE B 1 119 ? 31.346 -16.368 16.097 1.00 65.36 140 ILE B N 1
ATOM 3076 C CA . ILE B 1 119 ? 31.749 -15.087 15.514 1.00 63.98 140 ILE B CA 1
ATOM 3077 C C . ILE B 1 119 ? 30.969 -13.981 16.163 1.00 65.14 140 ILE B C 1
ATOM 3078 O O . ILE B 1 119 ? 29.794 -14.156 16.492 1.00 64.55 140 ILE B O 1
ATOM 3083 N N . LEU B 1 120 ? 31.624 -12.827 16.291 1.00 60.32 141 LEU B N 1
ATOM 3084 C CA . LEU B 1 120 ? 31.091 -11.559 16.787 1.00 57.24 141 LEU B CA 1
ATOM 3085 C C . LEU B 1 120 ? 31.565 -10.457 15.869 1.00 59.13 141 LEU B C 1
ATOM 3086 O O . LEU B 1 120 ? 32.712 -10.500 15.405 1.00 59.49 141 LEU B O 1
ATOM 3091 N N . SER B 1 121 ? 30.711 -9.465 15.620 1.00 52.80 142 SER B N 1
ATOM 3092 C CA . SER B 1 121 ? 31.080 -8.298 14.821 1.00 52.20 142 SER B CA 1
ATOM 3093 C C . SER B 1 121 ? 30.293 -7.099 15.333 1.00 55.87 142 SER B C 1
ATOM 3094 O O . SER B 1 121 ? 29.056 -7.162 15.343 1.00 53.08 142 SER B O 1
ATOM 3097 N N . PRO B 1 122 ? 30.955 -6.042 15.866 1.00 54.72 143 PRO B N 1
ATOM 3098 C CA . PRO B 1 122 ? 32.417 -5.802 15.959 1.00 56.55 143 PRO B CA 1
ATOM 3099 C C . PRO B 1 122 ? 33.175 -6.824 16.814 1.00 62.00 143 PRO B C 1
ATOM 3100 O O . PRO B 1 122 ? 32.567 -7.526 17.628 1.00 60.48 143 PRO B O 1
ATOM 3104 N N . ALA B 1 123 ? 34.518 -6.883 16.637 1.00 61.16 144 ALA B N 1
ATOM 3105 C CA . ALA B 1 123 ? 35.401 -7.806 17.360 1.00 63.60 144 ALA B CA 1
ATOM 3106 C C . ALA B 1 123 ? 35.559 -7.389 18.830 1.00 69.32 144 ALA B C 1
ATOM 3107 O O . ALA B 1 123 ? 36.684 -7.192 19.313 1.00 71.23 144 ALA B O 1
ATOM 3109 N N . LYS B 1 124 ? 34.413 -7.255 19.534 1.00 63.94 145 LYS B N 1
ATOM 3110 C CA . LYS B 1 124 ? 34.351 -6.862 20.943 1.00 65.18 145 LYS B CA 1
ATOM 3111 C C . LYS B 1 124 ? 35.010 -7.920 21.830 1.00 72.67 145 LYS B C 1
ATOM 3112 O O . LYS B 1 124 ? 35.016 -9.101 21.481 1.00 72.07 145 LYS B O 1
ATOM 3118 N N . ALA B 1 125 ? 35.581 -7.491 22.967 1.00 72.20 146 ALA B N 1
ATOM 3119 C CA . ALA B 1 125 ? 36.242 -8.386 23.914 1.00 74.34 146 ALA B CA 1
ATOM 3120 C C . ALA B 1 125 ? 35.222 -9.202 24.721 1.00 77.86 146 ALA B C 1
ATOM 3121 O O . ALA B 1 125 ? 34.142 -8.705 25.061 1.00 76.41 146 ALA B O 1
ATOM 3123 N N . LEU B 1 126 ? 35.564 -10.461 25.007 1.00 75.61 147 LEU B N 1
ATOM 3124 C CA . LEU B 1 126 ? 34.699 -11.343 25.781 1.00 75.78 147 LEU B CA 1
ATOM 3125 C C . LEU B 1 126 ? 34.777 -10.978 27.247 1.00 83.44 147 LEU B C 1
ATOM 3126 O O . LEU B 1 126 ? 35.863 -10.680 27.750 1.00 85.83 147 LEU B O 1
ATOM 3131 N N . ASN B 1 127 ? 33.630 -10.989 27.936 1.00 79.82 148 ASN B N 1
ATOM 3132 C CA . ASN B 1 127 ? 33.571 -10.698 29.362 1.00 81.43 148 ASN B CA 1
ATOM 3133 C C . ASN B 1 127 ? 33.815 -11.994 30.171 1.00 87.93 148 ASN B C 1
ATOM 3134 O O . ASN B 1 127 ? 34.105 -13.045 29.584 1.00 86.82 148 ASN B O 1
ATOM 3139 N N . SER B 1 128 ? 33.731 -11.911 31.514 1.00 88.35 149 SER B N 1
ATOM 3140 C CA . SER B 1 128 ? 33.960 -13.033 32.439 1.00 91.40 149 SER B CA 1
ATOM 3141 C C . SER B 1 128 ? 33.028 -14.238 32.178 1.00 94.74 149 SER B C 1
ATOM 3142 O O . SER B 1 128 ? 33.454 -15.383 32.329 1.00 95.80 149 SER B O 1
ATOM 3145 N N . LYS B 1 129 ? 31.774 -13.972 31.766 1.00 89.49 150 LYS B N 1
ATOM 3146 C CA . LYS B 1 129 ? 30.740 -14.982 31.512 1.00 88.41 150 LYS B CA 1
ATOM 3147 C C . LYS B 1 129 ? 30.844 -15.632 30.102 1.00 90.76 150 LYS B C 1
ATOM 3148 O O . LYS B 1 129 ? 30.025 -16.491 29.766 1.00 89.91 150 LYS B O 1
ATOM 3154 N N . GLY B 1 130 ? 31.842 -15.239 29.312 1.00 86.96 151 GLY B N 1
ATOM 3155 C CA . GLY B 1 130 ? 32.057 -15.801 27.983 1.00 85.08 151 GLY B CA 1
ATOM 3156 C C . GLY B 1 130 ? 31.308 -15.145 26.841 1.00 86.18 151 GLY B C 1
ATOM 3157 O O . GLY B 1 130 ? 31.437 -15.597 25.697 1.00 86.04 151 GLY B O 1
ATOM 3158 N N . PHE B 1 131 ? 30.501 -14.096 27.132 1.00 80.03 152 PHE B N 1
ATOM 3159 C CA . PHE B 1 131 ? 29.803 -13.324 26.097 1.00 76.31 152 PHE B CA 1
ATOM 3160 C C . PHE B 1 131 ? 30.461 -11.932 26.005 1.00 77.25 152 PHE B C 1
ATOM 3161 O O . PHE B 1 131 ? 31.604 -11.772 26.418 1.00 77.02 152 PHE B O 1
ATOM 3169 N N . VAL B 1 132 ? 29.762 -10.952 25.433 1.00 71.60 153 VAL B N 1
ATOM 3170 C CA . VAL B 1 132 ? 30.244 -9.589 25.280 1.00 70.50 153 VAL B CA 1
ATOM 3171 C C . VAL B 1 132 ? 29.313 -8.640 26.030 1.00 72.28 153 VAL B C 1
ATOM 3172 O O . VAL B 1 132 ? 28.133 -8.940 26.214 1.00 70.07 153 VAL B O 1
ATOM 3176 N N . ASN B 1 133 ? 29.855 -7.494 26.454 1.00 69.57 154 ASN B N 1
ATOM 3177 C CA . ASN B 1 133 ? 29.091 -6.418 27.074 1.00 68.64 154 ASN B CA 1
ATOM 3178 C C . ASN B 1 133 ? 28.384 -5.638 25.944 1.00 67.54 154 ASN B C 1
ATOM 3179 O O . ASN B 1 133 ? 29.048 -5.147 25.021 1.00 63.29 154 ASN B O 1
ATOM 3184 N N . ILE B 1 134 ? 27.040 -5.582 25.974 1.00 64.93 155 ILE B N 1
ATOM 3185 C CA . ILE B 1 134 ? 26.288 -4.883 24.925 1.00 62.61 155 ILE B CA 1
ATOM 3186 C C . ILE B 1 134 ? 25.138 -4.111 25.546 1.00 67.98 155 ILE B C 1
ATOM 3187 O O . ILE B 1 134 ? 24.347 -4.685 26.300 1.00 70.42 155 ILE B O 1
ATOM 3192 N N . GLY B 1 135 ? 25.074 -2.818 25.219 1.00 62.32 156 GLY B N 1
ATOM 3193 C CA . GLY B 1 135 ? 24.031 -1.897 25.662 1.00 61.23 156 GLY B CA 1
ATOM 3194 C C . GLY B 1 135 ? 23.150 -1.427 24.517 1.00 61.18 156 GLY B C 1
ATOM 3195 O O . GLY B 1 135 ? 23.037 -2.098 23.486 1.00 60.44 156 GLY B O 1
ATOM 3196 N N . ASN B 1 136 ? 22.505 -0.282 24.703 1.00 54.30 157 ASN B N 1
ATOM 3197 C CA . ASN B 1 136 ? 21.671 0.336 23.694 1.00 50.24 157 ASN B CA 1
ATOM 3198 C C . ASN B 1 136 ? 22.536 1.263 22.887 1.00 53.73 157 ASN B C 1
ATOM 3199 O O . ASN B 1 136 ? 23.592 1.696 23.385 1.00 55.09 157 ASN B O 1
ATOM 3204 N N . GLY B 1 137 ? 22.130 1.513 21.635 1.00 46.64 158 GLY B N 1
ATOM 3205 C CA . GLY B 1 137 ? 22.889 2.380 20.750 1.00 45.71 158 GLY B CA 1
ATOM 3206 C C . GLY B 1 137 ? 24.070 1.690 20.105 1.00 51.17 158 GLY B C 1
ATOM 3207 O O . GLY B 1 137 ? 25.095 2.330 19.836 1.00 52.33 158 GLY B O 1
ATOM 3208 N N . GLU B 1 138 ? 23.927 0.382 19.847 1.00 47.01 159 GLU B N 1
ATOM 3209 C CA . GLU B 1 138 ? 24.945 -0.403 19.168 1.00 47.37 159 GLU B CA 1
ATOM 3210 C C . GLU B 1 138 ? 24.381 -1.641 18.489 1.00 48.85 159 GLU B C 1
ATOM 3211 O O . GLU B 1 138 ? 23.371 -2.191 18.921 1.00 48.97 159 GLU B O 1
ATOM 3217 N N . TYR B 1 139 ? 25.044 -2.057 17.403 1.00 44.10 160 TYR B N 1
ATOM 3218 C CA . TYR B 1 139 ? 24.696 -3.267 16.665 1.00 42.00 160 TYR B CA 1
ATOM 3219 C C . TYR B 1 139 ? 25.717 -4.320 16.948 1.00 44.09 160 TYR B C 1
ATOM 3220 O O . TYR B 1 139 ? 26.879 -3.986 17.150 1.00 42.67 160 TYR B O 1
ATOM 3229 N N . LEU B 1 140 ? 25.278 -5.591 16.999 1.00 42.26 161 LEU B N 1
ATOM 3230 C CA . LEU B 1 140 ? 26.159 -6.731 17.173 1.00 43.32 161 LEU B CA 1
ATOM 3231 C C . LEU B 1 140 ? 25.673 -7.880 16.340 1.00 47.01 161 LEU B C 1
ATOM 3232 O O . LEU B 1 140 ? 24.589 -8.423 16.558 1.00 46.79 161 LEU B O 1
ATOM 3237 N N . LEU B 1 141 ? 26.494 -8.227 15.358 1.00 44.88 162 LEU B N 1
ATOM 3238 C CA . LEU B 1 141 ? 26.286 -9.371 14.499 1.00 45.26 162 LEU B CA 1
ATOM 3239 C C . LEU B 1 141 ? 27.022 -10.510 15.130 1.00 50.07 162 LEU B C 1
ATOM 3240 O O . LEU B 1 141 ? 28.121 -10.309 15.644 1.00 52.02 162 LEU B O 1
ATOM 3245 N N . ALA B 1 142 ? 26.421 -11.683 15.158 1.00 46.44 163 ALA B N 1
ATOM 3246 C CA . ALA B 1 142 ? 27.046 -12.834 15.794 1.00 48.00 163 ALA B CA 1
ATOM 3247 C C . ALA B 1 142 ? 26.419 -14.140 15.325 1.00 52.36 163 ALA B C 1
ATOM 3248 O O . ALA B 1 142 ? 25.456 -14.151 14.548 1.00 51.34 163 ALA B O 1
ATOM 3250 N N . THR B 1 143 ? 26.980 -15.235 15.820 1.00 50.44 164 THR B N 1
ATOM 3251 C CA . THR B 1 143 ? 26.518 -16.607 15.669 1.00 51.17 164 THR B CA 1
ATOM 3252 C C . THR B 1 143 ? 25.170 -16.699 16.398 1.00 56.30 164 THR B C 1
ATOM 3253 O O . THR B 1 143 ? 25.039 -16.190 17.515 1.00 55.31 164 THR B O 1
ATOM 3257 N N . ASP B 1 144 ? 24.167 -17.302 15.770 1.00 54.98 165 ASP B N 1
ATOM 3258 C CA . ASP B 1 144 ? 22.855 -17.440 16.389 1.00 54.88 165 ASP B CA 1
ATOM 3259 C C . ASP B 1 144 ? 22.395 -18.867 16.296 1.00 62.08 165 ASP B C 1
ATOM 3260 O O . ASP B 1 144 ? 22.226 -19.387 15.190 1.00 62.00 165 ASP B O 1
ATOM 3265 N N . ASP B 1 145 ? 22.179 -19.508 17.454 1.00 60.88 166 ASP B N 1
ATOM 3266 C CA . ASP B 1 145 ? 21.755 -20.902 17.492 1.00 62.21 166 ASP B CA 1
ATOM 3267 C C . ASP B 1 145 ? 20.246 -21.049 17.248 1.00 66.48 166 ASP B C 1
ATOM 3268 O O . ASP B 1 145 ? 19.755 -22.174 17.109 1.00 69.43 166 ASP B O 1
ATOM 3273 N N . ARG B 1 146 ? 19.525 -19.922 17.128 1.00 59.75 167 ARG B N 1
ATOM 3274 C CA . ARG B 1 146 ? 18.084 -19.937 16.879 1.00 59.01 167 ARG B CA 1
ATOM 3275 C C . ARG B 1 146 ? 17.777 -20.392 15.453 1.00 63.22 167 ARG B C 1
ATOM 3276 O O . ARG B 1 146 ? 16.693 -20.918 15.220 1.00 65.34 167 ARG B O 1
ATOM 3284 N N . TYR B 1 147 ? 18.711 -20.199 14.507 1.00 57.21 168 TYR B N 1
ATOM 3285 C CA . TYR B 1 147 ? 18.509 -20.579 13.100 1.00 56.61 168 TYR B CA 1
ATOM 3286 C C . TYR B 1 147 ? 19.622 -21.475 12.647 1.00 61.69 168 TYR B C 1
ATOM 3287 O O . TYR B 1 147 ? 20.756 -21.305 13.090 1.00 62.17 168 TYR B O 1
ATOM 3296 N N . THR B 1 148 ? 19.310 -22.441 11.779 1.00 58.84 169 THR B N 1
ATOM 3297 C CA . THR B 1 148 ? 20.279 -23.436 11.311 1.00 60.02 169 THR B CA 1
ATOM 3298 C C . THR B 1 148 ? 21.385 -22.803 10.467 1.00 62.29 169 THR B C 1
ATOM 3299 O O . THR B 1 148 ? 22.557 -23.194 10.583 1.00 63.36 169 THR B O 1
ATOM 3303 N N . GLN B 1 149 ? 21.015 -21.810 9.644 1.00 55.95 170 GLN B N 1
ATOM 3304 C CA . GLN B 1 149 ? 21.913 -21.124 8.715 1.00 54.29 170 GLN B CA 1
ATOM 3305 C C . GLN B 1 149 ? 23.075 -20.404 9.435 1.00 56.16 170 GLN B C 1
ATOM 3306 O O . GLN B 1 149 ? 24.203 -20.379 8.914 1.00 55.93 170 GLN B O 1
ATOM 3312 N N . THR B 1 150 ? 22.784 -19.855 10.639 1.00 51.20 171 THR B N 1
ATOM 3313 C CA . THR B 1 150 ? 23.663 -19.035 11.472 1.00 50.74 171 THR B CA 1
ATOM 3314 C C . THR B 1 150 ? 24.191 -19.772 12.723 1.00 57.15 171 THR B C 1
ATOM 3315 O O . THR B 1 150 ? 25.041 -19.231 13.445 1.00 56.58 171 THR B O 1
ATOM 3319 N N . ALA B 1 151 ? 23.713 -21.007 12.964 1.00 55.61 172 ALA B N 1
ATOM 3320 C CA . ALA B 1 151 ? 24.116 -21.844 14.103 1.00 55.28 172 ALA B CA 1
ATOM 3321 C C . ALA B 1 151 ? 25.598 -22.146 14.069 1.00 58.82 172 ALA B C 1
ATOM 3322 O O . ALA B 1 151 ? 26.201 -22.212 12.986 1.00 60.37 172 ALA B O 1
ATOM 3332 N N . THR B 1 153 ? 29.189 -23.924 14.257 1.00 61.73 174 THR B N 1
ATOM 3333 C CA . THR B 1 153 ? 29.734 -25.088 13.573 1.00 63.20 174 THR B CA 1
ATOM 3334 C C . THR B 1 153 ? 31.043 -25.521 14.195 1.00 69.12 174 THR B C 1
ATOM 3335 O O . THR B 1 153 ? 31.699 -24.772 14.925 1.00 67.47 174 THR B O 1
ATOM 3339 N N . ALA B 1 154 ? 31.393 -26.771 13.926 1.00 70.57 175 ALA B N 1
ATOM 3340 C CA . ALA B 1 154 ? 32.645 -27.371 14.340 1.00 73.06 175 ALA B CA 1
ATOM 3341 C C . ALA B 1 154 ? 33.548 -27.498 13.121 1.00 79.88 175 ALA B C 1
ATOM 3342 O O . ALA B 1 154 ? 33.063 -27.581 11.981 1.00 78.39 175 ALA B O 1
ATOM 3344 N N . VAL B 1 155 ? 34.860 -27.459 13.358 1.00 80.70 176 VAL B N 1
ATOM 3345 C CA . VAL B 1 155 ? 35.890 -27.601 12.325 1.00 82.49 176 VAL B CA 1
ATOM 3346 C C . VAL B 1 155 ? 36.909 -28.623 12.794 1.00 89.01 176 VAL B C 1
ATOM 3347 O O . VAL B 1 155 ? 37.271 -28.633 13.971 1.00 88.96 176 VAL B O 1
ATOM 3351 N N . THR B 1 156 ? 37.345 -29.491 11.882 1.00 88.55 177 THR B N 1
ATOM 3352 C CA . THR B 1 156 ? 38.391 -30.468 12.171 1.00 91.77 177 THR B CA 1
ATOM 3353 C C . THR B 1 156 ? 39.635 -30.025 11.410 1.00 96.64 177 THR B C 1
ATOM 3354 O O . THR B 1 156 ? 39.591 -29.866 10.192 1.00 95.18 177 THR B O 1
ATOM 3358 N N . ILE B 1 157 ? 40.723 -29.786 12.139 1.00 96.07 178 ILE B N 1
ATOM 3359 C CA . ILE B 1 157 ? 41.995 -29.365 11.562 1.00 98.54 178 ILE B CA 1
ATOM 3360 C C . ILE B 1 157 ? 42.890 -30.606 11.445 1.00 109.91 178 ILE B C 1
ATOM 3361 O O . ILE B 1 157 ? 43.058 -31.347 12.418 1.00 112.06 178 ILE B O 1
ATOM 3366 N N . THR B 1 158 ? 43.417 -30.856 10.233 1.00 109.51 179 THR B N 1
ATOM 3367 C CA . THR B 1 158 ? 44.270 -32.016 9.926 1.00 137.15 179 THR B CA 1
ATOM 3368 C C . THR B 1 158 ? 45.746 -31.617 9.826 1.00 161.20 179 THR B C 1
ATOM 3369 O O . THR B 1 158 ? 46.061 -30.475 9.497 1.00 121.67 179 THR B O 1
ATOM 3373 N N . ASN B 1 168 ? 50.009 -27.880 6.291 1.00 109.72 189 ASN B N 1
ATOM 3374 C CA . ASN B 1 168 ? 50.494 -26.539 5.997 1.00 109.08 189 ASN B CA 1
ATOM 3375 C C . ASN B 1 168 ? 49.436 -25.478 6.394 1.00 110.32 189 ASN B C 1
ATOM 3376 O O . ASN B 1 168 ? 49.629 -24.785 7.398 1.00 108.38 189 ASN B O 1
ATOM 3378 N N . VAL B 1 169 ? 48.332 -25.337 5.611 1.00 106.18 190 VAL B N 1
ATOM 3379 C CA . VAL B 1 169 ? 47.262 -24.347 5.886 1.00 102.42 190 VAL B CA 1
ATOM 3380 C C . VAL B 1 169 ? 45.857 -24.966 5.726 1.00 104.46 190 VAL B C 1
ATOM 3381 O O . VAL B 1 169 ? 45.694 -25.988 5.047 1.00 106.80 190 VAL B O 1
ATOM 3385 N N . GLN B 1 170 ? 44.847 -24.319 6.329 1.00 96.56 191 GLN B N 1
ATOM 3386 C CA . GLN B 1 170 ? 43.458 -24.762 6.233 1.00 93.70 191 GLN B CA 1
ATOM 3387 C C . GLN B 1 170 ? 42.524 -23.579 6.086 1.00 93.09 191 GLN B C 1
ATOM 3388 O O . GLN B 1 170 ? 42.705 -22.556 6.745 1.00 90.96 191 GLN B O 1
ATOM 3394 N N . THR B 1 171 ? 41.528 -23.726 5.207 1.00 89.12 192 THR B N 1
ATOM 3395 C CA . THR B 1 171 ? 40.526 -22.696 4.962 1.00 86.29 192 THR B CA 1
ATOM 3396 C C . THR B 1 171 ? 39.348 -22.956 5.897 1.00 88.76 192 THR B C 1
ATOM 3397 O O . THR B 1 171 ? 38.793 -24.060 5.926 1.00 90.04 192 THR B O 1
ATOM 3401 N N . LEU B 1 172 ? 39.000 -21.939 6.686 1.00 82.59 193 LEU B N 1
ATOM 3402 C CA . LEU B 1 172 ? 37.891 -21.966 7.631 1.00 79.47 193 LEU B CA 1
ATOM 3403 C C . LEU B 1 172 ? 36.715 -21.214 7.025 1.00 81.99 193 LEU B C 1
ATOM 3404 O O . LEU B 1 172 ? 36.735 -19.988 6.956 1.00 80.66 193 LEU B O 1
ATOM 3409 N N . TYR B 1 173 ? 35.712 -21.948 6.542 1.00 79.13 194 TYR B N 1
ATOM 3410 C CA . TYR B 1 173 ? 34.530 -21.330 5.941 1.00 76.97 194 TYR B CA 1
ATOM 3411 C C . TYR B 1 173 ? 33.560 -20.902 7.058 1.00 74.52 194 TYR B C 1
ATOM 3412 O O . TYR B 1 173 ? 33.041 -21.743 7.817 1.00 73.91 194 TYR B O 1
ATOM 3421 N N . LEU B 1 174 ? 33.367 -19.576 7.180 1.00 65.55 195 LEU B N 1
ATOM 3422 C CA . LEU B 1 174 ? 32.531 -19.001 8.216 1.00 61.55 195 LEU B CA 1
ATOM 3423 C C . LEU B 1 174 ? 31.085 -19.030 7.824 1.00 63.21 195 LEU B C 1
ATOM 3424 O O . LEU B 1 174 ? 30.763 -18.695 6.681 1.00 63.46 195 LEU B O 1
ATOM 3429 N N . PRO B 1 175 ? 30.178 -19.395 8.759 1.00 57.69 196 PRO B N 1
ATOM 3430 C CA . PRO B 1 175 ? 28.753 -19.316 8.436 1.00 56.95 196 PRO B CA 1
ATOM 3431 C C . PRO B 1 175 ? 28.278 -17.845 8.450 1.00 59.18 196 PRO B C 1
ATOM 3432 O O . PRO B 1 175 ? 28.973 -16.991 9.020 1.00 60.73 196 PRO B O 1
ATOM 3436 N N . PRO B 1 176 ? 27.148 -17.480 7.807 1.00 51.85 197 PRO B N 1
ATOM 3437 C CA . PRO B 1 176 ? 26.705 -16.083 7.903 1.00 48.67 197 PRO B CA 1
ATOM 3438 C C . PRO B 1 176 ? 26.328 -15.736 9.358 1.00 50.41 197 PRO B C 1
ATOM 3439 O O . PRO B 1 176 ? 26.047 -16.629 10.164 1.00 47.56 197 PRO B O 1
ATOM 3443 N N . ILE B 1 177 ? 26.400 -14.438 9.712 1.00 47.75 198 ILE B N 1
ATOM 3444 C CA . ILE B 1 177 ? 26.063 -13.960 11.053 1.00 45.41 198 ILE B CA 1
ATOM 3445 C C . ILE B 1 177 ? 24.782 -13.097 10.958 1.00 49.91 198 ILE B C 1
ATOM 3446 O O . ILE B 1 177 ? 24.338 -12.747 9.875 1.00 53.04 198 ILE B O 1
ATOM 3451 N N . ILE B 1 178 ? 24.146 -12.834 12.073 1.00 44.93 199 ILE B N 1
ATOM 3452 C CA . ILE B 1 178 ? 22.862 -12.139 12.122 1.00 42.47 199 ILE B CA 1
ATOM 3453 C C . ILE B 1 178 ? 22.847 -11.269 13.363 1.00 48.22 199 ILE B C 1
ATOM 3454 O O . ILE B 1 178 ? 23.624 -11.509 14.301 1.00 50.55 199 ILE B O 1
ATOM 3459 N N . ASN B 1 179 ? 21.995 -10.241 13.353 1.00 44.34 200 ASN B N 1
ATOM 3460 C CA . ASN B 1 179 ? 21.843 -9.234 14.410 1.00 43.67 200 ASN B CA 1
ATOM 3461 C C . ASN B 1 179 ? 21.299 -9.785 15.710 1.00 45.89 200 ASN B C 1
ATOM 3462 O O . ASN B 1 179 ? 20.301 -10.514 15.726 1.00 44.84 200 ASN B O 1
ATOM 3467 N N . GLN B 1 180 ? 21.923 -9.346 16.802 1.00 42.69 201 GLN B N 1
ATOM 3468 C CA . GLN B 1 180 ? 21.555 -9.733 18.158 1.00 43.49 201 GLN B CA 1
ATOM 3469 C C . GLN B 1 180 ? 20.665 -8.708 18.802 1.00 49.67 201 GLN B C 1
ATOM 3470 O O . GLN B 1 180 ? 20.011 -9.016 19.798 1.00 53.21 201 GLN B O 1
ATOM 3476 N N . THR B 1 181 ? 20.591 -7.518 18.203 1.00 45.22 202 THR B N 1
ATOM 3477 C CA . THR B 1 181 ? 19.784 -6.424 18.724 1.00 45.26 202 THR B CA 1
ATOM 3478 C C . THR B 1 181 ? 18.666 -6.031 17.761 1.00 50.41 202 THR B C 1
ATOM 3479 O O . THR B 1 181 ? 18.664 -6.413 16.588 1.00 50.18 202 THR B O 1
ATOM 3483 N N . ALA B 1 182 ? 17.741 -5.211 18.260 1.00 45.87 203 ALA B N 1
ATOM 3484 C CA . ALA B 1 182 ? 16.707 -4.630 17.443 1.00 44.69 203 ALA B CA 1
ATOM 3485 C C . ALA B 1 182 ? 17.284 -3.360 16.839 1.00 48.91 203 ALA B C 1
ATOM 3486 O O . ALA B 1 182 ? 18.345 -2.887 17.272 1.00 50.30 203 ALA B O 1
ATOM 3488 N N . ARG B 1 183 ? 16.604 -2.803 15.850 1.00 43.53 204 ARG B N 1
ATOM 3489 C CA . ARG B 1 183 ? 16.999 -1.572 15.198 1.00 41.12 204 ARG B CA 1
ATOM 3490 C C . ARG B 1 183 ? 15.800 -0.663 15.082 1.00 43.02 204 ARG B C 1
ATOM 3491 O O . ARG B 1 183 ? 14.712 -1.118 14.741 1.00 45.09 204 ARG B O 1
ATOM 3507 N N . GLN B 1 185 ? 14.611 3.030 13.241 1.00 35.52 206 GLN B N 1
ATOM 3508 C CA . GLN B 1 185 ? 14.969 4.005 12.247 1.00 34.47 206 GLN B CA 1
ATOM 3509 C C . GLN B 1 185 ? 13.875 5.044 12.121 1.00 41.36 206 GLN B C 1
ATOM 3510 O O . GLN B 1 185 ? 12.707 4.700 12.107 1.00 42.50 206 GLN B O 1
ATOM 3516 N N . PHE B 1 186 ? 14.266 6.317 12.034 1.00 37.80 207 PHE B N 1
ATOM 3517 C CA . PHE B 1 186 ? 13.397 7.468 11.872 1.00 36.21 207 PHE B CA 1
ATOM 3518 C C . PHE B 1 186 ? 13.851 8.247 10.629 1.00 40.28 207 PHE B C 1
ATOM 3519 O O . PHE B 1 186 ? 15.019 8.631 10.515 1.00 38.15 207 PHE B O 1
ATOM 3527 N N . THR B 1 187 ? 12.932 8.371 9.652 1.00 37.65 208 THR B N 1
ATOM 3528 C CA . THR B 1 187 ? 13.085 9.194 8.473 1.00 37.59 208 THR B CA 1
ATOM 3529 C C . THR B 1 187 ? 12.223 10.413 8.753 1.00 41.85 208 THR B C 1
ATOM 3530 O O . THR B 1 187 ? 11.018 10.251 9.012 1.00 40.97 208 THR B O 1
ATOM 3534 N N . VAL B 1 188 ? 12.853 11.611 8.834 1.00 37.88 209 VAL B N 1
ATOM 3535 C CA . VAL B 1 188 ? 12.134 12.883 9.078 1.00 36.74 209 VAL B CA 1
ATOM 3536 C C . VAL B 1 188 ? 12.111 13.672 7.780 1.00 39.55 209 VAL B C 1
ATOM 3537 O O . VAL B 1 188 ? 13.166 14.094 7.301 1.00 38.66 209 VAL B O 1
ATOM 3541 N N . ARG B 1 189 ? 10.923 13.846 7.197 1.00 35.70 210 ARG B N 1
ATOM 3542 C CA . ARG B 1 189 ? 10.757 14.565 5.940 1.00 36.26 210 ARG B CA 1
ATOM 3543 C C . ARG B 1 189 ? 10.479 16.045 6.157 1.00 43.35 210 ARG B C 1
ATOM 3544 O O . ARG B 1 189 ? 9.867 16.425 7.156 1.00 42.78 210 ARG B O 1
ATOM 3552 N N . ALA B 1 190 ? 10.918 16.881 5.209 1.00 42.79 211 ALA B N 1
ATOM 3553 C CA . ALA B 1 190 ? 10.677 18.323 5.228 1.00 44.16 211 ALA B CA 1
ATOM 3554 C C . ALA B 1 190 ? 9.404 18.590 4.431 1.00 54.14 211 ALA B C 1
ATOM 3555 O O . ALA B 1 190 ? 9.392 18.457 3.196 1.00 55.21 211 ALA B O 1
ATOM 3557 N N . GLY B 1 191 ? 8.320 18.836 5.157 1.00 52.90 212 GLY B N 1
ATOM 3558 C CA . GLY B 1 191 ? 6.999 19.054 4.585 1.00 55.30 212 GLY B CA 1
ATOM 3559 C C . GLY B 1 191 ? 6.708 20.495 4.230 1.00 64.44 212 GLY B C 1
ATOM 3560 O O . GLY B 1 191 ? 7.630 21.301 4.053 1.00 65.90 212 GLY B O 1
ATOM 3561 N N . GLU B 1 192 ? 5.413 20.825 4.150 1.00 62.53 213 GLU B N 1
ATOM 3562 C CA . GLU B 1 192 ? 4.898 22.133 3.778 1.00 64.44 213 GLU B CA 1
ATOM 3563 C C . GLU B 1 192 ? 5.480 23.230 4.679 1.00 66.65 213 GLU B C 1
ATOM 3564 O O . GLU B 1 192 ? 5.322 23.184 5.907 1.00 66.59 213 GLU B O 1
ATOM 3570 N N . GLY B 1 193 ? 6.190 24.164 4.039 1.00 61.00 214 GLY B N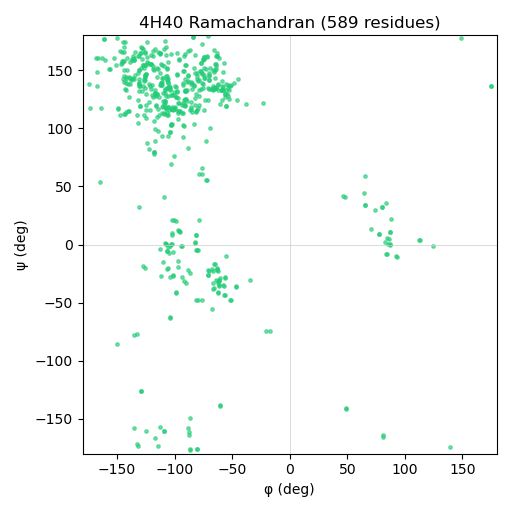 1
ATOM 3571 C CA . GLY B 1 193 ? 6.792 25.328 4.672 1.00 60.06 214 GLY B CA 1
ATOM 3572 C C . GLY B 1 193 ? 8.135 25.099 5.327 1.00 60.09 214 GLY B C 1
ATOM 3573 O O . GLY B 1 193 ? 8.674 26.020 5.941 1.00 60.36 214 GLY B O 1
ATOM 3574 N N . VAL B 1 194 ? 8.682 23.875 5.228 1.00 52.76 215 VAL B N 1
ATOM 3575 C CA . VAL B 1 194 ? 9.976 23.539 5.838 1.00 49.97 215 VAL B CA 1
ATOM 3576 C C . VAL B 1 194 ? 11.043 23.674 4.776 1.00 55.88 215 VAL B C 1
ATOM 3577 O O . VAL B 1 194 ? 11.020 22.973 3.762 1.00 57.75 215 VAL B O 1
ATOM 3581 N N . HIS B 1 195 ? 11.935 24.631 4.983 1.00 52.21 216 HIS B N 1
ATOM 3582 C CA . HIS B 1 195 ? 13.013 24.961 4.070 1.00 52.09 216 HIS B CA 1
ATOM 3583 C C . HIS B 1 195 ? 14.297 24.321 4.532 1.00 54.34 216 HIS B C 1
ATOM 3584 O O . HIS B 1 195 ? 15.068 23.835 3.717 1.00 55.03 216 HIS B O 1
ATOM 3591 N N . THR B 1 196 ? 14.548 24.348 5.839 1.00 50.24 217 THR B N 1
ATOM 3592 C CA . THR B 1 196 ? 15.743 23.765 6.443 1.00 49.51 217 THR B CA 1
ATOM 3593 C C . THR B 1 196 ? 15.317 22.895 7.609 1.00 52.12 217 THR B C 1
ATOM 3594 O O . THR B 1 196 ? 14.475 23.291 8.414 1.00 51.67 217 THR B O 1
ATOM 3598 N N . LEU B 1 197 ? 15.925 21.714 7.695 1.00 47.48 218 LEU B N 1
ATOM 3599 C CA . LEU B 1 197 ? 15.653 20.715 8.701 1.00 44.95 218 LEU B CA 1
ATOM 3600 C C . LEU B 1 197 ? 16.974 20.058 9.059 1.00 52.20 218 LEU B C 1
ATOM 3601 O O . LEU B 1 197 ? 17.573 19.369 8.236 1.00 52.10 218 LEU B O 1
ATOM 3606 N N . GLU B 1 198 ? 17.434 20.298 10.284 1.00 50.52 219 GLU B N 1
ATOM 3607 C CA . GLU B 1 198 ? 18.685 19.765 10.818 1.00 50.23 219 GLU B CA 1
ATOM 3608 C C . GLU B 1 198 ? 18.436 19.118 12.165 1.00 53.79 219 GLU B C 1
ATOM 3609 O O . GLU B 1 198 ? 17.382 19.334 12.760 1.00 53.89 219 GLU B O 1
ATOM 3623 N N . LEU B 1 200 ? 19.377 18.821 16.169 1.00 48.20 221 LEU B N 1
ATOM 3624 C CA . LEU B 1 200 ? 20.005 19.612 17.210 1.00 49.18 221 LEU B CA 1
ATOM 3625 C C . LEU B 1 200 ? 21.080 18.718 17.883 1.00 57.13 221 LEU B C 1
ATOM 3626 O O . LEU B 1 200 ? 21.060 17.490 17.688 1.00 55.46 221 LEU B O 1
ATOM 3631 N N . ALA B 1 201 ? 22.014 19.303 18.671 1.00 57.74 222 ALA B N 1
ATOM 3632 C CA . ALA B 1 201 ? 23.022 18.488 19.364 1.00 58.88 222 ALA B CA 1
ATOM 3633 C C . ALA B 1 201 ? 22.355 17.413 20.253 1.00 61.41 222 ALA B C 1
ATOM 3634 O O . ALA B 1 201 ? 22.912 16.328 20.433 1.00 60.40 222 ALA B O 1
ATOM 3636 N N . GLU B 1 202 ? 21.133 17.706 20.738 1.00 57.78 223 GLU B N 1
ATOM 3637 C CA . GLU B 1 202 ? 20.329 16.801 21.560 1.00 58.14 223 GLU B CA 1
ATOM 3638 C C . GLU B 1 202 ? 19.799 15.591 20.731 1.00 58.51 223 GLU B C 1
ATOM 3639 O O . GLU B 1 202 ? 19.478 14.565 21.321 1.00 57.85 223 GLU B O 1
ATOM 3645 N N . GLY B 1 203 ? 19.705 15.744 19.399 1.00 50.68 224 GLY B N 1
ATOM 3646 C CA . GLY B 1 203 ? 19.240 14.722 18.466 1.00 47.09 224 GLY B CA 1
ATOM 3647 C C . GLY B 1 203 ? 17.935 14.036 18.832 1.00 49.48 224 GLY B C 1
ATOM 3648 O O . GLY B 1 203 ? 17.007 14.667 19.352 1.00 48.01 224 GLY B O 1
ATOM 3649 N N . ILE B 1 204 ? 17.863 12.726 18.577 1.00 45.09 225 ILE B N 1
ATOM 3650 C CA . ILE B 1 204 ? 16.685 11.903 18.879 1.00 42.89 225 ILE B CA 1
ATOM 3651 C C . ILE B 1 204 ? 16.977 11.036 20.106 1.00 48.52 225 ILE B C 1
ATOM 3652 O O . ILE B 1 204 ? 17.907 10.225 20.089 1.00 47.16 225 ILE B O 1
ATOM 3657 N N . GLU B 1 205 ? 16.198 11.238 21.172 1.00 48.47 226 GLU B N 1
ATOM 3658 C CA . GLU B 1 205 ? 16.328 10.481 22.408 1.00 49.68 226 GLU B CA 1
ATOM 3659 C C . GLU B 1 205 ? 15.136 9.514 22.574 1.00 52.97 226 GLU B C 1
ATOM 3660 O O . GLU B 1 205 ? 13.973 9.924 22.603 1.00 54.10 226 GLU B O 1
ATOM 3666 N N . ILE B 1 206 ? 15.467 8.224 22.604 1.00 47.04 227 ILE B N 1
ATOM 3667 C CA . ILE B 1 206 ? 14.571 7.104 22.809 1.00 47.32 227 ILE B CA 1
ATOM 3668 C C . ILE B 1 206 ? 14.684 6.763 24.315 1.00 55.93 227 ILE B C 1
ATOM 3669 O O . ILE B 1 206 ? 15.784 6.644 24.836 1.00 55.68 227 ILE B O 1
ATOM 3674 N N . SER B 1 207 ? 13.550 6.713 25.015 1.00 55.81 228 SER B N 1
ATOM 3675 C CA . SER B 1 207 ? 13.460 6.482 26.461 1.00 57.60 228 SER B CA 1
ATOM 3676 C C . SER B 1 207 ? 12.478 5.370 26.788 1.00 58.66 228 SER B C 1
ATOM 3677 O O . SER B 1 207 ? 11.514 5.167 26.050 1.00 56.82 228 SER B O 1
ATOM 3680 N N . GLY B 1 208 ? 12.719 4.691 27.904 1.00 56.00 229 GLY B N 1
ATOM 3681 C CA . GLY B 1 208 ? 11.877 3.605 28.391 1.00 57.30 229 GLY B CA 1
ATOM 3682 C C . GLY B 1 208 ? 12.195 2.271 27.757 1.00 61.06 229 GLY B C 1
ATOM 3683 O O . GLY B 1 208 ? 11.300 1.457 27.514 1.00 61.50 229 GLY B O 1
ATOM 3684 N N . ILE B 1 209 ? 13.477 2.040 27.480 1.00 56.72 230 ILE B N 1
ATOM 3685 C CA . ILE B 1 209 ? 13.918 0.805 26.841 1.00 55.00 230 ILE B CA 1
ATOM 3686 C C . ILE B 1 209 ? 14.668 -0.076 27.885 1.00 62.90 230 ILE B C 1
ATOM 3687 O O . ILE B 1 209 ? 14.801 0.327 29.043 1.00 64.59 230 ILE B O 1
ATOM 3692 N N . GLN B 1 210 ? 15.053 -1.305 27.502 1.00 61.00 231 GLN B N 1
ATOM 3693 C CA . GLN B 1 210 ? 15.741 -2.257 28.368 1.00 63.67 231 GLN B CA 1
ATOM 3694 C C . GLN B 1 210 ? 16.990 -1.670 28.959 1.00 72.79 231 GLN B C 1
ATOM 3695 O O . GLN B 1 210 ? 17.781 -1.057 28.233 1.00 71.33 231 GLN B O 1
ATOM 3701 N N . GLN B 1 211 ? 17.171 -1.852 30.281 1.00 75.09 232 GLN B N 1
ATOM 3702 C CA . GLN B 1 211 ? 18.417 -1.483 30.939 1.00 77.23 232 GLN B CA 1
ATOM 3703 C C . GLN B 1 211 ? 19.372 -2.664 30.687 1.00 85.57 232 GLN B C 1
ATOM 3704 O O . GLN B 1 211 ? 18.947 -3.805 30.891 1.00 87.18 232 GLN B O 1
ATOM 3710 N N . PRO B 1 212 ? 20.592 -2.444 30.135 1.00 83.77 233 PRO B N 1
ATOM 3711 C CA . PRO B 1 212 ? 21.499 -3.586 29.822 1.00 84.97 233 PRO B CA 1
ATOM 3712 C C . PRO B 1 212 ? 21.764 -4.576 30.978 1.00 98.47 233 PRO B C 1
ATOM 3713 O O . PRO B 1 212 ? 21.978 -4.177 32.146 1.00 100.52 233 PRO B O 1
ATOM 3717 N N . LEU B 1 213 ? 21.728 -5.894 30.629 1.00 98.87 234 LEU B N 1
ATOM 3718 C CA . LEU B 1 213 ? 21.896 -7.039 31.551 1.00 102.81 234 LEU B CA 1
ATOM 3719 C C . LEU B 1 213 ? 23.155 -6.937 32.431 1.00 111.29 234 LEU B C 1
ATOM 3720 O O . LEU B 1 213 ? 24.223 -6.562 31.946 1.00 109.59 234 LEU B O 1
ATOM 3722 N N . ASP B 1 214 ? 23.010 -7.275 33.724 1.00 113.83 235 ASP B N 1
ATOM 3723 C CA . ASP B 1 214 ? 24.073 -7.239 34.737 1.00 117.83 235 ASP B CA 1
ATOM 3724 C C . ASP B 1 214 ? 25.152 -8.326 34.486 1.00 124.26 235 ASP B C 1
ATOM 3725 O O . ASP B 1 214 ? 24.855 -9.379 33.912 1.00 123.13 235 ASP B O 1
ATOM 3730 N N . ASN B 1 215 ? 26.406 -8.057 34.928 1.00 123.57 236 ASN B N 1
ATOM 3731 C CA . ASN B 1 215 ? 27.552 -8.974 34.805 1.00 124.63 236 ASN B CA 1
ATOM 3732 C C . ASN B 1 215 ? 27.518 -10.066 35.909 1.00 131.61 236 ASN B C 1
ATOM 3733 O O . ASN B 1 215 ? 28.352 -10.980 35.881 1.00 132.12 236 ASN B O 1
ATOM 3738 N N . THR B 1 216 ? 26.543 -9.979 36.860 1.00 129.63 237 THR B N 1
ATOM 3739 C CA . THR B 1 216 ? 26.341 -10.947 37.951 1.00 132.65 237 THR B CA 1
ATOM 3740 C C . THR B 1 216 ? 25.407 -12.098 37.510 1.00 133.32 237 THR B C 1
ATOM 3741 O O . THR B 1 216 ? 25.457 -13.182 38.103 1.00 135.43 237 THR B O 1
ATOM 3743 N N . THR B 1 217 ? 24.576 -11.857 36.465 1.00 124.12 238 THR B N 1
ATOM 3744 C CA . THR B 1 217 ? 23.643 -12.841 35.895 1.00 121.49 238 THR B CA 1
ATOM 3745 C C . THR B 1 217 ? 24.373 -13.699 34.835 1.00 119.63 238 THR B C 1
ATOM 3746 O O . THR B 1 217 ? 24.917 -13.153 33.866 1.00 116.10 238 THR B O 1
ATOM 3750 N N . SER B 1 218 ? 24.372 -15.040 35.034 1.00 115.01 239 SER B N 1
ATOM 3751 C CA . SER B 1 218 ? 25.017 -16.021 34.156 1.00 112.23 239 SER B CA 1
ATOM 3752 C C . SER B 1 218 ? 24.291 -16.139 32.811 1.00 108.92 239 SER B C 1
ATOM 3753 O O . SER B 1 218 ? 23.059 -16.039 32.731 1.00 108.02 239 SER B O 1
ATOM 3756 N N . PHE B 1 219 ? 25.093 -16.368 31.758 1.00 99.26 240 PHE B N 1
ATOM 3757 C CA . PHE B 1 219 ? 24.701 -16.453 30.361 1.00 92.88 240 PHE B CA 1
ATOM 3758 C C . PHE B 1 219 ? 25.624 -17.457 29.671 1.00 93.47 240 PHE B C 1
ATOM 3759 O O . PHE B 1 219 ? 26.828 -17.202 29.543 1.00 93.60 240 PHE B O 1
ATOM 3767 N N . ASP B 1 220 ? 25.078 -18.610 29.261 1.00 87.25 241 ASP B N 1
ATOM 3768 C CA . ASP B 1 220 ? 25.892 -19.653 28.636 1.00 86.42 241 ASP B CA 1
ATOM 3769 C C . ASP B 1 220 ? 25.695 -19.588 27.118 1.00 83.20 241 ASP B C 1
ATOM 3770 O O . ASP B 1 220 ? 24.965 -20.386 26.535 1.00 82.51 241 ASP B O 1
ATOM 3775 N N . TRP B 1 221 ? 26.334 -18.594 26.491 1.00 74.71 242 TRP B N 1
ATOM 3776 C CA . TRP B 1 221 ? 26.217 -18.312 25.066 1.00 70.12 242 TRP B CA 1
ATOM 3777 C C . TRP B 1 221 ? 26.579 -19.506 24.165 1.00 74.12 242 TRP B C 1
ATOM 3778 O O . TRP B 1 221 ? 25.852 -19.773 23.217 1.00 71.85 242 TRP B O 1
ATOM 3789 N N . VAL B 1 222 ? 27.665 -20.228 24.474 1.00 73.77 243 VAL B N 1
ATOM 3790 C CA . VAL B 1 222 ? 28.142 -21.369 23.683 1.00 74.29 243 VAL B CA 1
ATOM 3791 C C . VAL B 1 222 ? 27.104 -22.549 23.640 1.00 81.51 243 VAL B C 1
ATOM 3792 O O . VAL B 1 222 ? 27.123 -23.352 22.698 1.00 81.07 243 VAL B O 1
ATOM 3796 N N . ASN B 1 223 ? 26.191 -22.629 24.620 1.00 80.06 244 ASN B N 1
ATOM 3797 C CA . ASN B 1 223 ? 25.209 -23.704 24.622 1.00 80.98 244 ASN B CA 1
ATOM 3798 C C . ASN B 1 223 ? 23.813 -23.241 24.138 1.00 84.67 244 ASN B C 1
ATOM 3799 O O . ASN B 1 223 ? 22.859 -24.019 24.210 1.00 84.97 244 ASN B O 1
ATOM 3804 N N . GLY B 1 224 ? 23.724 -22.020 23.600 1.00 80.44 245 GLY B N 1
ATOM 3805 C CA . GLY B 1 224 ? 22.494 -21.498 23.006 1.00 78.91 245 GLY B CA 1
ATOM 3806 C C . GLY B 1 224 ? 21.755 -20.345 23.669 1.00 81.87 245 GLY B C 1
ATOM 3807 O O . GLY B 1 224 ? 20.676 -19.975 23.193 1.00 80.36 245 GLY B O 1
ATOM 3808 N N . ASP B 1 225 ? 22.296 -19.771 24.764 1.00 78.37 246 ASP B N 1
ATOM 3809 C CA . ASP B 1 225 ? 21.647 -18.640 25.429 1.00 76.84 246 ASP B CA 1
ATOM 3810 C C . ASP B 1 225 ? 21.746 -17.411 24.539 1.00 76.81 246 ASP B C 1
ATOM 3811 O O . ASP B 1 225 ? 22.728 -17.247 23.803 1.00 76.24 246 ASP B O 1
ATOM 3816 N N . VAL B 1 226 ? 20.668 -16.611 24.529 1.00 70.60 247 VAL B N 1
ATOM 3817 C CA . VAL B 1 226 ? 20.488 -15.389 23.724 1.00 66.09 247 VAL B CA 1
ATOM 3818 C C . VAL B 1 226 ? 19.889 -14.286 24.608 1.00 69.65 247 VAL B C 1
ATOM 3819 O O . VAL B 1 226 ? 19.292 -14.606 25.643 1.00 70.91 247 VAL B O 1
ATOM 3823 N N . LEU B 1 227 ? 20.054 -13.005 24.215 1.00 65.03 248 LEU B N 1
ATOM 3824 C CA . LEU B 1 227 ? 19.526 -11.859 24.977 1.00 66.33 248 LEU B CA 1
ATOM 3825 C C . LEU B 1 227 ? 18.012 -11.979 25.261 1.00 74.33 248 LEU B C 1
ATOM 3826 O O . LEU B 1 227 ? 17.227 -12.185 24.326 1.00 73.57 248 LEU B O 1
ATOM 3831 N N . PRO B 1 228 ? 17.584 -11.835 26.537 1.00 74.06 249 PRO B N 1
ATOM 3832 C CA . PRO B 1 228 ? 16.146 -11.958 26.838 1.00 74.54 249 PRO B CA 1
ATOM 3833 C C . PRO B 1 228 ? 15.347 -10.736 26.409 1.00 74.82 249 PRO B C 1
ATOM 3834 O O . PRO B 1 228 ? 15.907 -9.644 26.282 1.00 71.50 249 PRO B O 1
ATOM 3838 N N . VAL B 1 229 ? 14.026 -10.930 26.242 1.00 73.31 250 VAL B N 1
ATOM 3839 C CA . VAL B 1 229 ? 13.064 -9.880 25.885 1.00 73.12 250 VAL B CA 1
ATOM 3840 C C . VAL B 1 229 ? 12.285 -9.490 27.169 1.00 84.33 250 VAL B C 1
ATOM 3841 O O . VAL B 1 229 ? 11.094 -9.816 27.302 1.00 86.77 250 VAL B O 1
ATOM 3845 N N . LYS B 1 230 ? 12.977 -8.837 28.137 1.00 83.22 251 LYS B N 1
ATOM 3846 C CA . LYS B 1 230 ? 12.332 -8.422 29.396 1.00 85.94 251 LYS B CA 1
ATOM 3847 C C . LYS B 1 230 ? 11.915 -6.921 29.342 1.00 88.89 251 LYS B C 1
ATOM 3848 O O . LYS B 1 230 ? 12.325 -6.181 28.432 1.00 86.00 251 LYS B O 1
ATOM 3854 N N . VAL B 1 231 ? 11.035 -6.521 30.300 1.00 86.50 252 VAL B N 1
ATOM 3855 C CA . VAL B 1 231 ? 10.399 -5.211 30.441 1.00 85.07 252 VAL B CA 1
ATOM 3856 C C . VAL B 1 231 ? 11.461 -4.088 30.601 1.00 88.94 252 VAL B C 1
ATOM 3857 O O . VAL B 1 231 ? 12.316 -4.142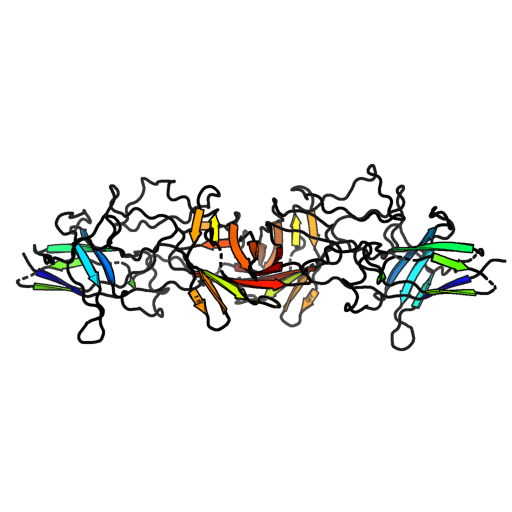 31.495 1.00 90.71 252 VAL B O 1
ATOM 3861 N N . GLY B 1 232 ? 11.372 -3.094 29.718 1.00 83.42 253 GLY B N 1
ATOM 3862 C CA . GLY B 1 232 ? 12.245 -1.920 29.721 1.00 82.92 253 GLY B CA 1
ATOM 3863 C C . GLY B 1 232 ? 11.894 -0.920 30.807 1.00 89.72 253 GLY B C 1
ATOM 3864 O O . GLY B 1 232 ? 10.866 -1.090 31.452 1.00 93.63 253 GLY B O 1
ATOM 3865 N N . ASP B 1 233 ? 12.698 0.151 31.035 1.00 84.77 254 ASP B N 1
ATOM 3866 C CA . ASP B 1 233 ? 12.318 1.067 32.114 1.00 86.70 254 ASP B CA 1
ATOM 3867 C C . ASP B 1 233 ? 12.591 2.560 31.872 1.00 88.19 254 ASP B C 1
ATOM 3868 O O . ASP B 1 233 ? 13.567 2.920 31.222 1.00 84.88 254 ASP B O 1
ATOM 3873 N N . GLN B 1 234 ? 11.726 3.414 32.504 1.00 87.06 255 GLN B N 1
ATOM 3874 C CA . GLN B 1 234 ? 11.675 4.897 32.581 1.00 86.84 255 GLN B CA 1
ATOM 3875 C C . GLN B 1 234 ? 13.062 5.595 32.599 1.00 90.75 255 GLN B C 1
ATOM 3876 O O . GLN B 1 234 ? 13.181 6.742 32.140 1.00 90.30 255 GLN B O 1
ATOM 3882 N N . SER B 1 235 ? 14.084 4.906 33.160 1.00 86.01 256 SER B N 1
ATOM 3883 C CA . SER B 1 235 ? 15.455 5.392 33.332 1.00 84.24 256 SER B CA 1
ATOM 3884 C C . SER B 1 235 ? 16.408 5.003 32.168 1.00 78.96 256 SER B C 1
ATOM 3885 O O . SER B 1 235 ? 17.365 5.746 31.938 1.00 76.85 256 SER B O 1
ATOM 3888 N N . ALA B 1 236 ? 16.171 3.870 31.449 1.00 70.11 257 ALA B N 1
ATOM 3889 C CA . ALA B 1 236 ? 17.050 3.476 30.337 1.00 65.50 257 ALA B CA 1
ATOM 3890 C C . ALA B 1 236 ? 16.702 4.231 29.080 1.00 63.88 257 ALA B C 1
ATOM 3891 O O . ALA B 1 236 ? 15.538 4.305 28.680 1.00 61.16 257 ALA B O 1
ATOM 3893 N N . SER B 1 237 ? 17.728 4.813 28.464 1.00 59.79 258 SER B N 1
ATOM 3894 C CA . SER B 1 237 ? 17.581 5.625 27.258 1.00 57.21 258 SER B CA 1
ATOM 3895 C C . SER B 1 237 ? 18.791 5.520 26.313 1.00 58.32 258 SER B C 1
ATOM 3896 O O . SER B 1 237 ? 19.865 5.032 26.697 1.00 59.33 258 SER B O 1
ATOM 3899 N N . VAL B 1 238 ? 18.604 6.013 25.080 1.00 51.17 259 VAL B N 1
ATOM 3900 C CA . VAL B 1 238 ? 19.654 6.073 24.066 1.00 49.05 259 VAL B CA 1
ATOM 3901 C C . VAL B 1 238 ? 19.462 7.374 23.224 1.00 49.44 259 VAL B C 1
ATOM 3902 O O . VAL B 1 238 ? 18.332 7.812 23.011 1.00 48.80 259 VAL B O 1
ATOM 3906 N N . ARG B 1 239 ? 20.573 8.017 22.834 1.00 42.49 260 ARG B N 1
ATOM 3907 C CA . ARG B 1 239 ? 20.532 9.228 22.038 1.00 40.59 260 ARG B CA 1
ATOM 3908 C C . ARG B 1 239 ? 21.155 9.016 20.643 1.00 44.47 260 ARG B C 1
ATOM 3909 O O . ARG B 1 239 ? 22.250 8.457 20.529 1.00 45.94 260 ARG B O 1
ATOM 3917 N N . ILE B 1 240 ? 20.433 9.418 19.587 1.00 39.78 261 ILE B N 1
ATOM 3918 C CA . ILE B 1 240 ? 20.923 9.395 18.200 1.00 38.48 261 ILE B CA 1
ATOM 3919 C C . ILE B 1 240 ? 21.323 10.826 17.930 1.00 46.53 261 ILE B C 1
ATOM 3920 O O . ILE B 1 240 ? 20.484 11.709 18.055 1.00 47.18 261 ILE B O 1
ATOM 3925 N N . THR B 1 241 ? 22.602 11.080 17.671 1.00 46.44 262 THR B N 1
ATOM 3926 C CA . THR B 1 241 ? 23.099 12.431 17.437 1.00 48.47 262 THR B CA 1
ATOM 3927 C C . THR B 1 241 ? 23.394 12.638 15.952 1.00 54.99 262 THR B C 1
ATOM 3928 O O . THR B 1 241 ? 23.445 13.780 15.487 1.00 56.96 262 THR B O 1
ATOM 3932 N N . GLN B 1 242 ? 23.563 11.540 15.208 1.00 50.70 263 GLN B N 1
ATOM 3933 C CA . GLN B 1 242 ? 23.937 11.605 13.799 1.00 50.88 263 GLN B CA 1
ATOM 3934 C C . GLN B 1 242 ? 22.822 11.132 12.871 1.00 51.83 263 GLN B C 1
ATOM 3935 O O . GLN B 1 242 ? 22.149 10.137 13.139 1.00 49.63 263 GLN B O 1
ATOM 3941 N N . ALA B 1 243 ? 22.657 11.849 11.762 1.00 47.43 264 ALA B N 1
ATOM 3942 C CA . ALA B 1 243 ? 21.670 11.559 10.733 1.00 45.86 264 ALA B CA 1
ATOM 3943 C C . ALA B 1 243 ? 22.282 11.762 9.372 1.00 50.50 264 ALA B C 1
ATOM 3944 O O . ALA B 1 243 ? 23.270 12.463 9.262 1.00 55.48 264 ALA B O 1
ATOM 3946 N N . THR B 1 244 ? 21.736 11.136 8.349 1.00 45.28 265 THR B N 1
ATOM 3947 C CA . THR B 1 244 ? 22.201 11.275 6.966 1.00 46.22 265 THR B CA 1
ATOM 3948 C C . THR B 1 244 ? 21.145 12.032 6.170 1.00 49.61 265 THR B C 1
ATOM 3949 O O . THR B 1 244 ? 19.971 11.962 6.500 1.00 51.31 265 THR B O 1
ATOM 3953 N N . ARG B 1 245 ? 21.531 12.700 5.110 1.00 45.88 266 ARG B N 1
ATOM 3954 C CA . ARG B 1 245 ? 20.567 13.425 4.331 1.00 46.17 266 ARG B CA 1
ATOM 3955 C C . ARG B 1 245 ? 20.264 12.755 3.032 1.00 53.21 266 ARG B C 1
ATOM 3956 O O . ARG B 1 245 ? 21.182 12.374 2.309 1.00 57.23 266 ARG B O 1
ATOM 3964 N N . ASN B 1 246 ? 18.973 12.677 2.699 1.00 47.74 267 ASN B N 1
ATOM 3965 C CA . ASN B 1 246 ? 18.473 12.169 1.432 1.00 47.48 267 ASN B CA 1
ATOM 3966 C C . ASN B 1 246 ? 18.335 13.326 0.498 1.00 53.40 267 ASN B C 1
ATOM 3967 O O . ASN B 1 246 ? 18.332 14.463 0.959 1.00 52.76 267 ASN B O 1
ATOM 3972 N N . ALA B 1 247 ? 18.239 13.061 -0.821 1.00 53.52 268 ALA B N 1
ATOM 3973 C CA . ALA B 1 247 ? 18.157 14.092 -1.869 1.00 54.77 268 ALA B CA 1
ATOM 3974 C C . ALA B 1 247 ? 16.921 15.004 -1.730 1.00 57.31 268 ALA B C 1
ATOM 3975 O O . ALA B 1 247 ? 16.965 16.178 -2.136 1.00 58.16 268 ALA B O 1
ATOM 3977 N N . ASP B 1 248 ? 15.829 14.459 -1.144 1.00 52.71 269 ASP B N 1
ATOM 3978 C CA . ASP B 1 248 ? 14.561 15.163 -0.885 1.00 52.53 269 ASP B CA 1
ATOM 3979 C C . ASP B 1 248 ? 14.615 16.043 0.413 1.00 52.34 269 ASP B C 1
ATOM 3980 O O . ASP B 1 248 ? 13.592 16.603 0.817 1.00 52.27 269 ASP B O 1
ATOM 3985 N N . ASN B 1 249 ? 15.813 16.181 1.019 1.00 45.77 270 ASN B N 1
ATOM 3986 C CA . ASN B 1 249 ? 16.146 16.990 2.191 1.00 44.35 270 ASN B CA 1
ATOM 3987 C C . ASN B 1 249 ? 15.689 16.312 3.484 1.00 45.54 270 ASN B C 1
ATOM 3988 O O . ASN B 1 249 ? 15.818 16.905 4.557 1.00 43.71 270 ASN B O 1
ATOM 3993 N N . SER B 1 250 ? 15.235 15.044 3.403 1.00 40.33 271 SER B N 1
ATOM 3994 C CA . SER B 1 250 ? 14.858 14.316 4.604 1.00 38.17 271 SER B CA 1
ATOM 3995 C C . SER B 1 250 ? 16.112 13.822 5.349 1.00 42.15 271 SER B C 1
ATOM 3996 O O . SER B 1 250 ? 17.185 13.743 4.766 1.00 40.51 271 SER B O 1
ATOM 3999 N N . LEU B 1 251 ? 15.973 13.577 6.668 1.00 40.03 272 LEU B N 1
ATOM 4000 C CA . LEU B 1 251 ? 17.019 13.065 7.541 1.00 38.49 272 LEU B CA 1
ATOM 4001 C C . LEU B 1 251 ? 16.743 11.611 7.900 1.00 44.11 272 LEU B C 1
ATOM 4002 O O . LEU B 1 251 ? 15.590 11.263 8.133 1.00 45.34 272 LEU B O 1
ATOM 4007 N N . VAL B 1 252 ? 17.773 10.759 7.974 1.00 40.28 273 VAL B N 1
ATOM 4008 C CA . VAL B 1 252 ? 17.613 9.355 8.393 1.00 38.52 273 VAL B CA 1
ATOM 4009 C C . VAL B 1 252 ? 18.493 9.090 9.616 1.00 40.08 273 VAL B C 1
ATOM 4010 O O . VAL B 1 252 ? 19.723 9.154 9.548 1.00 39.70 273 VAL B O 1
ATOM 4014 N N . ALA B 1 253 ? 17.856 8.779 10.734 1.00 36.73 274 ALA B N 1
ATOM 4015 C CA . ALA B 1 253 ? 18.571 8.449 11.962 1.00 35.67 274 ALA B CA 1
ATOM 4016 C C . ALA B 1 253 ? 18.209 7.036 12.372 1.00 39.95 274 ALA B C 1
ATOM 4017 O O . ALA B 1 253 ? 17.061 6.636 12.223 1.00 40.86 274 ALA B O 1
ATOM 4019 N N . HIS B 1 254 ? 19.187 6.252 12.790 1.00 38.37 275 HIS B N 1
ATOM 4020 C CA . HIS B 1 254 ? 18.956 4.884 13.242 1.00 40.25 275 HIS B CA 1
ATOM 4021 C C . HIS B 1 254 ? 19.833 4.548 14.445 1.00 44.08 275 HIS B C 1
ATOM 4022 O O . HIS B 1 254 ? 20.814 5.231 14.728 1.00 43.00 275 HIS B O 1
ATOM 4029 N N . THR B 1 255 ? 19.437 3.526 15.179 1.00 41.70 276 THR B N 1
ATOM 4030 C CA . THR B 1 255 ? 20.176 3.053 16.333 1.00 42.82 276 THR B CA 1
ATOM 4031 C C . THR B 1 255 ? 19.769 1.647 16.659 1.00 46.60 276 THR B C 1
ATOM 4032 O O . THR B 1 255 ? 18.669 1.206 16.285 1.00 43.94 276 THR B O 1
ATOM 4036 N N . GLY B 1 256 ? 20.654 0.972 17.389 1.00 43.12 277 GLY B N 1
ATOM 4037 C CA . GLY B 1 256 ? 20.393 -0.358 17.895 1.00 42.64 277 GLY B CA 1
ATOM 4038 C C . GLY B 1 256 ? 19.719 -0.204 19.234 1.00 46.25 277 GLY B C 1
ATOM 4039 O O . GLY B 1 256 ? 20.004 0.752 19.965 1.00 47.38 277 GLY B O 1
ATOM 4040 N N . VAL B 1 257 ? 18.806 -1.113 19.547 1.00 42.16 278 VAL B N 1
ATOM 4041 C CA . VAL B 1 257 ? 18.145 -1.164 20.843 1.00 44.89 278 VAL B CA 1
ATOM 4042 C C . VAL B 1 257 ? 18.105 -2.633 21.243 1.00 51.19 278 VAL B C 1
ATOM 4043 O O . VAL B 1 257 ? 17.958 -3.507 20.390 1.00 51.30 278 VAL B O 1
ATOM 4047 N N . LEU B 1 258 ? 18.297 -2.906 22.514 1.00 49.15 279 LEU B N 1
ATOM 4048 C CA . LEU B 1 258 ? 18.283 -4.277 22.991 1.00 50.70 279 LEU B CA 1
ATOM 4049 C C . LEU B 1 258 ? 16.871 -4.840 22.932 1.00 55.89 279 LEU B C 1
ATOM 4050 O O . LEU B 1 258 ? 15.944 -4.063 23.184 1.00 55.27 279 LEU B O 1
ATOM 4055 N N . PRO B 1 259 ? 16.671 -6.174 22.675 1.00 52.54 280 PRO B N 1
ATOM 4056 C CA . PRO B 1 259 ? 15.307 -6.721 22.702 1.00 52.93 280 PRO B CA 1
ATOM 4057 C C . PRO B 1 259 ? 14.620 -6.359 24.016 1.00 61.65 280 PRO B C 1
ATOM 4058 O O . PRO B 1 259 ? 15.205 -6.533 25.096 1.00 63.28 280 PRO B O 1
ATOM 4062 N N . THR B 1 260 ? 13.440 -5.718 23.904 1.00 59.73 281 THR B N 1
ATOM 4063 C CA . THR B 1 260 ? 12.677 -5.260 25.056 1.00 61.45 281 THR B CA 1
ATOM 4064 C C . THR B 1 260 ? 11.185 -5.391 24.840 1.00 64.26 281 THR B C 1
ATOM 4065 O O . THR B 1 260 ? 10.672 -5.118 23.760 1.00 61.25 281 THR B O 1
ATOM 4069 N N . ASP B 1 261 ? 10.506 -5.815 25.917 1.00 64.18 282 ASP B N 1
ATOM 4070 C CA . ASP B 1 261 ? 9.057 -5.967 26.039 1.00 65.50 282 ASP B CA 1
ATOM 4071 C C . ASP B 1 261 ? 8.474 -4.716 26.710 1.00 69.08 282 ASP B C 1
ATOM 4072 O O . ASP B 1 261 ? 8.642 -4.515 27.919 1.00 70.05 282 ASP B O 1
ATOM 4077 N N . ALA B 1 262 ? 7.779 -3.896 25.924 1.00 64.93 283 ALA B N 1
ATOM 4078 C CA . ALA B 1 262 ? 7.138 -2.666 26.389 1.00 66.12 283 ALA B CA 1
ATOM 4079 C C . ALA B 1 262 ? 5.686 -2.614 25.904 1.00 72.36 283 ALA B C 1
ATOM 4080 O O . ALA B 1 262 ? 5.136 -1.541 25.639 1.00 73.65 283 ALA B O 1
ATOM 4082 N N . ARG B 1 263 ? 5.069 -3.796 25.791 1.00 68.75 284 ARG B N 1
ATOM 4083 C CA . ARG B 1 263 ? 3.674 -4.021 25.369 1.00 68.45 284 ARG B CA 1
ATOM 4084 C C . ARG B 1 263 ? 2.679 -3.382 26.338 1.00 71.46 284 ARG B C 1
ATOM 4085 O O . ARG B 1 263 ? 1.605 -2.920 25.928 1.00 67.57 284 ARG B O 1
ATOM 4093 N N . SER B 1 264 ? 3.066 -3.359 27.636 1.00 72.20 285 SER B N 1
ATOM 4094 C CA . SER B 1 264 ? 2.288 -2.788 28.742 1.00 75.45 285 SER B CA 1
ATOM 4095 C C . SER B 1 264 ? 2.814 -1.404 29.144 1.00 78.94 285 SER B C 1
ATOM 4096 O O . SER B 1 264 ? 2.199 -0.750 29.979 1.00 80.18 285 SER B O 1
ATOM 4099 N N . HIS B 1 265 ? 3.948 -0.958 28.561 1.00 73.77 286 HIS B N 1
ATOM 4100 C CA . HIS B 1 265 ? 4.574 0.312 28.912 1.00 73.14 286 HIS B CA 1
ATOM 4101 C C . HIS B 1 265 ? 4.733 1.187 27.673 1.00 71.09 286 HIS B C 1
ATOM 4102 O O . HIS B 1 265 ? 4.357 0.783 26.583 1.00 70.03 286 HIS B O 1
ATOM 4109 N N . SER B 1 266 ? 5.186 2.423 27.857 1.00 64.22 287 SER B N 1
ATOM 4110 C CA . SER B 1 266 ? 5.433 3.346 26.758 1.00 60.23 287 SER B CA 1
ATOM 4111 C C . SER B 1 266 ? 6.925 3.556 26.517 1.00 60.93 287 SER B C 1
ATOM 4112 O O . SER B 1 266 ? 7.721 3.572 27.456 1.00 58.76 287 SER B O 1
ATOM 4115 N N . ILE B 1 267 ? 7.287 3.723 25.239 1.00 56.69 288 ILE B N 1
ATOM 4116 C CA . ILE B 1 267 ? 8.611 4.104 24.766 1.00 54.67 288 ILE B CA 1
ATOM 4117 C C . ILE B 1 267 ? 8.428 5.520 24.202 1.00 55.87 288 ILE B C 1
ATOM 4118 O O . ILE B 1 267 ? 7.673 5.671 23.241 1.00 55.48 288 ILE B O 1
ATOM 4123 N N . SER B 1 268 ? 9.032 6.548 24.832 1.00 50.10 289 SER B N 1
ATOM 4124 C CA . SER B 1 268 ? 8.968 7.908 24.307 1.00 47.96 289 SER B CA 1
ATOM 4125 C C . SER B 1 268 ? 10.166 8.144 23.379 1.00 50.72 289 SER B C 1
ATOM 4126 O O . SER B 1 268 ? 11.266 7.627 23.606 1.00 49.25 289 SER B O 1
ATOM 4129 N N . VAL B 1 269 ? 9.911 8.887 22.304 1.00 46.83 290 VAL B N 1
ATOM 4130 C CA . VAL B 1 269 ? 10.865 9.270 21.277 1.00 44.12 290 VAL B CA 1
ATOM 4131 C C . VAL B 1 269 ? 10.821 10.808 21.177 1.00 50.39 290 VAL B C 1
ATOM 4132 O O . VAL B 1 269 ? 9.819 11.364 20.728 1.00 49.71 290 VAL B O 1
ATOM 4136 N N . LEU B 1 270 ? 11.893 11.486 21.638 1.00 47.87 291 LEU B N 1
ATOM 4137 C CA . LEU B 1 270 ? 11.981 12.942 21.555 1.00 47.87 291 LEU B CA 1
ATOM 4138 C C . LEU B 1 270 ? 12.883 13.370 20.409 1.00 46.74 291 LEU B C 1
ATOM 4139 O O . LEU B 1 270 ? 14.074 13.102 20.443 1.00 44.07 291 LEU B O 1
ATOM 4144 N N . LEU B 1 271 ? 12.331 14.087 19.443 1.00 42.63 292 LEU B N 1
ATOM 4145 C CA . LEU B 1 271 ? 13.084 14.576 18.306 1.00 41.83 292 LEU B CA 1
ATOM 4146 C C . LEU B 1 271 ? 13.382 16.036 18.519 1.00 48.56 292 LEU B C 1
ATOM 4147 O O . LEU B 1 271 ? 12.461 16.826 18.651 1.00 48.41 292 LEU B O 1
ATOM 4152 N N . ASN B 1 272 ? 14.672 16.384 18.630 1.00 47.57 293 ASN B N 1
ATOM 4153 C CA . ASN B 1 272 ? 15.162 17.749 18.800 1.00 48.19 293 ASN B CA 1
ATOM 4154 C C . ASN B 1 272 ? 15.698 18.189 17.466 1.00 53.08 293 ASN B C 1
ATOM 4155 O O . ASN B 1 272 ? 16.753 17.708 17.026 1.00 53.25 293 ASN B O 1
ATOM 4160 N N . LEU B 1 273 ? 14.908 19.011 16.754 1.00 48.15 294 LEU B N 1
ATOM 4161 C CA . LEU B 1 273 ? 15.252 19.428 15.398 1.00 46.14 294 LEU B CA 1
ATOM 4162 C C . LEU B 1 273 ? 15.275 20.931 15.264 1.00 51.05 294 LEU B C 1
ATOM 4163 O O . LEU B 1 273 ? 14.593 21.646 16.008 1.00 51.65 294 LEU B O 1
ATOM 4168 N N . LYS B 1 274 ? 16.051 21.410 14.290 1.00 47.33 295 LYS B N 1
ATOM 4169 C CA . LYS B 1 274 ? 16.151 22.817 13.943 1.00 47.64 295 LYS B CA 1
ATOM 4170 C C . LYS B 1 274 ? 15.357 23.008 12.666 1.00 49.55 295 LYS B C 1
ATOM 4171 O O . LYS B 1 274 ? 15.848 22.696 11.590 1.00 49.00 295 LYS B O 1
ATOM 4177 N N . VAL B 1 275 ? 14.112 23.444 12.792 1.00 45.83 296 VAL B N 1
ATOM 4178 C CA . VAL B 1 275 ? 13.198 23.672 11.668 1.00 45.97 296 VAL B CA 1
ATOM 4179 C C . VAL B 1 275 ? 13.242 25.157 11.297 1.00 53.54 296 VAL B C 1
ATOM 4180 O O . VAL B 1 275 ? 13.001 26.009 12.142 1.00 54.46 296 VAL B O 1
ATOM 4184 N N . ASN B 1 276 ? 13.593 25.453 10.039 1.00 52.02 297 ASN B N 1
ATOM 4185 C CA . ASN B 1 276 ? 13.721 26.804 9.495 1.00 54.61 297 ASN B CA 1
ATOM 4186 C C . ASN B 1 276 ? 14.511 27.738 10.433 1.00 61.51 297 ASN B C 1
ATOM 4187 O O . ASN B 1 276 ? 14.144 28.903 10.608 1.00 63.11 297 ASN B O 1
ATOM 4192 N N . GLY B 1 277 ? 15.594 27.212 11.006 1.00 58.99 298 GLY B N 1
ATOM 4193 C CA . GLY B 1 277 ? 16.494 27.935 11.902 1.00 60.05 298 GLY B CA 1
ATOM 4194 C C . GLY B 1 277 ? 16.082 28.023 13.358 1.00 65.17 298 GLY B C 1
ATOM 4195 O O . GLY B 1 277 ? 16.865 28.502 14.177 1.00 68.11 298 GLY B O 1
ATOM 4196 N N . ASN B 1 278 ? 14.861 27.588 13.704 1.00 59.57 299 ASN B N 1
ATOM 4197 C CA . ASN B 1 278 ? 14.390 27.650 15.089 1.00 59.33 299 ASN B CA 1
ATOM 4198 C C . ASN B 1 278 ? 14.412 26.262 15.746 1.00 63.22 299 ASN B C 1
ATOM 4199 O O . ASN B 1 278 ? 13.966 25.287 15.126 1.00 59.33 299 ASN B O 1
ATOM 4204 N N . PRO B 1 279 ? 14.890 26.154 17.012 1.00 62.60 300 PRO B N 1
ATOM 4205 C CA . PRO B 1 279 ? 14.886 24.847 17.694 1.00 61.50 300 PRO B CA 1
ATOM 4206 C C . PRO B 1 279 ? 13.476 24.406 18.067 1.00 63.93 300 PRO B C 1
ATOM 4207 O O . PRO B 1 279 ? 12.673 25.220 18.543 1.00 64.86 300 PRO B O 1
ATOM 4211 N N . THR B 1 280 ? 13.159 23.128 17.792 1.00 57.78 301 THR B N 1
ATOM 4212 C CA . THR B 1 280 ? 11.858 22.514 18.081 1.00 56.59 301 THR B CA 1
ATOM 4213 C C . THR B 1 280 ? 12.068 21.168 18.784 1.00 58.93 301 THR B C 1
ATOM 4214 O O . THR B 1 280 ? 13.153 20.605 18.707 1.00 59.70 301 THR B O 1
ATOM 4218 N N . GLN B 1 281 ? 11.034 20.648 19.443 1.00 53.41 302 GLN B N 1
ATOM 4219 C CA . GLN B 1 281 ? 11.049 19.351 20.098 1.00 51.18 302 GLN B CA 1
ATOM 4220 C C . GLN B 1 281 ? 9.656 18.703 19.919 1.00 52.18 302 GLN B C 1
ATOM 4221 O O . GLN B 1 281 ? 8.635 19.358 20.082 1.00 52.41 302 GLN B O 1
ATOM 4227 N N . TYR B 1 282 ? 9.639 17.433 19.542 1.00 45.55 303 TYR B N 1
ATOM 4228 C CA . TYR B 1 282 ? 8.437 16.649 19.311 1.00 44.77 303 TYR B CA 1
ATOM 4229 C C . TYR B 1 282 ? 8.541 15.354 20.038 1.00 50.84 303 TYR B C 1
ATOM 4230 O O . TYR B 1 282 ? 9.590 14.718 20.011 1.00 50.74 303 TYR B O 1
ATOM 4239 N N . GLN B 1 283 ? 7.450 14.921 20.635 1.00 51.06 304 GLN B N 1
ATOM 4240 C CA . GLN B 1 283 ? 7.449 13.662 21.346 1.00 51.98 304 GLN B CA 1
ATOM 4241 C C . GLN B 1 283 ? 6.495 12.654 20.737 1.00 57.31 304 GLN B C 1
ATOM 4242 O O . GLN B 1 283 ? 5.305 12.950 20.564 1.00 59.14 304 GLN B O 1
ATOM 4256 N N . LEU B 1 285 ? 4.879 9.138 21.831 1.00 62.91 306 LEU B N 1
ATOM 4257 C CA . LEU B 1 285 ? 4.738 8.161 22.900 1.00 64.21 306 LEU B CA 1
ATOM 4258 C C . LEU B 1 285 ? 4.230 6.896 22.263 1.00 66.27 306 LEU B C 1
ATOM 4259 O O . LEU B 1 285 ? 3.199 6.933 21.608 1.00 66.99 306 LEU B O 1
ATOM 4264 N N . LEU B 1 286 ? 5.018 5.817 22.339 1.00 61.74 307 LEU B N 1
ATOM 4265 C CA . LEU B 1 286 ? 4.740 4.534 21.700 1.00 60.81 307 LEU B CA 1
ATOM 4266 C C . LEU B 1 286 ? 4.479 3.445 22.725 1.00 67.90 307 LEU B C 1
ATOM 4267 O O . LEU B 1 286 ? 5.350 3.033 23.499 1.00 66.94 307 LEU B O 1
ATOM 4272 N N . THR B 1 287 ? 3.236 3.007 22.744 1.00 68.39 308 THR B N 1
ATOM 4273 C CA . THR B 1 287 ? 2.776 1.976 23.656 1.00 71.05 308 THR B CA 1
ATOM 4274 C C . THR B 1 287 ? 2.602 0.675 22.833 1.00 74.08 308 THR B C 1
ATOM 4275 O O . THR B 1 287 ? 2.483 0.743 21.604 1.00 72.64 308 THR B O 1
ATOM 4279 N N . GLY B 1 288 ? 2.657 -0.473 23.515 1.00 71.90 309 GLY B N 1
ATOM 4280 C CA . GLY B 1 288 ? 2.490 -1.802 22.929 1.00 72.13 309 GLY B CA 1
ATOM 4281 C C . GLY B 1 288 ? 3.559 -2.224 21.946 1.00 75.30 309 GLY B C 1
ATOM 4282 O O . GLY B 1 288 ? 3.246 -2.504 20.783 1.00 75.82 309 GLY B O 1
ATOM 4283 N N . LEU B 1 289 ? 4.827 -2.267 22.400 1.00 70.05 310 LEU B N 1
ATOM 4284 C CA . LEU B 1 289 ? 5.955 -2.604 21.536 1.00 66.86 310 LEU B CA 1
ATOM 4285 C C . LEU B 1 289 ? 6.738 -3.859 22.007 1.00 66.23 310 LEU B C 1
ATOM 4286 O O . LEU B 1 289 ? 7.034 -3.969 23.197 1.00 65.08 310 LEU B O 1
ATOM 4291 N N . TYR B 1 290 ? 7.056 -4.796 21.048 1.00 60.45 311 TYR B N 1
ATOM 4292 C CA . TYR B 1 290 ? 7.832 -6.036 21.221 1.00 59.93 311 TYR B CA 1
ATOM 4293 C C . TYR B 1 290 ? 9.002 -6.011 20.236 1.00 64.15 311 TYR B C 1
ATOM 4294 O O . TYR B 1 290 ? 8.887 -6.427 19.066 1.00 65.81 311 TYR B O 1
ATOM 4303 N N . LEU B 1 291 ? 10.108 -5.404 20.696 1.00 57.27 312 LEU B N 1
ATOM 4304 C CA . LEU B 1 291 ? 11.330 -5.210 19.910 1.00 52.71 312 LEU B CA 1
ATOM 4305 C C . LEU B 1 291 ? 12.183 -6.455 20.060 1.00 56.10 312 LEU B C 1
ATOM 4306 O O . LEU B 1 291 ? 12.533 -6.831 21.187 1.00 56.44 312 LEU B O 1
ATOM 4311 N N . THR B 1 292 ? 12.404 -7.174 18.953 1.00 51.52 313 THR B N 1
ATOM 4312 C CA . THR B 1 292 ? 13.191 -8.412 18.992 1.00 51.84 313 THR B CA 1
ATOM 4313 C C . THR B 1 292 ? 14.449 -8.302 18.094 1.00 54.16 313 THR B C 1
ATOM 4314 O O . THR B 1 292 ? 14.528 -7.433 17.220 1.00 52.42 313 THR B O 1
ATOM 4318 N N . ALA B 1 293 ? 15.426 -9.207 18.336 1.00 50.42 314 ALA B N 1
ATOM 4319 C CA . ALA B 1 293 ? 16.704 -9.321 17.648 1.00 48.15 314 ALA B CA 1
ATOM 4320 C C . ALA B 1 293 ? 16.515 -9.559 16.179 1.00 53.34 314 ALA B C 1
ATOM 4321 O O . ALA B 1 293 ? 15.742 -10.430 15.812 1.00 55.08 314 ALA B O 1
ATOM 4323 N N . GLY B 1 294 ? 17.245 -8.812 15.355 1.00 50.22 315 GLY B N 1
ATOM 4324 C CA . GLY B 1 294 ? 17.234 -8.963 13.905 1.00 49.60 315 GLY B CA 1
ATOM 4325 C C . GLY B 1 294 ? 16.127 -8.230 13.181 1.00 52.79 315 GLY B C 1
ATOM 4326 O O . GLY B 1 294 ? 16.017 -8.370 11.967 1.00 50.69 315 GLY B O 1
ATOM 4327 N N . HIS B 1 295 ? 15.315 -7.415 13.907 1.00 50.30 316 HIS B N 1
ATOM 4328 C CA . HIS B 1 295 ? 14.206 -6.669 13.298 1.00 49.34 316 HIS B CA 1
ATOM 4329 C C . HIS B 1 295 ? 14.388 -5.167 13.341 1.00 51.14 316 HIS B C 1
ATOM 4330 O O . HIS B 1 295 ? 15.055 -4.643 14.235 1.00 49.21 316 HIS B O 1
ATOM 4337 N N . SER B 1 296 ? 13.793 -4.479 12.344 1.00 48.04 317 SER B N 1
ATOM 4338 C CA . SER B 1 296 ? 13.807 -3.025 12.180 1.00 46.28 317 SER B CA 1
ATOM 4339 C C . SER B 1 296 ? 12.448 -2.464 12.480 1.00 51.52 317 SER B C 1
ATOM 4340 O O . SER B 1 296 ? 11.444 -2.979 11.998 1.00 53.31 317 SER B O 1
ATOM 4343 N N . TYR B 1 297 ? 12.418 -1.401 13.267 1.00 46.12 318 TYR B N 1
ATOM 4344 C CA . TYR B 1 297 ? 11.199 -0.717 13.650 1.00 45.33 318 TYR B CA 1
ATOM 4345 C C . TYR B 1 297 ? 11.360 0.666 13.056 1.00 50.15 318 TYR B C 1
ATOM 4346 O O . TYR B 1 297 ? 12.063 1.513 13.609 1.00 50.01 318 TYR B O 1
ATOM 4355 N N . ASN B 1 298 ? 10.904 0.787 11.799 1.00 47.08 319 ASN B N 1
ATOM 4356 C CA . ASN B 1 298 ? 10.985 1.969 10.940 1.00 45.54 319 ASN B CA 1
ATOM 4357 C C . ASN B 1 298 ? 9.799 2.890 11.086 1.00 47.77 319 ASN B C 1
ATOM 4358 O O . ASN B 1 298 ? 8.680 2.442 11.073 1.00 48.46 319 ASN B O 1
ATOM 4363 N N . TYR B 1 299 ? 10.061 4.168 11.223 1.00 44.03 320 TYR B N 1
ATOM 4364 C CA . TYR B 1 299 ? 9.080 5.233 11.348 1.00 44.46 320 TYR B CA 1
ATOM 4365 C C . TYR B 1 299 ? 9.369 6.277 10.280 1.00 48.21 320 TYR B C 1
ATOM 4366 O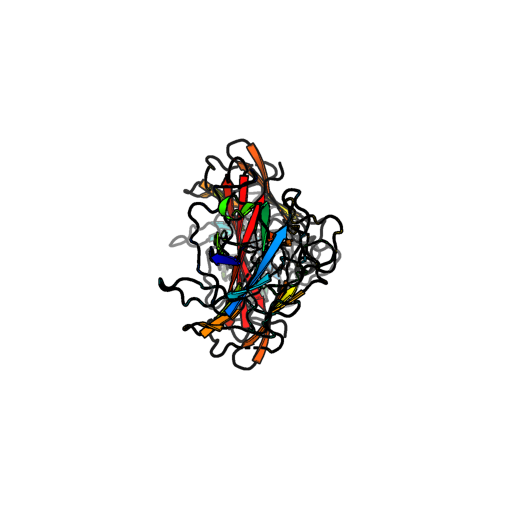 O . TYR B 1 299 ? 10.527 6.423 9.885 1.00 46.67 320 TYR B O 1
ATOM 4375 N N . THR B 1 300 ? 8.309 6.925 9.741 1.00 45.54 321 THR B N 1
ATOM 4376 C CA . THR B 1 300 ? 8.427 7.991 8.736 1.00 44.83 321 THR B CA 1
ATOM 4377 C C . THR B 1 300 ? 7.639 9.169 9.290 1.00 48.61 321 THR B C 1
ATOM 4378 O O . THR B 1 300 ? 6.431 9.069 9.527 1.00 49.71 321 THR B O 1
ATOM 4382 N N . ALA B 1 301 ? 8.362 10.230 9.643 1.00 41.64 322 ALA B N 1
ATOM 4383 C CA . ALA B 1 301 ? 7.738 11.398 10.225 1.00 40.52 322 ALA B CA 1
ATOM 4384 C C . ALA B 1 301 ? 7.851 12.603 9.249 1.00 44.83 322 ALA B C 1
ATOM 4385 O O . ALA B 1 301 ? 8.815 12.674 8.493 1.00 43.71 322 ALA B O 1
ATOM 4387 N N . THR B 1 302 ? 6.859 13.517 9.237 1.00 41.19 323 THR B N 1
ATOM 4388 C CA . THR B 1 302 ? 6.908 14.701 8.389 1.00 41.50 323 THR B CA 1
ATOM 4389 C C . THR B 1 302 ? 6.725 15.931 9.241 1.00 47.96 323 THR B C 1
ATOM 4390 O O . THR B 1 302 ? 5.772 15.995 9.998 1.00 49.73 323 THR B O 1
ATOM 4394 N N . VAL B 1 303 ? 7.615 16.912 9.100 1.00 46.18 324 VAL B N 1
ATOM 4395 C CA . VAL B 1 303 ? 7.504 18.200 9.791 1.00 46.82 324 VAL B CA 1
ATOM 4396 C C . VAL B 1 303 ? 6.736 19.153 8.864 1.00 55.99 324 VAL B C 1
ATOM 4397 O O . VAL B 1 303 ? 7.160 19.380 7.734 1.00 56.19 324 VAL B O 1
ATOM 4401 N N . LYS B 1 304 ? 5.585 19.656 9.323 1.00 57.13 325 LYS B N 1
ATOM 4402 C CA . LYS B 1 304 ? 4.701 20.548 8.561 1.00 60.24 325 LYS B CA 1
ATOM 4403 C C . LYS B 1 304 ? 4.483 21.863 9.271 1.00 70.89 325 LYS B C 1
ATOM 4404 O O . LYS B 1 304 ? 4.553 21.895 10.494 1.00 71.52 325 LYS B O 1
ATOM 4410 N N . ILE B 1 305 ? 4.144 22.927 8.520 1.00 71.64 326 ILE B N 1
ATOM 4411 C CA . ILE B 1 305 ? 3.689 24.222 9.049 1.00 74.00 326 ILE B CA 1
ATOM 4412 C C . ILE B 1 305 ? 2.190 24.314 8.712 1.00 83.42 326 ILE B C 1
ATOM 4413 O O . ILE B 1 305 ? 1.848 24.356 7.522 1.00 83.15 326 ILE B O 1
ATOM 4418 N N . SER B 1 306 ? 1.303 24.289 9.739 1.00 83.94 327 SER B N 1
ATOM 4419 C CA . SER B 1 306 ? -0.152 24.365 9.545 1.00 87.33 327 SER B CA 1
ATOM 4420 C C . SER B 1 306 ? -0.623 25.806 9.315 1.00 98.65 327 SER B C 1
ATOM 4421 O O . SER B 1 306 ? -1.385 26.073 8.370 1.00 100.18 327 SER B O 1
ATOM 4424 N N . ASN B 1 307 ? -0.151 26.726 10.159 1.00 98.10 328 ASN B N 1
ATOM 4425 C CA . ASN B 1 307 ? -0.425 28.159 10.049 1.00 100.93 328 ASN B CA 1
ATOM 4426 C C . ASN B 1 307 ? 0.905 28.866 10.270 1.00 103.56 328 ASN B C 1
ATOM 4427 O O . ASN B 1 307 ? 1.578 29.252 9.304 1.00 103.55 328 ASN B O 1
ATOM 4432 N N . GLY B 1 308 ? 1.290 28.947 11.539 1.00 98.21 329 GLY B N 1
ATOM 4433 C CA . GLY B 1 308 ? 2.565 29.474 12.003 1.00 96.65 329 GLY B CA 1
ATOM 4434 C C . GLY B 1 308 ? 3.181 28.397 12.867 1.00 96.91 329 GLY B C 1
ATOM 4435 O O . GLY B 1 308 ? 4.401 28.354 13.078 1.00 96.37 329 GLY B O 1
ATOM 4436 N N . VAL B 1 309 ? 2.298 27.489 13.331 1.00 90.36 330 VAL B N 1
ATOM 4437 C CA . VAL B 1 309 ? 2.569 26.337 14.182 1.00 86.95 330 VAL B CA 1
ATOM 4438 C C . VAL B 1 309 ? 3.238 25.193 13.371 1.00 84.18 330 VAL B C 1
ATOM 4439 O O . VAL B 1 309 ? 2.816 24.855 12.260 1.00 83.68 330 VAL B O 1
ATOM 4443 N N . THR B 1 310 ? 4.289 24.614 13.948 1.00 75.46 331 THR B N 1
ATOM 4444 C CA . THR B 1 310 ? 5.004 23.492 13.351 1.00 71.13 331 THR B CA 1
ATOM 4445 C C . THR B 1 310 ? 4.481 22.190 13.995 1.00 67.67 331 THR B C 1
ATOM 4446 O O . THR B 1 310 ? 4.376 22.115 15.218 1.00 65.47 331 THR B O 1
ATOM 4450 N N . VAL B 1 311 ? 4.149 21.183 13.177 1.00 60.87 332 VAL B N 1
ATOM 4451 C CA . VAL B 1 311 ? 3.694 19.875 13.665 1.00 58.30 332 VAL B CA 1
ATOM 4452 C C . VAL B 1 311 ? 4.517 18.730 13.062 1.00 57.10 332 VAL B C 1
ATOM 4453 O O . VAL B 1 311 ? 5.077 18.856 11.973 1.00 56.91 332 VAL B O 1
ATOM 4457 N N . LEU B 1 312 ? 4.609 17.641 13.811 1.00 49.00 333 LEU B N 1
ATOM 4458 C CA . LEU B 1 312 ? 5.196 16.415 13.370 1.00 45.72 333 LEU B CA 1
ATOM 4459 C C . LEU B 1 312 ? 4.072 15.416 13.219 1.00 51.53 333 LEU B C 1
ATOM 4460 O O . LEU B 1 312 ? 3.286 15.230 14.146 1.00 53.14 333 LEU B O 1
ATOM 4465 N N . THR B 1 313 ? 3.945 14.843 12.029 1.00 48.34 334 THR B N 1
ATOM 4466 C CA . THR B 1 313 ? 2.995 13.782 11.720 1.00 49.51 334 THR B CA 1
ATOM 4467 C C . THR B 1 313 ? 3.783 12.519 11.471 1.00 53.79 334 THR B C 1
ATOM 4468 O O . THR B 1 313 ? 4.770 12.567 10.737 1.00 53.50 334 THR B O 1
ATOM 4472 N N . TRP B 1 314 ? 3.343 11.391 11.993 1.00 50.84 335 TRP B N 1
ATOM 4473 C CA . TRP B 1 314 ? 4.057 10.190 11.646 1.00 50.35 335 TRP B CA 1
ATOM 4474 C C . TRP B 1 314 ? 3.120 9.056 11.313 1.00 54.94 335 TRP B C 1
ATOM 4475 O O . TRP B 1 314 ? 1.926 9.112 11.549 1.00 55.14 335 TRP B O 1
ATOM 4486 N N . GLN B 1 315 ? 3.697 8.075 10.655 1.00 51.31 336 GLN B N 1
ATOM 4487 C CA . GLN B 1 315 ? 3.105 6.843 10.223 1.00 51.09 336 GLN B CA 1
ATOM 4488 C C . GLN B 1 315 ? 4.123 5.722 10.394 1.00 50.60 336 GLN B C 1
ATOM 4489 O O . GLN B 1 315 ? 5.354 5.931 10.358 1.00 47.25 336 GLN B O 1
ATOM 4495 N N . ASN B 1 316 ? 3.594 4.541 10.629 1.00 46.28 337 ASN B N 1
ATOM 4496 C CA . ASN B 1 316 ? 4.363 3.337 10.789 1.00 45.07 337 ASN B CA 1
ATOM 4497 C C . ASN B 1 316 ? 3.405 2.162 10.721 1.00 51.68 337 ASN B C 1
ATOM 4498 O O . ASN B 1 316 ? 2.236 2.291 11.103 1.00 53.15 337 ASN B O 1
ATOM 4503 N N . ARG B 1 317 ? 3.892 1.026 10.200 1.00 49.56 338 ARG B N 1
ATOM 4504 C CA . ARG B 1 317 ? 3.108 -0.199 10.100 1.00 51.03 338 ARG B CA 1
ATOM 4505 C C . ARG B 1 317 ? 3.225 -0.940 11.422 1.00 54.56 338 ARG B C 1
ATOM 4506 O O . ARG B 1 317 ? 4.303 -0.966 12.005 1.00 51.07 338 ARG B O 1
ATOM 4514 N N . SER B 1 318 ? 2.117 -1.526 11.899 1.00 54.71 339 SER B N 1
ATOM 4515 C CA . SER B 1 318 ? 2.105 -2.300 13.135 1.00 55.76 339 SER B CA 1
ATOM 4516 C C . SER B 1 318 ? 1.525 -3.715 12.878 1.00 64.93 339 SER B C 1
ATOM 4517 O O . SER B 1 318 ? 0.686 -3.875 12.000 1.00 65.97 339 SER B O 1
ATOM 4520 N N . TRP B 1 319 ? 2.042 -4.741 13.591 1.00 64.62 340 TRP B N 1
ATOM 4521 C CA . TRP B 1 319 ? 1.677 -6.166 13.459 1.00 66.84 340 TRP B CA 1
ATOM 4522 C C . TRP B 1 319 ? 1.331 -6.682 14.853 1.00 70.82 340 TRP B C 1
ATOM 4523 O O . TRP B 1 319 ? 2.070 -6.358 15.787 1.00 69.52 340 TRP B O 1
ATOM 4534 N N . THR B 1 320 ? 0.192 -7.403 15.024 1.00 67.92 341 THR B N 1
ATOM 4535 C CA . THR B 1 320 ? -0.157 -8.033 16.304 1.00 69.33 341 THR B CA 1
ATOM 4536 C C . THR B 1 320 ? -0.720 -9.405 16.069 1.00 75.50 341 THR B C 1
ATOM 4537 O O . THR B 1 320 ? -1.556 -9.589 15.183 1.00 75.51 341 THR B O 1
ATOM 4541 N N . GLU B 1 321 ? -0.295 -10.362 16.912 1.00 74.16 342 GLU B N 1
ATOM 4542 C CA . GLU B 1 321 ? -0.677 -11.774 16.862 1.00 76.00 342 GLU B CA 1
ATOM 4543 C C . GLU B 1 321 ? -2.001 -12.027 17.539 1.00 78.71 342 GLU B C 1
ATOM 4544 O O . GLU B 1 321 ? -2.487 -11.176 18.280 1.00 77.88 342 GLU B O 1
ATOM 4550 N N . ASN B 1 322 ? -2.598 -13.185 17.254 1.00 76.86 343 ASN B N 1
ATOM 4551 C CA . ASN B 1 322 ? -3.854 -13.584 17.857 1.00 81.06 343 ASN B CA 1
ATOM 4552 C C . ASN B 1 322 ? -3.607 -13.804 19.340 1.00 91.02 343 ASN B C 1
ATOM 4553 O O . ASN B 1 322 ? -2.576 -14.363 19.736 1.00 89.97 343 ASN B O 1
ATOM 4558 N N . VAL B 1 323 ? -4.505 -13.275 20.157 1.00 92.87 344 VAL B N 1
ATOM 4559 C CA . VAL B 1 323 ? -4.434 -13.350 21.608 1.00 95.17 344 VAL B CA 1
ATOM 4560 C C . VAL B 1 323 ? -5.165 -14.622 22.094 1.00 105.99 344 VAL B C 1
ATOM 4561 O O . VAL B 1 323 ? -4.715 -15.226 23.070 1.00 108.71 344 VAL B O 1
ATOM 4565 N N . VAL B 1 324 ? -6.241 -15.050 21.382 1.00 104.38 345 VAL B N 1
ATOM 4566 C CA . VAL B 1 324 ? -7.034 -16.255 21.669 1.00 115.64 345 VAL B CA 1
ATOM 4567 C C . VAL B 1 324 ? -6.151 -17.509 21.510 1.00 153.42 345 VAL B C 1
ATOM 4568 O O . VAL B 1 324 ? -5.552 -17.974 22.481 1.00 121.17 345 VAL B O 1
#

Foldseek 3Di:
DAFEFEFAAAAQAFAADDDDDFQDADPCVPTDGHADDAQKKKWKWKAAPVRHGDPVQIWMWGWHLPPPVSHIGTQTADADQQLHGPGSPGDTGDDFAKMDIKMKISNHHADPLRHHQDAWFDWMWMQARNYPQRHDMDGGDNYDYHYHGHTFTQFFKKEKEAEDAPFDAKFDQQFKKKFQADDSVPDDSPDDVSVHDGFDQEGTDRVGMDTFRDWDADPNRITMTMGTTHFYQQAVHWMKIWGFMQTPNRTDIDMIAGQDGGGTSYYDYWYWYWHCPDPDIDIDTDHDHDDDDPD/DWAFEFEFAAAAQAFAADDDDDPDDQQAADPCPPTDGHADDAQKKKWKWKAAPVRHGDPLQIWMWGWHLPDDPSHIGTFTADADQQLHGDDDDGDTRIHFHKMDIKMKISNHHADPLRHHFDAWFDKMWMQASNHPQRHDMDGGDNYDYHYHGHTFTQFFKKEKEAEDAPFDAKFDQQFKKKFQAAGTDDPVDHANVSVHGGFDAEGGGRPDMDTFRDWDADPNRITMTMGTGHFYFQQVHWIKMWGFMQTPNRTDIDMIHHGDGGGTSHYFYKYWYWHDPDPDIDIDIDGDDDDDDPD

Organism: Bacteroides fragilis (strain ATCC 25285 / DSM 2151 / CCUG 4856 / JCM 11019 / LMG 10263 / NCTC 9343 / Onslow / VPI 2553 / EN-2) (NCBI:txid272559)

Radius of gyration: 32.61 Å; Cα contacts (8 Å, |Δi|>4): 1587; chains: 2; bounding box: 106×70×46 Å

CATH classification: 2.60.40.3730 (+1 more: 2.60.40.3740)

InterPro domains:
  IPR029231 Fimbrillin-like [PF15415] (34-344)
  IPR043107 Fimbrillin-like, C-terminal [G3DSA:2.60.40.3740] (204-348)

B-factor: mean 70.97, std 22.2, range [31.19, 166.67]

Secondary structure (DSSP, 8-state):
-PEEEEE---EE--B------SSBSSSSTTPPPBPPPTT-EEEEEEE-TT--B-GGG-EEEEEE---TTS--EEEEEEE-TTS-EEE-----B---EEEEEEEEES-PPB-TTSSB---SS---EE--TTBTTT--EEEE--EEEEEPPPEEESSB--EEEEE-TT---B--TT-EEEEEE--TTS--S---GGGT-----EEPEEEEEEEE---EE-TTS-EEE---B--EEESSS-BEEEEEEEETTEEEEE--B-SEEE-TTB---EEEEEEESSS-EEEEEEEEEEEE---/---EEEEE---EE--B---------SSBSSSSTTPPPBPPPTT-EEEEEEE-TT--B-GGG-EEEEEE--SGGG--EEEEEEE-TTS-EEE-----B---EEEEEEEEES-PPB-TTSSB---SS---EE--TTBTTT--EEEE--EEEEEPPPEEESSB--EEEEE-TT---B--TT-EEEES-PPPPPTTS---GGGT-----EEP-TT-EEEE---EE-TTS-EEE---B--EEEEEEEEEEEEEEEETTEEEEE--EEEEEE-TTB---EEEEEEESSS-EEEEEEEEEEEE--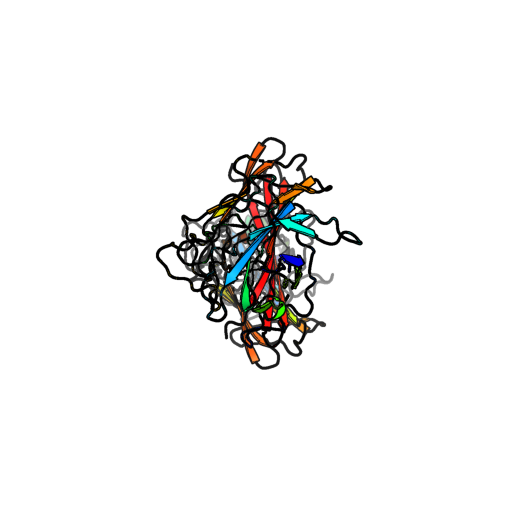-